Protein AF-A0A7C5I1N9-F1 (afdb_monomer)

Secondary structure (DSSP, 8-state):
-PPPSSTTEEEEEESS--S-S-TTT--SHHHHHHHHHH---SEEE-TT-SS-EEESSBSS---TTTT-EETTTTEEEEEBPTT-B-TTSPBP-HHHHHHHHHHHHHH--TTSSTHHHHHHHHS-S-HHHHHHHHHTS-HHHHB-TTS-BSSTHHHHHHHHHIIIIIGGGEEEETTEEEEE-SS--TTHHHHTBTT-GGGPPP-HHHHHHTTS--SSSTTGGGGTT--GGGSTTSS----SSSEEEEEEETTTTEEEEEE-TT-SSPPPS-SEEEEEE---HHHHHHHHHTTS-SEE---GGGHHHHTT-TT---------EEEEEEE-S---TT-TTTTT-S-SSSS--TTGGGSHHHHHHHHHT--HHHIIIIISTT-----SSSSPTTSTT--TTS--PPP-HHHHHHHHHHGGGGHHHHH-EEEEEEEETT-HHHHHHHHHHHHHHHHH-TTEEEEEEEE-HHHHHHHHHTT--SEEEEEEE-SSSSHHHHHHHHHSTTSHHHHTT-HHHHHHHHHHTHHHHHH-

Sequence (528 aa):
MAEVKNPDTYIYLSIGEPDTLDPHYAYDTASGEVINFVYENLIAYKGESITEFVPRLATEVPSVENGLIKDDGKTYVFPIRKGVTFHNGNDLTPEDVEYSFERGILFDPYAGPMWMLIEALFNYQTLEDFVADKLGVAWSDMFNEDGTLKDPAHEQKLIDFYNQYIDPAIEVEEDNVVFHLVRPFAPFLSILAQNSSWSAILDKETCIELGLWNGKPEGWWKYHNLKKEESPLYEKAIGTGPFMLTEWDRTQQKVTLVRNENYWGEKPKIAKAIIWGIDEWSTRRAMLEAGDADQIYTPLQYLEQVKGMENVVIREGARLTITTMHFNWSVVPESKYLGSGKLDGEVIPPDFFIDIHVRRAFFYAFDYETFINEVLNGYGYRIPSVLPRGLLGYNEDLPMYQFDLEKAKEELQKAWNGEVWEKGFKLTLLYNTGNEARQTACEMLKENIESLNPKFKIEVQGVQWPTYLDAYRSGQLPAFVIGWLADYPDPHNFIFTYYHSNGVYGTTQGKNFIEFAKQNLNQLIEEA

Radius of gyration: 24.31 Å; Cα contacts (8 Å, |Δi|>4): 1047; chains: 1; bounding box: 58×50×66 Å

Structure (mmCIF, N/CA/C/O backbone):
data_AF-A0A7C5I1N9-F1
#
_entry.id   AF-A0A7C5I1N9-F1
#
loop_
_atom_site.group_PDB
_atom_site.id
_atom_site.type_symbol
_atom_site.label_atom_id
_atom_site.label_alt_id
_atom_site.label_comp_id
_atom_site.label_asym_id
_atom_site.label_entity_id
_atom_site.label_seq_id
_atom_site.pdbx_PDB_ins_code
_atom_site.Cartn_x
_atom_site.Cartn_y
_atom_site.Cartn_z
_atom_site.occupancy
_atom_site.B_iso_or_equiv
_atom_site.auth_seq_id
_atom_site.auth_comp_id
_atom_site.auth_asym_id
_atom_site.auth_atom_id
_atom_site.pdbx_PDB_model_num
ATOM 1 N N . MET A 1 1 ? -29.109 -24.897 -17.318 1.00 56.06 1 MET A N 1
ATOM 2 C CA . MET A 1 1 ? -28.148 -23.865 -16.887 1.00 56.06 1 MET A CA 1
ATOM 3 C C . MET A 1 1 ? -28.883 -22.546 -16.984 1.00 56.06 1 MET A C 1
ATOM 5 O O . MET A 1 1 ? -29.578 -22.372 -17.982 1.00 56.06 1 MET A O 1
ATOM 9 N N . ALA A 1 2 ? -28.833 -21.708 -15.951 1.00 61.72 2 ALA A N 1
ATOM 10 C CA . ALA A 1 2 ? -29.403 -20.365 -16.020 1.00 61.72 2 ALA A CA 1
ATOM 11 C C . ALA A 1 2 ? -28.724 -19.567 -17.151 1.00 61.72 2 ALA A C 1
ATOM 13 O O . ALA A 1 2 ? -27.554 -19.805 -17.457 1.00 61.72 2 ALA A O 1
ATOM 14 N N . GLU A 1 3 ? -29.470 -18.685 -17.813 1.00 76.44 3 GLU A N 1
ATOM 15 C CA . GLU A 1 3 ? -28.931 -17.792 -18.842 1.00 76.44 3 GLU A CA 1
ATOM 16 C C . GLU A 1 3 ? -28.020 -16.754 -18.173 1.00 76.44 3 GLU A C 1
ATOM 18 O O . GLU A 1 3 ? -28.440 -16.072 -17.240 1.00 76.44 3 GLU A O 1
ATOM 23 N N . VAL A 1 4 ? -26.760 -16.662 -18.611 1.00 82.81 4 VAL A N 1
ATOM 24 C CA . VAL A 1 4 ? -25.810 -15.669 -18.086 1.00 82.81 4 VAL A CA 1
ATOM 25 C C . VAL A 1 4 ? -26.211 -14.299 -18.625 1.00 82.81 4 VAL A C 1
ATOM 27 O O . VAL A 1 4 ? -26.243 -14.109 -19.839 1.00 82.81 4 VAL A O 1
ATOM 30 N N . LYS A 1 5 ? -26.513 -13.348 -17.734 1.00 87.12 5 LYS A N 1
ATOM 31 C CA . LYS A 1 5 ? -27.059 -12.028 -18.095 1.00 87.12 5 LYS A CA 1
ATOM 32 C C . LYS A 1 5 ? -26.101 -11.199 -18.954 1.00 87.12 5 LYS A C 1
ATOM 34 O O . LYS A 1 5 ? -26.538 -10.538 -19.891 1.00 87.12 5 LYS A O 1
ATOM 39 N N . ASN A 1 6 ? -24.803 -11.264 -18.651 1.00 89.50 6 ASN A N 1
ATOM 40 C CA . ASN A 1 6 ? -23.747 -10.527 -19.346 1.00 89.50 6 ASN A CA 1
ATOM 41 C C . ASN A 1 6 ? -22.605 -11.481 -19.758 1.00 89.50 6 ASN A C 1
ATOM 43 O O . ASN A 1 6 ? -21.528 -11.426 -19.175 1.00 89.50 6 ASN A O 1
ATOM 47 N N . PRO A 1 7 ? -22.803 -12.371 -20.749 1.00 90.75 7 PRO A N 1
ATOM 48 C CA . PRO A 1 7 ? -21.897 -13.501 -20.999 1.00 90.75 7 PRO A CA 1
ATOM 49 C C . PRO A 1 7 ? -20.452 -13.109 -21.361 1.00 90.75 7 PRO A C 1
ATOM 51 O O . PRO A 1 7 ? -19.544 -13.913 -21.167 1.00 90.75 7 PRO A O 1
ATOM 54 N N . ASP A 1 8 ? -20.234 -11.880 -21.839 1.00 95.31 8 ASP A N 1
ATOM 55 C CA . ASP A 1 8 ? -18.915 -11.358 -22.223 1.00 95.31 8 ASP A CA 1
ATOM 56 C C . ASP A 1 8 ? -18.341 -10.327 -21.231 1.00 95.31 8 ASP A C 1
ATOM 58 O O . ASP A 1 8 ? -17.293 -9.733 -21.501 1.00 95.31 8 ASP A O 1
ATOM 62 N N . THR A 1 9 ? -19.016 -10.065 -20.106 1.00 97.19 9 THR A N 1
ATOM 63 C CA . THR A 1 9 ? -18.587 -9.075 -19.106 1.00 97.19 9 THR A CA 1
ATOM 64 C C . THR A 1 9 ? -18.486 -9.711 -17.732 1.00 97.19 9 THR A C 1
ATOM 66 O O . THR A 1 9 ? -19.464 -10.259 -17.250 1.00 97.19 9 THR A O 1
ATOM 69 N N . TYR A 1 10 ? -17.327 -9.566 -17.096 1.00 97.62 10 TYR A N 1
ATOM 70 C CA . TYR A 1 10 ? -17.152 -9.864 -15.679 1.00 97.62 10 TYR A CA 1
ATOM 71 C C . TYR A 1 10 ? -17.434 -8.620 -14.833 1.00 97.62 10 TYR A C 1
ATOM 73 O O . TYR A 1 10 ? -16.909 -7.544 -15.131 1.00 97.62 10 TYR A O 1
ATOM 81 N N . ILE A 1 11 ? -18.243 -8.753 -13.786 1.00 97.94 11 ILE A N 1
ATOM 82 C CA . ILE A 1 11 ? -18.617 -7.666 -12.879 1.00 97.94 11 ILE A CA 1
ATOM 83 C C . ILE A 1 11 ? -18.282 -8.063 -11.440 1.00 97.94 11 ILE A C 1
ATOM 85 O O . ILE A 1 11 ? -18.888 -8.978 -10.877 1.00 97.94 11 ILE A O 1
ATOM 89 N N . TYR A 1 12 ? -17.357 -7.324 -10.830 1.00 98.00 12 TYR A N 1
ATOM 90 C CA . TYR A 1 12 ? -17.028 -7.413 -9.412 1.00 98.00 12 TYR A CA 1
ATOM 91 C C . TYR A 1 12 ? -17.568 -6.202 -8.645 1.00 98.00 12 TYR A C 1
ATOM 93 O O . TYR A 1 12 ? -17.293 -5.058 -9.010 1.00 98.00 12 TYR A O 1
ATOM 101 N N . LEU A 1 13 ? -18.315 -6.454 -7.565 1.00 97.88 13 LEU A N 1
ATOM 102 C CA . LEU A 1 13 ? -18.765 -5.417 -6.634 1.00 97.88 13 LEU A CA 1
ATOM 103 C C . LEU A 1 13 ? -17.870 -5.384 -5.390 1.00 97.88 13 LEU A C 1
ATOM 105 O O . LEU A 1 13 ? -17.905 -6.306 -4.568 1.00 97.88 13 LEU A O 1
ATOM 109 N N . SER A 1 14 ? -17.098 -4.313 -5.238 1.00 95.94 14 SER A N 1
ATOM 110 C CA . SER A 1 14 ? -16.198 -4.061 -4.109 1.00 95.94 14 SER A CA 1
ATOM 111 C C . SER A 1 14 ? -16.849 -3.114 -3.083 1.00 95.94 14 SER A C 1
ATOM 113 O O . SER A 1 14 ? -18.040 -2.813 -3.163 1.00 95.94 14 SER A O 1
ATOM 115 N N . ILE A 1 15 ? -16.066 -2.651 -2.104 1.00 94.94 15 ILE A N 1
ATOM 116 C CA . ILE A 1 15 ? -16.464 -1.663 -1.080 1.00 94.94 15 ILE A CA 1
ATOM 117 C C . ILE A 1 15 ? -15.678 -0.347 -1.192 1.00 94.94 15 ILE A C 1
ATOM 119 O O . ILE A 1 15 ? -15.469 0.344 -0.201 1.00 94.94 15 ILE A O 1
ATOM 123 N N . GLY A 1 16 ? -15.141 -0.048 -2.373 1.00 90.19 16 GLY A N 1
ATOM 124 C CA . GLY A 1 16 ? -14.400 1.188 -2.594 1.00 90.19 16 GLY A CA 1
ATOM 125 C C . GLY A 1 16 ? -13.771 1.265 -3.977 1.00 90.19 16 GLY A C 1
ATOM 126 O O . GLY A 1 16 ? -13.581 0.248 -4.648 1.00 90.19 16 GLY A O 1
ATOM 127 N N . GLU A 1 17 ? -13.446 2.488 -4.383 1.00 94.31 17 GLU A N 1
ATOM 128 C CA . GLU A 1 17 ? -12.665 2.775 -5.585 1.00 94.31 17 GLU A CA 1
ATOM 129 C C . GLU A 1 17 ? -11.145 2.749 -5.327 1.00 94.31 17 GLU A C 1
ATOM 131 O O . GLU A 1 17 ? -10.718 2.839 -4.168 1.00 94.31 17 GLU A O 1
ATOM 136 N N . PRO A 1 18 ? -10.324 2.635 -6.392 1.00 96.69 18 PRO A N 1
ATOM 137 C CA . PRO A 1 18 ? -8.885 2.878 -6.321 1.00 96.69 18 PRO A CA 1
ATOM 138 C C . PRO A 1 18 ? -8.530 4.213 -5.661 1.00 96.69 18 PRO A C 1
ATOM 140 O O . PRO A 1 18 ? -9.267 5.192 -5.754 1.00 96.69 18 PRO A O 1
ATOM 143 N N . ASP A 1 19 ? -7.359 4.269 -5.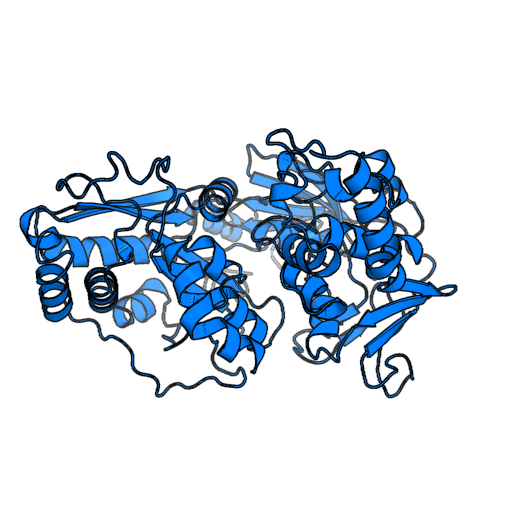035 1.00 96.62 19 ASP A N 1
ATOM 144 C CA . ASP A 1 19 ? -6.751 5.521 -4.579 1.00 96.62 19 ASP A CA 1
ATOM 145 C C . ASP A 1 19 ? -6.007 6.228 -5.721 1.00 96.62 19 ASP A C 1
ATOM 147 O O . ASP A 1 19 ? -6.029 7.453 -5.817 1.00 96.62 19 ASP A O 1
ATOM 151 N N . THR A 1 20 ? -5.361 5.449 -6.594 1.00 97.56 20 THR A N 1
ATOM 152 C CA . THR A 1 20 ? -4.574 5.893 -7.754 1.00 97.56 20 THR A CA 1
ATOM 153 C C . THR A 1 20 ? -4.400 4.733 -8.739 1.00 97.56 20 THR A C 1
ATOM 155 O O . THR A 1 20 ? -4.539 3.571 -8.360 1.00 97.56 20 THR A O 1
ATOM 158 N N . LEU A 1 21 ? -4.053 5.020 -9.992 1.00 98.06 21 LEU A N 1
ATOM 159 C CA . LEU A 1 21 ? -3.659 4.017 -10.989 1.00 98.06 21 LEU A CA 1
ATOM 160 C C . LEU A 1 21 ? -2.155 4.027 -11.310 1.00 98.06 21 LEU A C 1
ATOM 162 O O . LEU A 1 21 ? -1.711 3.270 -12.176 1.00 98.06 21 LEU A O 1
ATOM 166 N N . ASP A 1 22 ? -1.368 4.834 -10.590 1.00 98.31 22 ASP A N 1
ATOM 167 C CA . ASP A 1 22 ? 0.092 4.822 -10.685 1.00 98.31 22 ASP A CA 1
ATOM 168 C C . ASP A 1 22 ? 0.674 3.636 -9.896 1.00 98.31 22 ASP A C 1
ATOM 170 O O . ASP A 1 22 ? 0.599 3.638 -8.660 1.00 98.31 22 ASP A O 1
ATOM 174 N N . PRO A 1 23 ? 1.290 2.644 -10.562 1.00 97.81 23 PRO A N 1
ATOM 175 C CA . PRO A 1 23 ? 1.814 1.456 -9.894 1.00 97.81 23 PRO A CA 1
ATOM 176 C C . PRO A 1 23 ? 2.889 1.740 -8.841 1.00 97.81 23 PRO A C 1
ATOM 178 O O . PRO A 1 23 ? 2.985 0.998 -7.865 1.00 97.81 23 PRO A O 1
ATOM 181 N N . HIS A 1 24 ? 3.667 2.815 -8.993 1.00 97.94 24 HIS A N 1
ATOM 182 C CA . HIS A 1 24 ? 4.732 3.152 -8.042 1.00 97.94 24 HIS A CA 1
ATOM 183 C C . HIS A 1 24 ? 4.241 4.007 -6.862 1.00 97.94 24 HIS A C 1
ATOM 185 O O . HIS A 1 24 ? 4.982 4.199 -5.901 1.00 97.94 24 HIS A O 1
ATOM 191 N N . TYR A 1 25 ? 2.988 4.479 -6.897 1.00 97.44 25 TYR A N 1
ATOM 192 C CA . TYR A 1 25 ? 2.329 5.118 -5.751 1.00 97.44 25 TYR A CA 1
ATOM 193 C C . TYR A 1 25 ? 1.371 4.168 -5.028 1.00 97.44 25 TYR A C 1
ATOM 195 O O . TYR A 1 25 ? 1.272 4.192 -3.801 1.00 97.44 25 TYR A O 1
ATOM 203 N N . ALA A 1 26 ? 0.641 3.345 -5.785 1.00 96.69 26 ALA A N 1
ATOM 204 C CA . ALA A 1 26 ? -0.400 2.471 -5.268 1.00 96.69 26 ALA A CA 1
ATOM 205 C C . ALA A 1 26 ? 0.136 1.514 -4.198 1.00 96.69 26 ALA A C 1
ATOM 207 O O . ALA A 1 26 ? 0.966 0.650 -4.484 1.00 96.69 26 ALA A O 1
ATOM 208 N N . TYR A 1 27 ? -0.409 1.633 -2.985 1.00 95.19 27 TYR A N 1
ATOM 209 C CA . TYR A 1 27 ? -0.104 0.742 -1.865 1.00 95.19 27 TYR A CA 1
ATOM 210 C C . TYR A 1 27 ? -1.367 0.331 -1.111 1.00 95.19 27 TYR A C 1
ATOM 212 O O . TYR A 1 27 ? -1.473 0.401 0.113 1.00 95.19 27 TYR A O 1
ATOM 220 N N . ASP A 1 28 ? -2.383 -0.025 -1.886 1.00 95.19 28 ASP A N 1
ATOM 221 C CA . ASP A 1 28 ? -3.663 -0.490 -1.394 1.00 95.19 28 ASP A CA 1
ATOM 222 C C . ASP A 1 28 ? -4.274 -1.498 -2.373 1.00 95.19 28 ASP A C 1
ATOM 224 O O . ASP A 1 28 ? -3.991 -1.504 -3.574 1.00 95.19 28 ASP A O 1
ATOM 228 N N . THR A 1 29 ? -5.144 -2.357 -1.853 1.00 93.06 29 THR A N 1
ATOM 229 C CA . THR A 1 29 ? -5.738 -3.451 -2.625 1.00 93.06 29 THR A CA 1
ATOM 230 C C . THR A 1 29 ? -6.727 -2.992 -3.696 1.00 93.06 29 THR A C 1
ATOM 232 O O . THR A 1 29 ? -6.878 -3.701 -4.684 1.00 93.06 29 THR A O 1
ATOM 235 N N . ALA A 1 30 ? -7.412 -1.852 -3.523 1.00 95.69 30 ALA A N 1
ATOM 236 C CA . ALA A 1 30 ? -8.408 -1.391 -4.496 1.00 95.69 30 ALA A CA 1
ATOM 237 C C . ALA A 1 30 ? -7.719 -0.876 -5.767 1.00 95.69 30 ALA A C 1
ATOM 239 O O . ALA A 1 30 ? -8.121 -1.223 -6.876 1.00 95.69 30 ALA A O 1
ATOM 240 N N . SER A 1 31 ? -6.622 -0.131 -5.603 1.00 97.56 31 SER A N 1
ATOM 241 C CA . SER A 1 31 ? -5.741 0.251 -6.712 1.00 97.56 31 SER A CA 1
ATOM 242 C C . SER A 1 31 ? -5.062 -0.966 -7.340 1.00 97.56 31 SER A C 1
ATOM 244 O O . SER A 1 31 ? -5.112 -1.147 -8.558 1.00 97.56 31 SER A O 1
ATOM 246 N N . GLY A 1 32 ? -4.474 -1.837 -6.509 1.00 95.88 32 GLY A N 1
ATOM 247 C CA . GLY A 1 32 ? -3.773 -3.041 -6.960 1.00 95.88 32 GLY A CA 1
ATOM 248 C C . GLY A 1 32 ? -4.652 -3.968 -7.803 1.00 95.88 32 GLY A C 1
ATOM 249 O O . GLY A 1 32 ? -4.192 -4.504 -8.806 1.00 95.88 32 GLY A O 1
ATOM 250 N N . GLU A 1 33 ? -5.933 -4.111 -7.456 1.00 93.69 33 GLU A N 1
ATOM 251 C CA . GLU A 1 33 ? -6.879 -4.921 -8.225 1.00 93.69 33 GLU A CA 1
ATOM 252 C C . GLU A 1 33 ? -7.005 -4.442 -9.675 1.00 93.69 33 GLU A C 1
ATOM 254 O O . GLU A 1 33 ? -6.920 -5.258 -10.589 1.00 93.69 33 GLU A O 1
ATOM 259 N N . VAL A 1 34 ? -7.131 -3.131 -9.900 1.00 97.19 34 VAL A N 1
ATOM 260 C CA . VAL A 1 34 ? -7.188 -2.555 -11.252 1.00 97.19 34 VAL A CA 1
ATOM 261 C C . VAL A 1 34 ? -5.833 -2.652 -11.949 1.00 97.19 34 VAL A C 1
ATOM 263 O O . VAL A 1 34 ? -5.762 -3.070 -13.104 1.00 97.19 34 VAL A O 1
ATOM 266 N N . ILE A 1 35 ? -4.753 -2.304 -11.247 1.00 98.06 35 ILE A N 1
ATOM 267 C CA . ILE A 1 35 ? -3.384 -2.328 -11.777 1.00 98.06 35 ILE A CA 1
ATOM 268 C C . ILE A 1 35 ? -3.024 -3.729 -12.284 1.00 98.06 35 ILE A C 1
ATOM 270 O O . ILE A 1 35 ? -2.471 -3.853 -13.373 1.00 98.06 35 ILE A O 1
ATOM 274 N N . ASN A 1 36 ? -3.432 -4.788 -11.583 1.00 95.12 36 ASN A N 1
ATOM 275 C CA . ASN A 1 36 ? -3.154 -6.175 -11.968 1.00 95.12 36 ASN A CA 1
ATOM 276 C C . ASN A 1 36 ? -3.858 -6.630 -13.258 1.00 95.12 36 ASN A C 1
ATOM 278 O O . ASN A 1 36 ? -3.436 -7.614 -13.869 1.00 95.12 36 ASN A O 1
ATOM 282 N N . PHE A 1 37 ? -4.917 -5.939 -13.690 1.00 96.88 37 PHE A N 1
ATOM 283 C CA . PHE A 1 37 ? -5.535 -6.173 -14.998 1.00 96.88 37 PHE A CA 1
ATOM 284 C C . PHE A 1 37 ? -4.759 -5.509 -16.144 1.00 96.88 37 PHE A C 1
ATOM 286 O O . PHE A 1 37 ? -4.785 -6.017 -17.270 1.00 96.88 37 PHE A O 1
ATOM 293 N N . VAL A 1 38 ? -4.104 -4.379 -15.859 1.00 98.44 38 VAL A N 1
ATOM 294 C CA . VAL A 1 38 ? -3.503 -3.482 -16.855 1.00 98.44 38 VAL A CA 1
ATOM 295 C C . VAL A 1 38 ? -2.006 -3.727 -17.027 1.00 98.44 38 VAL A C 1
ATOM 297 O O . VAL A 1 38 ? -1.514 -3.741 -18.155 1.00 98.44 38 VAL A O 1
ATOM 300 N N . TYR A 1 39 ? -1.284 -3.942 -15.933 1.00 98.62 39 TYR A N 1
ATOM 301 C CA . TYR A 1 39 ? 0.168 -4.052 -15.910 1.00 98.62 39 TYR A CA 1
ATOM 302 C C . TYR A 1 39 ? 0.636 -5.479 -15.619 1.00 98.62 39 TYR A C 1
ATOM 304 O O . TYR A 1 39 ? -0.080 -6.298 -15.035 1.00 98.62 39 TYR A O 1
ATOM 312 N N . GLU A 1 40 ? 1.872 -5.771 -16.016 1.00 98.25 40 GLU A N 1
ATOM 313 C CA . GLU A 1 40 ? 2.522 -7.050 -15.752 1.00 98.25 40 GLU A CA 1
ATOM 314 C C . GLU A 1 40 ? 3.936 -6.856 -15.215 1.00 98.25 40 GLU A C 1
ATOM 316 O O . GLU A 1 40 ? 4.574 -5.829 -15.447 1.00 98.25 40 GLU A O 1
ATOM 321 N N . ASN A 1 41 ? 4.412 -7.878 -14.510 1.00 98.56 41 ASN A N 1
ATOM 322 C CA . ASN A 1 41 ? 5.738 -7.930 -13.906 1.00 98.56 41 ASN A CA 1
ATOM 323 C C . ASN A 1 41 ? 6.648 -8.919 -14.662 1.00 98.56 41 ASN A C 1
ATOM 325 O O . ASN A 1 41 ? 6.212 -9.653 -15.559 1.00 98.56 41 ASN A O 1
ATOM 329 N N . LEU A 1 42 ? 7.928 -8.979 -14.285 1.00 98.75 42 LEU A N 1
ATOM 330 C CA . LEU A 1 42 ? 8.914 -9.855 -14.932 1.00 98.75 42 LEU A CA 1
ATOM 331 C C . LEU A 1 42 ? 8.596 -11.345 -14.749 1.00 98.75 42 LEU A C 1
ATOM 333 O O . LEU A 1 42 ? 8.710 -12.132 -15.693 1.00 98.75 42 LEU A O 1
ATOM 337 N N . ILE A 1 43 ? 8.151 -11.730 -13.555 1.00 98.62 43 ILE A N 1
ATOM 338 C CA . ILE A 1 43 ? 7.806 -13.110 -13.187 1.00 98.62 43 ILE A CA 1
ATOM 339 C C . ILE A 1 43 ? 6.464 -13.141 -12.452 1.00 98.62 43 ILE A C 1
ATOM 341 O O . ILE A 1 43 ? 5.861 -12.106 -12.190 1.00 98.62 43 ILE A O 1
ATOM 345 N N . ALA A 1 44 ? 5.953 -14.325 -12.132 1.00 97.19 44 ALA A N 1
ATOM 346 C CA . ALA A 1 44 ? 4.729 -14.499 -11.352 1.00 97.19 44 ALA A CA 1
ATOM 347 C C . ALA A 1 44 ? 4.846 -15.698 -10.415 1.00 97.19 44 ALA A C 1
ATOM 349 O O . ALA A 1 44 ? 5.594 -16.628 -10.702 1.00 97.19 44 ALA A O 1
ATOM 350 N N . TYR A 1 45 ? 4.069 -15.726 -9.333 1.00 95.81 45 TYR A N 1
ATOM 351 C CA . TYR A 1 45 ? 3.899 -16.953 -8.557 1.00 95.81 45 TYR A CA 1
ATOM 352 C C . TYR A 1 45 ? 3.232 -18.046 -9.395 1.00 95.81 45 TYR A C 1
ATOM 354 O O . TYR A 1 45 ? 2.347 -17.798 -10.221 1.00 95.81 45 TYR A O 1
ATOM 362 N N . LYS A 1 46 ? 3.640 -19.292 -9.166 1.00 95.88 46 LYS A N 1
ATOM 363 C CA . LYS A 1 46 ? 3.039 -20.458 -9.805 1.00 95.88 46 LYS A CA 1
ATOM 364 C C . LYS A 1 46 ? 1.755 -20.861 -9.080 1.00 95.88 46 LYS A C 1
ATOM 366 O O . LYS A 1 46 ? 1.780 -21.644 -8.129 1.00 95.88 46 LYS A O 1
ATOM 371 N N . GLY A 1 47 ? 0.620 -20.364 -9.564 1.00 90.44 47 GLY A N 1
ATOM 372 C CA . GLY A 1 47 ? -0.684 -20.651 -8.963 1.00 90.44 47 GLY A CA 1
ATOM 373 C C . GLY A 1 47 ? -0.759 -20.113 -7.534 1.00 90.44 47 GLY A C 1
ATOM 374 O O . GLY A 1 47 ? -0.517 -18.934 -7.314 1.00 90.44 47 GLY A O 1
ATOM 375 N N . GLU A 1 48 ? -1.075 -20.980 -6.573 1.00 87.69 48 GLU A N 1
ATOM 376 C CA . GLU A 1 48 ? -1.159 -20.634 -5.142 1.00 87.69 48 GLU A CA 1
ATOM 377 C C . GLU A 1 48 ? 0.177 -20.826 -4.396 1.00 87.69 48 GLU A C 1
ATOM 379 O O . GLU A 1 48 ? 0.221 -20.732 -3.169 1.00 87.69 48 GLU A O 1
ATOM 384 N N . SER A 1 49 ? 1.268 -21.142 -5.108 1.00 90.56 49 SER A N 1
ATOM 385 C CA . SER A 1 49 ? 2.581 -21.301 -4.480 1.00 90.56 49 SER A CA 1
ATOM 386 C C . SER A 1 49 ? 3.092 -19.978 -3.916 1.00 90.56 49 SER A C 1
ATOM 388 O O . SER A 1 49 ? 2.960 -18.938 -4.550 1.00 90.56 49 SER A O 1
ATOM 390 N N . ILE A 1 50 ? 3.738 -20.053 -2.753 1.00 86.19 50 ILE A N 1
ATOM 391 C CA . ILE A 1 50 ? 4.398 -18.927 -2.077 1.00 86.19 50 ILE A CA 1
ATOM 392 C C . ILE A 1 50 ? 5.926 -18.932 -2.261 1.00 86.19 50 ILE A C 1
ATOM 394 O O . ILE A 1 50 ? 6.613 -18.075 -1.717 1.00 86.19 50 ILE A O 1
ATOM 398 N N . THR A 1 51 ? 6.470 -19.905 -2.997 1.00 89.25 51 THR A N 1
ATOM 399 C CA . THR A 1 51 ? 7.923 -20.078 -3.195 1.00 89.25 51 THR A CA 1
ATOM 400 C C . THR A 1 51 ? 8.323 -20.441 -4.623 1.00 89.25 51 THR A C 1
ATOM 402 O O . THR A 1 51 ? 9.498 -20.342 -4.968 1.00 89.25 51 THR A O 1
ATOM 405 N N . GLU A 1 52 ? 7.383 -20.886 -5.461 1.00 95.38 52 GLU A N 1
ATOM 406 C CA . GLU A 1 52 ? 7.654 -21.223 -6.860 1.00 95.38 52 GLU A CA 1
ATOM 407 C C . GLU A 1 52 ? 7.197 -20.091 -7.776 1.00 95.38 52 GLU A C 1
ATOM 409 O O . GLU A 1 52 ? 6.044 -19.658 -7.712 1.00 95.38 52 GLU A O 1
ATOM 414 N N . PHE A 1 53 ? 8.079 -19.688 -8.689 1.00 97.94 53 PHE A N 1
ATOM 415 C CA . PHE A 1 53 ? 7.807 -18.665 -9.691 1.00 97.94 53 PHE A CA 1
ATOM 416 C C . PHE A 1 53 ? 7.752 -19.261 -11.100 1.00 97.94 53 PHE A C 1
ATOM 418 O O . PHE A 1 53 ? 8.344 -20.303 -11.388 1.00 97.94 53 PHE A O 1
ATOM 425 N N . VAL A 1 54 ? 7.050 -18.574 -11.995 1.00 98.12 54 VAL A N 1
ATOM 426 C CA . VAL A 1 54 ? 7.007 -18.832 -13.435 1.00 98.12 54 VAL A CA 1
ATOM 427 C C . VAL A 1 54 ? 7.355 -17.561 -14.214 1.00 98.12 54 VAL A C 1
ATOM 429 O O . VAL A 1 54 ? 7.117 -16.457 -13.716 1.00 98.12 54 VAL A O 1
ATOM 432 N N . PRO A 1 55 ? 7.904 -17.688 -15.436 1.00 98.31 55 PRO A N 1
ATOM 433 C CA . PRO A 1 55 ? 8.216 -16.530 -16.266 1.00 98.31 55 PRO A CA 1
ATOM 434 C C . PRO A 1 55 ? 6.958 -15.751 -16.670 1.00 98.31 55 PRO A C 1
ATOM 436 O O . PRO A 1 55 ? 5.902 -16.351 -16.893 1.00 98.31 55 PRO A O 1
ATOM 439 N N . ARG A 1 56 ? 7.089 -14.429 -16.831 1.00 97.88 56 ARG A N 1
ATOM 440 C CA . ARG A 1 56 ? 6.040 -13.558 -17.374 1.00 97.88 56 ARG A CA 1
ATOM 441 C C . ARG A 1 56 ? 6.595 -12.636 -18.458 1.00 97.88 56 ARG A C 1
ATOM 443 O O . ARG A 1 56 ? 6.770 -13.121 -19.577 1.00 97.88 56 ARG A O 1
ATOM 450 N N . LEU A 1 57 ? 6.890 -11.365 -18.170 1.00 98.69 57 LEU A N 1
ATOM 451 C CA . LEU A 1 57 ? 7.571 -10.493 -19.137 1.00 98.69 57 LEU A CA 1
ATOM 452 C C . LEU A 1 57 ? 9.042 -10.881 -19.333 1.00 98.69 57 LEU A C 1
ATOM 454 O O . LEU A 1 57 ? 9.595 -10.625 -20.397 1.00 98.69 57 LEU A O 1
ATOM 458 N N . ALA A 1 58 ? 9.644 -11.590 -18.378 1.00 98.75 58 ALA A N 1
ATOM 459 C CA . ALA A 1 58 ? 10.870 -12.342 -18.605 1.00 98.75 58 ALA A CA 1
ATOM 460 C C . ALA A 1 58 ? 10.568 -13.720 -19.229 1.00 98.75 58 ALA A C 1
ATOM 462 O O . ALA A 1 58 ? 9.501 -14.307 -19.006 1.00 98.75 58 ALA A O 1
ATOM 463 N N . THR A 1 59 ? 11.505 -14.272 -20.003 1.00 98.50 59 THR A N 1
ATOM 464 C CA . THR A 1 59 ? 11.369 -15.621 -20.587 1.00 98.50 59 THR A CA 1
ATOM 465 C C . THR A 1 59 ? 11.788 -16.733 -19.632 1.00 98.50 59 THR A C 1
ATOM 467 O O . THR A 1 59 ? 11.345 -17.868 -19.800 1.00 98.50 59 THR A O 1
ATOM 470 N N . GLU A 1 60 ? 12.588 -16.413 -18.615 1.00 98.50 60 GLU A N 1
ATOM 471 C CA . GLU A 1 60 ? 13.061 -17.337 -17.585 1.00 98.50 60 GLU A CA 1
ATOM 472 C C . GLU A 1 60 ? 12.955 -16.702 -16.197 1.00 98.50 60 GLU A C 1
ATOM 474 O O . GLU A 1 60 ? 13.059 -15.486 -16.049 1.00 98.50 60 GLU A O 1
ATOM 479 N N . VAL A 1 61 ? 12.761 -17.534 -15.171 1.00 98.56 61 VAL A N 1
ATOM 480 C CA . VAL A 1 61 ? 12.932 -17.105 -13.778 1.00 98.56 61 VAL A CA 1
ATOM 481 C C . VAL A 1 61 ? 14.419 -17.234 -13.443 1.00 98.56 61 VAL A C 1
ATOM 483 O O . VAL A 1 61 ? 14.982 -18.314 -13.666 1.00 98.56 61 VAL A O 1
ATOM 486 N N . PRO A 1 62 ? 15.073 -16.193 -12.904 1.00 98.38 62 PRO A N 1
ATOM 487 C CA . PRO A 1 62 ? 16.462 -16.313 -12.499 1.00 98.38 62 PRO A CA 1
ATOM 488 C C . PRO A 1 62 ? 16.650 -17.376 -11.417 1.00 98.38 62 PRO A C 1
ATOM 490 O O . PRO A 1 62 ? 15.911 -17.428 -10.435 1.00 98.38 62 PRO A O 1
ATOM 493 N N . SER A 1 63 ? 17.666 -18.216 -11.582 1.00 97.94 63 SER A N 1
ATOM 494 C CA . SER A 1 63 ? 18.100 -19.184 -10.577 1.00 97.94 63 SER A CA 1
ATOM 495 C C . SER A 1 63 ? 19.622 -19.333 -10.604 1.00 97.94 63 SER A C 1
ATOM 497 O O . SER A 1 63 ? 20.291 -18.957 -11.569 1.00 97.94 63 SER A O 1
ATOM 499 N N . VAL A 1 64 ? 20.186 -19.923 -9.551 1.00 97.00 64 VAL A N 1
ATOM 500 C CA . VAL A 1 64 ? 21.601 -20.328 -9.561 1.00 97.00 64 VAL A CA 1
ATOM 501 C C . VAL A 1 64 ? 21.831 -21.436 -10.600 1.00 97.00 64 VAL A C 1
ATOM 503 O O . VAL A 1 64 ? 22.866 -21.463 -11.258 1.00 97.00 64 VAL A O 1
ATOM 506 N N . GLU A 1 65 ? 20.852 -22.329 -10.793 1.00 97.31 65 GLU A N 1
ATOM 507 C CA . GLU A 1 65 ? 20.964 -23.492 -11.685 1.00 97.31 65 GLU A CA 1
ATOM 508 C C . GLU A 1 65 ? 21.063 -23.112 -13.169 1.00 97.31 65 GLU A C 1
ATOM 510 O O . GLU A 1 65 ? 21.863 -23.705 -13.893 1.00 97.31 65 GLU A O 1
ATOM 515 N N . ASN A 1 66 ? 20.299 -22.112 -13.623 1.00 97.94 66 ASN A N 1
ATOM 516 C CA . ASN A 1 66 ? 20.397 -21.581 -14.991 1.00 97.94 66 ASN A CA 1
ATOM 517 C C . ASN A 1 66 ? 21.436 -20.454 -15.140 1.00 97.94 66 ASN A C 1
ATOM 519 O O . ASN A 1 66 ? 21.575 -19.892 -16.223 1.00 97.94 66 ASN A O 1
ATOM 523 N N . GLY A 1 67 ? 22.197 -20.139 -14.084 1.00 97.94 67 GLY A N 1
ATOM 524 C CA . GLY A 1 67 ? 23.281 -19.151 -14.120 1.00 97.94 67 GLY A CA 1
ATOM 525 C C . GLY A 1 67 ? 22.819 -17.696 -14.247 1.00 97.94 67 GLY A C 1
ATOM 526 O O . GLY A 1 67 ? 23.638 -16.822 -14.535 1.00 97.94 67 GLY A O 1
ATOM 527 N N . LEU A 1 68 ? 21.526 -17.433 -14.041 1.00 98.50 68 LEU A N 1
ATOM 528 C CA . LEU A 1 68 ? 20.941 -16.091 -14.075 1.00 98.50 68 LEU A CA 1
ATOM 529 C C . LEU A 1 68 ? 20.965 -15.401 -12.705 1.00 98.50 68 LEU A C 1
ATOM 531 O O . LEU A 1 68 ? 20.788 -14.191 -12.642 1.00 98.50 68 LEU A O 1
ATOM 535 N N . ILE A 1 69 ? 21.231 -16.143 -11.625 1.00 98.44 69 ILE A N 1
ATOM 536 C CA . ILE A 1 69 ? 21.655 -15.583 -10.337 1.00 98.44 69 ILE A CA 1
ATOM 537 C C . ILE A 1 69 ? 23.160 -15.809 -10.186 1.00 98.44 69 ILE A C 1
ATOM 539 O O . ILE A 1 69 ? 23.624 -16.952 -10.193 1.00 98.44 69 ILE A O 1
ATOM 543 N N . LYS A 1 70 ? 23.919 -14.721 -10.048 1.00 96.94 70 LYS A N 1
ATOM 544 C CA . LYS A 1 70 ? 25.389 -14.706 -9.982 1.00 96.94 70 LYS A CA 1
ATOM 545 C C . LYS A 1 70 ? 25.870 -13.964 -8.728 1.00 96.94 70 LYS A C 1
ATOM 547 O O . LYS A 1 70 ? 25.068 -13.452 -7.943 1.00 96.94 70 LYS A O 1
ATOM 552 N N . ASP A 1 71 ? 27.188 -13.940 -8.535 1.00 96.81 71 ASP A N 1
ATOM 553 C CA . ASP A 1 71 ? 27.875 -13.148 -7.502 1.00 96.81 71 ASP A CA 1
ATOM 554 C C . ASP A 1 71 ? 27.324 -13.366 -6.086 1.00 96.81 71 ASP A C 1
ATOM 556 O O . ASP A 1 71 ? 27.043 -12.422 -5.349 1.00 96.81 71 ASP A O 1
ATOM 560 N N . ASP A 1 72 ? 27.142 -14.639 -5.727 1.00 95.38 72 ASP A N 1
ATOM 561 C CA . ASP A 1 72 ? 26.594 -15.085 -4.441 1.00 95.38 72 ASP A CA 1
ATOM 562 C C . ASP A 1 72 ? 25.184 -14.543 -4.140 1.00 95.38 72 ASP A C 1
ATOM 564 O O . ASP A 1 72 ? 24.835 -14.296 -2.988 1.00 95.38 72 ASP A O 1
ATOM 568 N N . GLY A 1 73 ? 24.350 -14.371 -5.172 1.00 96.44 73 GLY A N 1
ATOM 569 C CA . GLY A 1 73 ? 22.966 -13.912 -5.017 1.00 96.44 73 GLY A CA 1
ATOM 570 C C . GLY A 1 73 ? 22.803 -12.396 -5.046 1.00 96.44 73 GLY A C 1
ATOM 571 O O . GLY A 1 73 ? 21.789 -11.893 -4.565 1.00 96.44 73 GLY A O 1
ATOM 572 N N . LYS A 1 74 ? 23.796 -11.678 -5.580 1.00 98.12 74 LYS A N 1
ATOM 573 C CA . LYS A 1 74 ? 23.781 -10.216 -5.725 1.00 98.12 74 LYS A CA 1
ATOM 574 C C . LYS A 1 74 ? 23.483 -9.737 -7.141 1.00 98.12 74 LYS A C 1
ATOM 576 O O . LYS A 1 74 ? 23.138 -8.578 -7.304 1.00 98.12 74 LYS A O 1
ATOM 581 N N . THR A 1 75 ? 23.586 -10.605 -8.140 1.00 98.56 75 THR A N 1
ATOM 582 C CA . THR A 1 75 ? 23.335 -10.235 -9.537 1.00 98.56 75 THR A CA 1
ATOM 583 C C . THR A 1 75 ? 22.223 -11.109 -10.099 1.00 98.56 75 THR A C 1
ATOM 585 O O . THR A 1 75 ? 22.355 -12.334 -10.084 1.00 98.56 75 THR A O 1
ATOM 588 N N . TYR A 1 76 ? 21.147 -10.497 -10.598 1.00 98.81 76 TYR A N 1
ATOM 589 C CA . TYR A 1 76 ? 19.997 -11.187 -11.194 1.00 98.81 76 TYR A CA 1
ATOM 590 C C . TYR A 1 76 ? 19.816 -10.738 -12.638 1.00 98.81 76 TYR A C 1
ATOM 592 O O . TYR A 1 76 ? 19.617 -9.557 -12.893 1.00 98.81 76 TYR A O 1
ATOM 600 N N . VAL A 1 77 ? 19.851 -11.680 -13.576 1.00 98.81 77 VAL A N 1
ATOM 601 C CA . VAL A 1 77 ? 19.710 -11.416 -15.013 1.00 98.81 77 VAL A CA 1
ATOM 602 C C . VAL A 1 77 ? 18.339 -11.889 -15.482 1.00 98.81 77 VAL A C 1
ATOM 604 O O . VAL A 1 77 ? 18.034 -13.077 -15.390 1.00 98.81 77 VAL A O 1
ATOM 607 N N . PHE A 1 78 ? 17.529 -10.982 -16.020 1.00 98.88 78 PHE A N 1
ATOM 608 C CA . PHE A 1 78 ? 16.215 -11.279 -16.587 1.00 98.88 78 PHE A CA 1
ATOM 609 C C . PHE A 1 78 ? 16.244 -11.124 -18.111 1.00 98.88 78 PHE A C 1
ATOM 611 O O . PHE A 1 78 ? 16.304 -9.996 -18.599 1.00 98.88 78 PHE A O 1
ATOM 618 N N . PRO A 1 79 ? 16.154 -12.223 -18.880 1.00 98.81 79 PRO A N 1
ATOM 619 C CA . PRO A 1 79 ? 15.989 -12.142 -20.327 1.00 98.81 79 PRO A CA 1
ATOM 620 C C . PRO A 1 79 ? 14.566 -11.689 -20.669 1.00 98.81 79 PRO A C 1
ATOM 622 O O . PRO A 1 79 ? 13.595 -12.333 -20.256 1.00 98.81 79 PRO A O 1
ATOM 625 N N . ILE A 1 80 ? 14.429 -10.589 -21.409 1.00 98.75 80 ILE A N 1
ATOM 626 C CA . ILE A 1 80 ? 13.138 -9.940 -21.669 1.00 98.75 80 ILE A CA 1
ATOM 627 C C . ILE A 1 80 ? 12.446 -10.556 -22.890 1.00 98.75 80 ILE A C 1
ATOM 629 O O . ILE A 1 80 ? 13.051 -10.870 -23.919 1.00 98.75 80 ILE A O 1
ATOM 633 N N . ARG A 1 81 ? 11.133 -10.775 -22.773 1.00 98.19 81 ARG A N 1
ATOM 634 C CA . ARG A 1 81 ? 10.307 -11.380 -23.819 1.00 98.19 81 ARG A CA 1
ATOM 635 C C . ARG A 1 81 ? 10.154 -10.438 -25.010 1.00 98.19 81 ARG A C 1
ATOM 637 O O . ARG A 1 81 ? 9.693 -9.313 -24.874 1.00 98.19 81 ARG A O 1
ATOM 644 N N . LYS A 1 82 ? 10.427 -10.961 -26.205 1.00 97.62 82 LYS A N 1
ATOM 645 C CA . LYS A 1 82 ? 10.220 -10.253 -27.477 1.00 97.62 82 LYS A CA 1
ATOM 646 C C . LYS A 1 82 ? 8.781 -10.364 -27.977 1.00 97.62 82 LYS A C 1
ATOM 648 O O . LYS A 1 82 ? 8.114 -11.372 -27.739 1.00 97.62 82 LYS A O 1
ATOM 653 N N . GLY A 1 83 ? 8.350 -9.370 -28.755 1.00 96.94 83 GLY A N 1
ATOM 654 C CA . GLY A 1 83 ? 7.038 -9.353 -29.414 1.00 96.94 83 GLY A CA 1
ATOM 655 C C . GLY A 1 83 ? 5.868 -9.081 -28.467 1.00 96.94 83 GLY A C 1
ATOM 656 O O . GLY A 1 83 ? 4.731 -9.420 -28.792 1.00 96.94 83 GLY A O 1
ATOM 657 N N . VAL A 1 84 ? 6.150 -8.519 -27.291 1.00 98.62 84 VAL A N 1
ATOM 658 C CA . VAL A 1 84 ? 5.142 -7.967 -26.386 1.00 98.62 84 VAL A CA 1
ATOM 659 C C . VAL A 1 84 ? 4.947 -6.502 -26.746 1.00 98.62 84 VAL A C 1
ATOM 661 O O . VAL A 1 84 ? 5.929 -5.794 -26.942 1.00 98.62 84 VAL A O 1
ATOM 664 N N . THR A 1 85 ? 3.697 -6.052 -26.800 1.00 98.62 85 THR A N 1
ATOM 665 C CA . THR A 1 85 ? 3.361 -4.642 -27.006 1.00 98.62 85 THR A CA 1
ATOM 666 C C . THR A 1 85 ? 2.584 -4.095 -25.818 1.00 98.62 85 THR A C 1
ATOM 668 O O . THR A 1 85 ? 1.728 -4.790 -25.258 1.00 98.62 85 THR A O 1
ATOM 671 N N . PHE A 1 86 ? 2.809 -2.829 -25.493 1.00 98.81 86 PHE A N 1
ATOM 672 C CA . PHE A 1 86 ? 1.935 -2.054 -24.624 1.00 98.81 86 PHE A CA 1
ATOM 673 C C . PHE A 1 86 ? 0.568 -1.809 -25.281 1.00 98.81 86 PHE A C 1
ATOM 675 O O . PHE A 1 86 ? 0.361 -2.033 -26.477 1.00 98.81 86 PHE A O 1
ATOM 682 N N . HIS A 1 87 ? -0.401 -1.339 -24.495 1.00 98.44 87 HIS A N 1
ATOM 683 C CA . HIS A 1 87 ? -1.781 -1.091 -24.940 1.00 98.44 87 HIS A CA 1
ATOM 684 C C . HIS A 1 87 ? -1.901 -0.065 -26.073 1.00 98.44 87 HIS A C 1
ATOM 686 O O . HIS A 1 87 ? -2.852 -0.118 -26.850 1.00 98.44 87 HIS A O 1
ATOM 692 N N . ASN A 1 88 ? -0.940 0.849 -26.189 1.00 97.44 88 ASN A N 1
ATOM 693 C CA . ASN A 1 88 ? -0.842 1.833 -27.270 1.00 97.44 88 ASN A CA 1
ATOM 694 C C . ASN A 1 88 ? -0.157 1.289 -28.543 1.00 97.44 88 ASN A C 1
ATOM 696 O O . ASN A 1 88 ? -0.171 1.969 -29.568 1.00 97.44 88 ASN A O 1
ATOM 700 N N . GLY A 1 89 ? 0.397 0.073 -28.499 1.00 97.94 89 GLY A N 1
ATOM 701 C CA . GLY A 1 89 ? 1.101 -0.568 -29.607 1.00 97.94 89 GLY A CA 1
ATOM 702 C C . GLY A 1 89 ? 2.621 -0.390 -29.612 1.00 97.94 89 GLY A C 1
ATOM 703 O O . GLY A 1 89 ? 3.250 -0.940 -30.513 1.00 97.94 89 GLY A O 1
ATOM 704 N N . ASN A 1 90 ? 3.204 0.321 -28.642 1.00 98.44 90 ASN A N 1
ATOM 705 C CA . ASN A 1 90 ? 4.657 0.383 -28.477 1.00 98.44 90 ASN A CA 1
ATOM 706 C C . ASN A 1 90 ? 5.208 -1.002 -28.120 1.00 98.44 90 ASN A C 1
ATOM 708 O O . ASN A 1 90 ? 4.568 -1.752 -27.381 1.00 98.44 90 ASN A O 1
ATOM 712 N N . ASP A 1 91 ? 6.377 -1.350 -28.650 1.00 98.38 91 ASP A N 1
ATOM 713 C CA . ASP A 1 91 ? 7.054 -2.603 -28.311 1.00 98.38 91 ASP A CA 1
ATOM 714 C C . ASP A 1 91 ? 7.665 -2.503 -26.906 1.00 98.38 91 ASP A C 1
ATOM 716 O O . ASP A 1 91 ? 8.252 -1.483 -26.564 1.00 98.38 91 ASP A O 1
ATOM 720 N N . LEU A 1 92 ? 7.560 -3.574 -26.117 1.00 98.75 92 LEU A N 1
ATOM 721 C CA . LEU A 1 92 ? 8.300 -3.715 -24.863 1.00 98.75 92 LEU A CA 1
ATOM 722 C C . LEU A 1 92 ? 9.786 -3.955 -25.152 1.00 98.75 92 LEU A C 1
ATOM 724 O O . LEU A 1 92 ? 10.131 -4.912 -25.857 1.00 98.75 92 LEU A O 1
ATOM 728 N N . THR A 1 93 ? 10.656 -3.162 -24.530 1.00 98.69 93 THR A N 1
ATOM 729 C CA . THR A 1 93 ? 12.114 -3.316 -24.588 1.00 98.69 93 THR A CA 1
ATOM 730 C C . THR A 1 93 ? 12.738 -3.454 -23.188 1.00 98.69 93 THR A C 1
ATOM 732 O O . THR A 1 93 ? 12.083 -3.191 -22.176 1.00 98.69 93 THR A O 1
ATOM 735 N N . PRO A 1 94 ? 14.004 -3.899 -23.076 1.00 98.81 94 PRO A N 1
ATOM 736 C CA . PRO A 1 94 ? 14.733 -3.879 -21.804 1.00 98.81 94 PRO A CA 1
ATOM 737 C C . PRO A 1 94 ? 14.815 -2.489 -21.152 1.00 98.81 94 PRO A C 1
ATOM 739 O O . PRO A 1 94 ? 14.748 -2.381 -19.930 1.00 98.81 94 PRO A O 1
ATOM 742 N N . GLU A 1 95 ? 14.889 -1.421 -21.946 1.00 98.75 95 GLU A N 1
ATOM 743 C CA . GLU A 1 95 ? 14.955 -0.039 -21.460 1.00 98.75 95 GLU A CA 1
ATOM 744 C C . GLU A 1 95 ? 13.662 0.417 -20.765 1.00 98.75 95 GLU A C 1
ATOM 746 O O . GLU A 1 95 ? 13.715 1.303 -19.911 1.00 98.75 95 GLU A O 1
ATOM 751 N N . ASP A 1 96 ? 12.505 -0.166 -21.102 1.00 98.94 96 ASP A N 1
ATOM 752 C CA . ASP A 1 96 ? 11.246 0.063 -20.379 1.00 98.94 96 ASP A CA 1
ATOM 753 C C . ASP A 1 96 ? 11.305 -0.506 -18.962 1.00 98.94 96 ASP A C 1
ATOM 755 O O . ASP A 1 96 ? 10.813 0.094 -18.004 1.00 98.94 96 ASP A O 1
ATOM 759 N N . VAL A 1 97 ? 11.931 -1.674 -18.820 1.00 98.88 97 VAL A N 1
ATOM 760 C CA . VAL A 1 97 ? 12.099 -2.346 -17.533 1.00 98.88 97 VAL A CA 1
ATOM 761 C C . VAL A 1 97 ? 13.043 -1.538 -16.652 1.00 98.88 97 VAL A C 1
ATOM 763 O O . VAL A 1 97 ? 12.650 -1.174 -15.547 1.00 98.88 97 VAL A O 1
ATOM 766 N N . GLU A 1 98 ? 14.235 -1.206 -17.152 1.00 98.88 98 GLU A N 1
ATOM 767 C CA . GLU A 1 98 ? 15.201 -0.328 -16.474 1.00 98.88 98 GLU A CA 1
ATOM 768 C C . GLU A 1 98 ? 14.528 0.972 -16.013 1.00 98.88 98 GLU A C 1
ATOM 770 O O . GLU A 1 98 ? 14.463 1.249 -14.813 1.00 98.88 98 GLU A O 1
ATOM 775 N N . TYR A 1 99 ? 13.879 1.682 -16.944 1.00 98.88 99 TYR A N 1
ATOM 776 C CA . TYR A 1 99 ? 13.155 2.916 -16.648 1.00 98.88 99 TYR A CA 1
ATOM 777 C C . TYR A 1 99 ? 12.101 2.746 -15.552 1.00 98.88 99 TYR A C 1
ATOM 779 O O . TYR A 1 99 ? 11.960 3.618 -14.695 1.00 98.88 99 TYR A O 1
ATOM 787 N N . SER A 1 100 ? 11.339 1.650 -15.571 1.00 98.88 100 SER A N 1
ATOM 788 C CA . SER A 1 100 ? 10.284 1.403 -14.585 1.00 98.88 100 SER A CA 1
ATOM 789 C C . SER A 1 100 ? 10.862 1.332 -13.175 1.00 98.88 100 SER A C 1
ATOM 791 O O . SER A 1 100 ? 10.413 2.052 -12.281 1.00 98.88 100 SER A O 1
ATOM 793 N N . PHE A 1 101 ? 11.900 0.522 -12.978 1.00 98.88 101 PHE A N 1
ATOM 794 C CA . PHE A 1 101 ? 12.498 0.347 -11.658 1.00 98.88 101 PHE A CA 1
ATOM 795 C C . PHE A 1 101 ? 13.222 1.608 -11.180 1.00 98.88 101 PHE A C 1
ATOM 797 O O . PHE A 1 101 ? 13.007 2.027 -10.041 1.00 98.88 101 PHE A O 1
ATOM 804 N N . GLU A 1 102 ? 13.990 2.271 -12.046 1.00 98.81 102 GLU A N 1
ATOM 805 C CA . GLU A 1 102 ? 14.636 3.542 -11.711 1.00 98.81 102 GLU A CA 1
ATOM 806 C C . GLU A 1 102 ? 13.615 4.626 -11.366 1.00 98.81 102 GLU A C 1
ATOM 808 O O . GLU A 1 102 ? 13.726 5.282 -10.330 1.00 98.81 102 GLU A O 1
ATOM 813 N N . ARG A 1 103 ? 12.562 4.782 -12.179 1.00 98.50 103 ARG A N 1
ATOM 814 C CA . ARG A 1 103 ? 11.474 5.723 -11.899 1.00 98.50 103 ARG A CA 1
ATOM 815 C C . ARG A 1 103 ? 10.870 5.446 -10.527 1.00 98.50 103 ARG A C 1
ATOM 817 O O . ARG A 1 103 ? 10.626 6.393 -9.788 1.00 98.50 103 ARG A O 1
ATOM 824 N N . GLY A 1 104 ? 10.584 4.184 -10.205 1.00 98.31 104 GLY A N 1
ATOM 825 C CA . GLY A 1 104 ? 10.044 3.798 -8.903 1.00 98.31 104 GLY A CA 1
ATOM 826 C C . GLY A 1 104 ? 10.943 4.260 -7.757 1.00 98.31 104 GLY A C 1
ATOM 827 O O . GLY A 1 104 ? 10.494 4.996 -6.879 1.00 98.31 104 GLY A O 1
ATOM 828 N N . ILE A 1 105 ? 12.230 3.912 -7.824 1.00 98.56 105 ILE A N 1
ATOM 829 C CA . ILE A 1 105 ? 13.243 4.290 -6.828 1.00 98.56 105 ILE A CA 1
ATOM 830 C C . ILE A 1 105 ? 13.333 5.810 -6.664 1.00 98.56 105 ILE A C 1
ATOM 832 O O . ILE A 1 105 ? 13.378 6.295 -5.540 1.00 98.56 105 ILE A O 1
ATOM 836 N N . LEU A 1 106 ? 13.344 6.564 -7.765 1.00 98.50 106 LEU A N 1
ATOM 837 C CA . LEU A 1 106 ? 13.441 8.026 -7.740 1.00 98.50 106 LEU A CA 1
ATOM 838 C C . LEU A 1 106 ? 12.148 8.696 -7.259 1.00 98.50 106 LEU A C 1
ATOM 840 O O . LEU A 1 106 ? 12.192 9.782 -6.678 1.00 98.50 106 LEU A O 1
ATOM 844 N N . PHE A 1 107 ? 10.999 8.064 -7.506 1.00 98.06 107 PHE A N 1
ATOM 845 C CA . PHE A 1 107 ? 9.702 8.574 -7.090 1.00 98.06 107 PHE A CA 1
ATOM 846 C C . PHE A 1 107 ? 9.509 8.434 -5.579 1.00 98.06 107 PHE A C 1
ATOM 848 O O . PHE A 1 107 ? 9.171 9.427 -4.951 1.00 98.06 107 PHE A O 1
ATOM 855 N N . ASP A 1 108 ? 9.743 7.251 -5.001 1.00 97.19 108 ASP A N 1
ATOM 856 C CA . ASP A 1 108 ? 9.690 6.965 -3.551 1.00 97.19 108 ASP A CA 1
ATOM 857 C C . ASP A 1 108 ? 8.653 7.791 -2.751 1.00 97.19 108 ASP A C 1
ATOM 859 O O . ASP A 1 108 ? 9.015 8.651 -1.942 1.00 97.19 108 ASP A O 1
ATOM 863 N N . PRO A 1 109 ? 7.341 7.604 -3.006 1.00 94.75 109 PRO A N 1
ATOM 864 C CA . PRO A 1 109 ? 6.315 8.365 -2.310 1.00 94.75 109 PRO A CA 1
ATOM 865 C C . PRO A 1 109 ? 6.266 8.002 -0.824 1.00 94.75 109 PRO A C 1
ATOM 867 O O . PRO A 1 109 ? 6.381 6.836 -0.440 1.00 94.75 109 PRO A O 1
ATOM 870 N N . TYR A 1 110 ? 6.028 9.003 0.024 1.00 90.62 110 TYR A N 1
ATOM 871 C CA . TYR A 1 110 ? 5.981 8.835 1.474 1.00 90.62 110 TYR A CA 1
ATOM 872 C C . TYR A 1 110 ? 4.954 7.779 1.905 1.00 90.62 110 TYR A C 1
ATOM 874 O O . TYR A 1 110 ? 3.783 7.830 1.517 1.00 90.62 110 TYR A O 1
ATOM 882 N N . ALA A 1 111 ? 5.391 6.844 2.757 1.00 87.94 111 ALA A N 1
ATOM 883 C CA . ALA A 1 111 ? 4.606 5.676 3.170 1.00 87.94 111 ALA A CA 1
ATOM 884 C C . ALA A 1 111 ? 4.067 4.854 1.974 1.00 87.94 111 ALA A C 1
ATOM 886 O O . ALA A 1 111 ? 2.998 4.244 2.059 1.00 87.94 111 ALA A O 1
ATOM 887 N N . GLY A 1 112 ? 4.801 4.872 0.858 1.00 92.50 112 GLY A N 1
ATOM 888 C CA . GLY A 1 112 ? 4.572 4.084 -0.345 1.00 92.50 112 GLY A CA 1
ATOM 889 C C . GLY A 1 112 ? 5.370 2.775 -0.361 1.00 92.50 112 GLY A C 1
ATOM 890 O O . GLY A 1 112 ? 6.011 2.425 0.631 1.00 92.50 112 GLY A O 1
ATOM 891 N N . PRO A 1 113 ? 5.330 2.026 -1.475 1.00 94.44 113 PRO A N 1
ATOM 892 C CA . PRO A 1 113 ? 5.884 0.673 -1.543 1.00 94.44 113 PRO A CA 1
ATOM 893 C C . PRO A 1 113 ? 7.363 0.607 -1.966 1.00 94.44 113 PRO A C 1
ATOM 895 O O . PRO A 1 113 ? 7.960 -0.467 -1.923 1.00 94.44 113 PRO A O 1
ATOM 898 N N . MET A 1 114 ? 7.975 1.726 -2.370 1.00 96.31 114 MET A N 1
ATOM 899 C CA . MET A 1 114 ? 9.315 1.740 -2.983 1.00 96.31 114 MET A CA 1
ATOM 900 C C . MET A 1 114 ? 10.448 1.337 -2.038 1.00 96.31 114 MET A C 1
ATOM 902 O O . MET A 1 114 ? 11.474 0.847 -2.511 1.00 96.31 114 MET A O 1
ATOM 906 N N . TRP A 1 115 ? 10.240 1.438 -0.721 1.00 93.88 115 TRP A N 1
ATOM 907 C CA . TRP A 1 115 ? 11.183 0.962 0.296 1.00 93.88 115 TRP A CA 1
ATOM 908 C C . TRP A 1 115 ? 11.665 -0.475 0.026 1.00 93.88 115 TRP A C 1
ATOM 910 O O . TRP A 1 115 ? 12.836 -0.768 0.226 1.00 93.88 115 TRP A O 1
ATOM 920 N N . MET A 1 116 ? 10.810 -1.353 -0.518 1.00 94.38 116 MET A N 1
ATOM 921 C CA . MET A 1 116 ? 11.166 -2.745 -0.830 1.00 94.38 116 MET A CA 1
ATOM 922 C C . MET A 1 116 ? 12.270 -2.856 -1.888 1.00 94.38 116 MET A C 1
ATOM 924 O O . MET A 1 116 ? 13.167 -3.690 -1.767 1.00 94.38 116 MET A O 1
ATOM 928 N N . LEU A 1 117 ? 12.201 -2.028 -2.936 1.00 96.81 117 LEU A N 1
ATOM 929 C CA . LEU A 1 117 ? 13.207 -1.995 -4.001 1.00 96.81 117 LEU A CA 1
ATOM 930 C C . LEU A 1 117 ? 14.470 -1.274 -3.530 1.00 96.81 117 LEU A C 1
ATOM 932 O O . LEU A 1 117 ? 15.577 -1.745 -3.790 1.00 96.81 117 LEU A O 1
ATOM 936 N N . ILE A 1 118 ? 14.304 -0.167 -2.802 1.00 97.44 118 ILE A N 1
ATOM 937 C CA . ILE A 1 118 ? 15.417 0.621 -2.263 1.00 97.44 118 ILE A CA 1
ATOM 938 C C . ILE A 1 118 ? 16.231 -0.218 -1.270 1.00 97.44 118 ILE A C 1
ATOM 940 O O . ILE A 1 118 ? 17.462 -0.228 -1.332 1.00 97.44 118 ILE A O 1
ATOM 944 N N . GLU A 1 119 ? 15.571 -0.989 -0.405 1.00 95.12 119 GLU A N 1
ATOM 945 C CA . GLU A 1 119 ? 16.256 -1.867 0.538 1.00 95.12 119 GLU A CA 1
ATOM 946 C C . GLU A 1 119 ? 16.979 -2.996 -0.186 1.00 95.12 119 GLU A C 1
ATOM 948 O O . GLU A 1 119 ? 18.160 -3.234 0.078 1.00 95.12 119 GLU A O 1
ATOM 953 N N . ALA A 1 120 ? 16.295 -3.672 -1.112 1.00 95.31 120 ALA A N 1
ATOM 954 C CA . ALA A 1 120 ? 16.875 -4.793 -1.835 1.00 95.31 120 ALA A CA 1
ATOM 955 C C . ALA A 1 120 ? 18.142 -4.381 -2.601 1.00 95.31 120 ALA A C 1
ATOM 957 O O . ALA A 1 120 ? 19.158 -5.076 -2.531 1.00 95.31 120 ALA A O 1
ATOM 958 N N . LEU A 1 121 ? 18.093 -3.248 -3.308 1.00 98.12 121 LEU A N 1
ATOM 959 C CA . LEU A 1 121 ? 19.183 -2.795 -4.169 1.00 98.12 121 LEU A CA 1
ATOM 960 C C . LEU A 1 121 ? 20.289 -2.084 -3.387 1.00 98.12 121 LEU A C 1
ATOM 962 O O . LEU A 1 121 ? 21.463 -2.333 -3.652 1.00 98.12 121 LEU A O 1
ATOM 966 N N . PHE A 1 122 ? 19.941 -1.257 -2.396 1.00 97.88 122 PHE A N 1
ATOM 967 C CA . PHE A 1 122 ? 20.883 -0.315 -1.777 1.00 97.88 122 PHE A CA 1
ATOM 968 C C . PHE A 1 122 ? 21.079 -0.499 -0.275 1.00 97.88 122 PHE A C 1
ATOM 970 O O . PHE A 1 122 ? 22.014 0.079 0.281 1.00 97.88 122 PHE A O 1
ATOM 977 N N . ASN A 1 123 ? 20.250 -1.312 0.385 1.00 95.00 123 ASN A N 1
ATOM 978 C CA . ASN A 1 123 ? 20.208 -1.450 1.841 1.00 95.00 123 ASN A CA 1
ATOM 979 C C . ASN A 1 123 ? 19.907 -0.126 2.574 1.00 95.00 123 ASN A C 1
ATOM 981 O O . ASN A 1 123 ? 20.463 0.145 3.639 1.00 95.00 123 ASN A O 1
ATOM 985 N N . TYR A 1 124 ? 19.025 0.688 1.990 1.00 94.62 124 TYR A N 1
ATOM 986 C CA . TYR A 1 124 ? 18.408 1.861 2.617 1.00 94.62 124 TYR A CA 1
ATOM 987 C C . TYR A 1 124 ? 16.893 1.709 2.602 1.00 94.62 124 TYR A C 1
ATOM 989 O O . TYR A 1 124 ? 16.359 0.934 1.821 1.00 94.62 124 TYR A O 1
ATOM 997 N N . GLN A 1 125 ? 16.203 2.468 3.448 1.00 91.38 125 GLN A N 1
ATOM 998 C CA . GLN A 1 125 ? 14.748 2.359 3.575 1.00 91.38 125 GLN A CA 1
ATOM 999 C C . GLN A 1 125 ? 13.975 3.482 2.889 1.00 91.38 125 GLN A C 1
ATOM 1001 O O . GLN A 1 125 ? 12.786 3.337 2.630 1.00 91.38 125 GLN A O 1
ATOM 1006 N N . THR A 1 126 ? 14.647 4.591 2.592 1.00 95.00 126 THR A N 1
ATOM 1007 C CA . THR A 1 126 ? 14.103 5.704 1.813 1.00 95.00 126 THR A CA 1
ATOM 1008 C C . THR A 1 126 ? 15.191 6.242 0.893 1.00 95.00 126 THR A C 1
ATOM 1010 O O . THR A 1 126 ? 16.388 6.126 1.193 1.00 95.00 126 THR A O 1
ATOM 1013 N N . LEU A 1 127 ? 14.789 6.852 -0.219 1.00 97.38 127 LEU A N 1
ATOM 1014 C CA . LEU A 1 127 ? 15.702 7.553 -1.113 1.00 97.38 127 LEU A CA 1
ATOM 1015 C C . LEU A 1 127 ? 16.338 8.751 -0.403 1.00 97.38 127 LEU A C 1
ATOM 1017 O O . LEU A 1 127 ? 17.526 9.011 -0.579 1.00 97.38 127 LEU A O 1
ATOM 1021 N N . GLU A 1 128 ? 15.570 9.449 0.438 1.00 96.25 128 GLU A N 1
ATOM 1022 C CA . GLU A 1 128 ? 16.057 10.594 1.210 1.00 96.25 128 GLU A CA 1
ATOM 1023 C C . GLU A 1 128 ? 17.218 10.203 2.141 1.00 96.25 128 GLU A C 1
ATOM 1025 O O . GLU A 1 128 ? 18.255 10.874 2.136 1.00 96.25 128 GLU A O 1
ATOM 1030 N N . ASP A 1 129 ? 17.089 9.101 2.893 1.00 95.19 129 ASP A N 1
ATOM 1031 C CA . ASP A 1 129 ? 18.150 8.594 3.776 1.00 95.19 129 ASP A CA 1
ATOM 1032 C C . ASP A 1 129 ? 19.381 8.153 2.970 1.00 95.19 129 ASP A C 1
ATOM 1034 O O . ASP A 1 129 ? 20.520 8.415 3.368 1.00 95.19 129 ASP A O 1
ATOM 1038 N N . PHE A 1 130 ? 19.165 7.520 1.812 1.00 97.94 130 PHE A N 1
ATOM 1039 C CA . PHE A 1 130 ? 20.244 7.081 0.930 1.00 97.94 130 PHE A CA 1
ATOM 1040 C C . PHE A 1 130 ? 21.052 8.264 0.383 1.00 97.94 130 PHE A C 1
ATOM 1042 O O . PHE A 1 130 ? 22.282 8.299 0.489 1.00 97.94 130 PHE A O 1
ATOM 1049 N N . VAL A 1 131 ? 20.361 9.272 -0.153 1.00 98.25 131 VAL A N 1
ATOM 1050 C CA . VAL A 1 131 ? 20.971 10.506 -0.658 1.00 98.25 131 VAL A CA 1
ATOM 1051 C C . VAL A 1 131 ? 21.709 11.232 0.464 1.00 98.25 131 VAL A C 1
ATOM 1053 O O . VAL A 1 131 ? 22.851 11.663 0.272 1.00 98.25 131 VAL A O 1
ATOM 1056 N N . ALA A 1 132 ? 21.092 11.340 1.644 1.00 97.56 132 ALA A N 1
ATOM 1057 C CA . ALA A 1 132 ? 21.681 12.035 2.779 1.00 97.56 132 ALA A CA 1
ATOM 1058 C C . ALA A 1 132 ? 22.986 11.386 3.257 1.00 97.56 132 ALA A C 1
ATOM 1060 O O . ALA A 1 132 ? 23.968 12.099 3.483 1.00 97.56 132 ALA A O 1
ATOM 1061 N N . ASP A 1 133 ? 23.026 10.052 3.351 1.00 97.69 133 ASP A N 1
ATOM 1062 C CA . ASP A 1 133 ? 24.239 9.310 3.706 1.00 97.69 133 ASP A CA 1
ATOM 1063 C C . ASP A 1 133 ? 25.350 9.504 2.664 1.00 97.69 133 ASP A C 1
ATOM 1065 O O . ASP A 1 133 ? 26.479 9.858 3.012 1.00 97.69 133 ASP A O 1
ATOM 1069 N N . LYS A 1 134 ? 25.042 9.338 1.369 1.00 97.88 134 LYS A N 1
ATOM 1070 C CA . LYS A 1 134 ? 26.065 9.411 0.310 1.00 97.88 134 LYS A CA 1
ATOM 1071 C C . LYS A 1 134 ? 26.598 10.809 0.058 1.00 97.88 134 LYS A C 1
ATOM 1073 O O . LYS A 1 134 ? 27.767 10.950 -0.304 1.00 97.88 134 LYS A O 1
ATOM 1078 N N . LEU A 1 135 ? 25.777 11.838 0.249 1.00 97.06 135 LEU A N 1
ATOM 1079 C CA . LEU A 1 135 ? 26.163 13.223 -0.024 1.00 97.06 135 LEU A CA 1
ATOM 1080 C C . LEU A 1 135 ? 26.569 14.003 1.235 1.00 97.06 135 LEU A C 1
ATOM 1082 O O . LEU A 1 135 ? 27.098 15.112 1.111 1.00 97.06 135 LEU A O 1
ATOM 1086 N N . GLY A 1 136 ? 26.359 13.437 2.429 1.00 96.50 136 GLY A N 1
ATOM 1087 C CA . GLY A 1 136 ? 26.710 14.052 3.712 1.00 96.50 136 GLY A CA 1
ATOM 1088 C C . GLY A 1 136 ? 25.899 15.311 4.037 1.00 96.50 136 GLY A C 1
ATOM 1089 O O . GLY A 1 136 ? 26.379 16.179 4.768 1.00 96.50 136 GLY A O 1
ATOM 1090 N N . VAL A 1 137 ? 24.705 15.446 3.456 1.00 95.06 137 VAL A N 1
ATOM 1091 C CA . VAL A 1 137 ? 23.798 16.592 3.616 1.00 95.06 137 VAL A CA 1
ATOM 1092 C C . VAL A 1 137 ? 22.378 16.052 3.713 1.00 95.06 137 VAL A C 1
ATOM 1094 O O . VAL A 1 137 ? 21.960 15.307 2.834 1.00 95.06 137 VAL A O 1
ATOM 1097 N N . ALA A 1 138 ? 21.631 16.428 4.751 1.00 95.31 138 ALA A N 1
ATOM 1098 C CA . ALA A 1 138 ? 20.248 15.983 4.906 1.00 95.31 138 ALA A CA 1
ATOM 1099 C C . ALA A 1 138 ? 19.383 16.426 3.715 1.00 95.31 138 ALA A C 1
ATOM 1101 O O . ALA A 1 138 ? 19.534 17.548 3.226 1.00 95.31 138 ALA A O 1
ATOM 1102 N N . TRP A 1 139 ? 18.438 15.582 3.292 1.00 94.50 139 TRP A N 1
ATOM 1103 C CA . TRP A 1 139 ? 17.532 15.883 2.177 1.00 94.50 139 TRP A CA 1
ATOM 1104 C C . TRP A 1 139 ? 16.818 17.234 2.357 1.00 94.50 139 TRP A C 1
ATOM 1106 O O . TRP A 1 139 ? 16.885 18.104 1.491 1.00 94.50 139 TRP A O 1
ATOM 1116 N N . SER A 1 140 ? 16.258 17.488 3.544 1.00 93.81 140 SER A N 1
ATOM 1117 C CA . SER A 1 140 ? 15.603 18.761 3.891 1.00 93.81 140 SER A CA 1
ATOM 1118 C C . SER A 1 140 ? 16.519 19.991 3.799 1.00 93.81 140 SER A C 1
ATOM 1120 O O . SER A 1 140 ? 16.051 21.118 3.607 1.00 93.81 140 SER A O 1
ATOM 1122 N N . ASP A 1 141 ? 17.832 19.805 3.936 1.00 95.38 141 ASP A N 1
ATOM 1123 C CA . ASP A 1 141 ? 18.820 20.881 3.838 1.00 95.38 141 ASP A CA 1
ATOM 1124 C C . ASP A 1 141 ? 19.220 21.173 2.387 1.00 95.38 141 ASP A C 1
ATOM 1126 O O . ASP A 1 141 ? 19.810 22.222 2.116 1.00 95.38 141 ASP A O 1
ATOM 1130 N N . MET A 1 142 ? 18.851 20.306 1.438 1.00 95.62 142 MET A N 1
ATOM 1131 C CA . MET A 1 142 ? 19.107 20.517 0.014 1.00 95.62 142 MET A CA 1
ATOM 1132 C C . MET A 1 142 ? 18.089 21.439 -0.659 1.00 95.62 142 MET A C 1
ATOM 1134 O O . MET A 1 142 ? 18.458 22.141 -1.605 1.00 95.62 142 MET A O 1
ATOM 1138 N N . PHE A 1 143 ? 16.852 21.478 -0.155 1.00 95.69 143 PHE A N 1
ATOM 1139 C CA . PHE A 1 143 ? 15.715 22.133 -0.809 1.00 95.69 143 PHE A CA 1
ATOM 1140 C C . PHE A 1 143 ? 15.088 23.249 0.034 1.00 95.69 143 PHE A C 1
ATOM 1142 O O . PHE A 1 143 ? 15.061 23.195 1.266 1.00 95.69 143 PHE A O 1
ATOM 1149 N N . ASN A 1 144 ? 14.591 24.283 -0.640 1.00 92.88 144 ASN A N 1
ATOM 1150 C CA . ASN A 1 144 ? 13.699 25.300 -0.089 1.00 92.88 144 ASN A CA 1
ATOM 1151 C C . ASN A 1 144 ? 12.287 24.718 0.101 1.00 92.88 144 ASN A C 1
ATOM 1153 O O . ASN A 1 144 ? 11.968 23.657 -0.430 1.00 92.88 144 ASN A O 1
ATOM 1157 N N . GLU A 1 145 ? 11.414 25.436 0.813 1.00 87.44 145 GLU A N 1
ATOM 1158 C CA . GLU A 1 145 ? 10.015 25.015 1.018 1.00 87.44 145 GLU A CA 1
ATOM 1159 C C . GLU A 1 145 ? 9.223 24.866 -0.295 1.00 87.44 145 GLU A C 1
ATOM 1161 O O . GLU A 1 145 ? 8.261 24.107 -0.346 1.00 87.44 145 GLU A O 1
ATOM 1166 N N . ASP A 1 146 ? 9.630 25.562 -1.361 1.00 86.56 146 ASP A N 1
ATOM 1167 C CA . ASP A 1 146 ? 9.033 25.459 -2.698 1.00 86.56 146 ASP A CA 1
ATOM 1168 C C . ASP A 1 146 ? 9.621 24.317 -3.556 1.00 86.56 146 ASP A C 1
ATOM 1170 O O . ASP A 1 146 ? 9.304 24.213 -4.741 1.00 86.56 146 ASP A O 1
ATOM 1174 N N . GLY A 1 147 ? 10.493 23.480 -2.980 1.00 85.94 147 GLY A N 1
ATOM 1175 C CA . GLY A 1 147 ? 11.149 22.355 -3.654 1.00 85.94 147 GLY A CA 1
ATOM 1176 C C . GLY A 1 147 ? 12.341 22.743 -4.537 1.00 85.94 147 GLY A C 1
ATOM 1177 O O . GLY A 1 147 ? 12.971 21.875 -5.142 1.00 85.94 147 GLY A O 1
ATOM 1178 N N . THR A 1 148 ? 12.693 24.030 -4.631 1.00 92.06 148 THR A N 1
ATOM 1179 C CA . THR A 1 148 ? 13.888 24.460 -5.374 1.00 92.06 148 THR A CA 1
ATOM 1180 C C . THR A 1 148 ? 15.168 24.187 -4.587 1.00 92.06 148 THR A C 1
ATOM 1182 O O . THR A 1 148 ? 15.165 24.173 -3.358 1.00 92.06 148 THR A O 1
ATOM 1185 N N . LEU A 1 149 ? 16.295 23.984 -5.275 1.00 95.81 149 LEU A N 1
ATOM 1186 C CA . LEU A 1 149 ? 17.583 23.768 -4.609 1.00 95.81 149 LEU A CA 1
ATOM 1187 C C . LEU A 1 149 ? 18.033 25.027 -3.852 1.00 95.81 149 LEU A C 1
ATOM 1189 O O . LEU A 1 149 ? 18.059 26.125 -4.409 1.00 95.81 149 LEU A O 1
ATOM 1193 N N . LYS A 1 150 ? 18.448 24.850 -2.592 1.00 95.75 150 LYS A N 1
ATOM 1194 C CA . LYS A 1 150 ? 19.043 25.908 -1.754 1.00 95.75 150 LYS A CA 1
ATOM 1195 C C . LYS A 1 150 ? 20.398 26.377 -2.282 1.00 95.75 150 LYS A C 1
ATOM 1197 O O . LYS A 1 150 ? 20.704 27.566 -2.224 1.00 95.75 150 LYS A O 1
ATOM 1202 N N . ASP A 1 151 ? 21.198 25.443 -2.790 1.00 94.38 151 ASP A N 1
ATOM 1203 C CA . ASP A 1 151 ? 22.511 25.692 -3.382 1.00 94.38 151 ASP A CA 1
ATOM 1204 C C . ASP A 1 151 ? 22.554 25.075 -4.791 1.00 94.38 151 ASP A C 1
ATOM 1206 O O . ASP A 1 151 ? 22.367 23.861 -4.918 1.00 94.38 151 ASP A O 1
ATOM 1210 N N . PRO A 1 152 ? 22.825 25.857 -5.854 1.00 92.50 152 PRO A N 1
ATOM 1211 C CA . PRO A 1 152 ? 23.025 25.324 -7.200 1.00 92.50 152 PRO A CA 1
ATOM 1212 C C . PRO A 1 152 ? 24.101 24.230 -7.286 1.00 92.50 152 PRO A C 1
ATOM 1214 O O . PRO A 1 152 ? 24.041 23.388 -8.173 1.00 92.50 152 PRO A O 1
ATOM 1217 N N . ALA A 1 153 ? 25.072 24.183 -6.368 1.00 92.56 153 ALA A N 1
ATOM 1218 C CA . ALA A 1 153 ? 26.064 23.110 -6.327 1.00 92.56 153 ALA A CA 1
ATOM 1219 C C . ALA A 1 153 ? 25.463 21.731 -5.986 1.00 92.56 153 ALA A C 1
ATOM 1221 O O . ALA A 1 153 ? 26.087 20.708 -6.270 1.00 92.56 153 ALA A O 1
ATOM 1222 N N . HIS A 1 154 ? 24.268 21.675 -5.386 1.00 95.69 154 HIS A N 1
ATOM 1223 C CA . HIS A 1 154 ? 23.574 20.415 -5.109 1.00 95.69 154 HIS A CA 1
ATOM 1224 C C . HIS A 1 154 ? 23.073 19.721 -6.380 1.00 95.69 154 HIS A C 1
ATOM 1226 O O . HIS A 1 154 ? 22.984 18.499 -6.385 1.00 95.69 154 HIS A O 1
ATOM 1232 N N . GLU A 1 155 ? 22.824 20.461 -7.464 1.00 96.88 155 GLU A N 1
ATOM 1233 C CA . GLU A 1 155 ? 22.408 19.887 -8.750 1.00 96.88 155 GLU A CA 1
ATOM 1234 C C . GLU A 1 155 ? 23.432 18.869 -9.257 1.00 96.88 155 GLU A C 1
ATOM 1236 O O . GLU A 1 155 ? 23.081 17.717 -9.508 1.00 96.88 155 GLU A O 1
ATOM 1241 N N . GLN A 1 156 ? 24.713 19.250 -9.310 1.00 97.62 156 GLN A N 1
ATOM 1242 C CA . GLN A 1 156 ? 25.759 18.330 -9.755 1.00 97.62 156 GLN A CA 1
ATOM 1243 C C . GLN A 1 156 ? 25.902 17.134 -8.808 1.00 97.62 156 GLN A C 1
ATOM 1245 O O . GLN A 1 156 ? 26.075 16.016 -9.273 1.00 97.62 156 GLN A O 1
ATOM 1250 N N . LYS A 1 157 ? 25.768 17.334 -7.489 1.00 97.50 157 LYS A N 1
ATOM 1251 C CA . LYS A 1 157 ? 25.833 16.225 -6.523 1.00 97.50 157 LYS A CA 1
ATOM 1252 C C . LYS A 1 157 ? 24.711 15.204 -6.725 1.00 97.50 157 LYS A C 1
ATOM 1254 O O . LYS A 1 157 ? 24.957 14.013 -6.589 1.00 97.50 157 LYS A O 1
ATOM 1259 N N . LEU A 1 158 ? 23.493 15.658 -7.026 1.00 98.38 158 LEU A N 1
ATOM 1260 C CA . LEU A 1 158 ? 22.342 14.782 -7.266 1.00 98.38 158 LEU A CA 1
ATOM 1261 C C . LEU A 1 158 ? 22.453 14.050 -8.611 1.00 98.38 158 LEU A C 1
ATOM 1263 O O . LEU A 1 158 ? 22.062 12.887 -8.700 1.00 98.38 158 LEU A O 1
ATOM 1267 N N . ILE A 1 159 ? 23.017 14.702 -9.633 1.00 98.62 159 ILE A N 1
ATOM 1268 C CA . ILE A 1 159 ? 23.368 14.071 -10.916 1.00 98.62 159 ILE A CA 1
ATOM 1269 C C . ILE A 1 159 ? 24.437 12.991 -10.704 1.00 98.62 159 ILE A C 1
ATOM 1271 O O . ILE A 1 159 ? 24.270 11.860 -11.152 1.00 98.62 159 ILE A O 1
ATOM 1275 N N . ASP A 1 160 ? 25.514 13.320 -9.987 1.00 98.44 160 ASP A N 1
ATOM 1276 C CA . ASP A 1 160 ? 26.596 12.380 -9.683 1.00 98.44 160 ASP A CA 1
ATOM 1277 C C . ASP A 1 160 ? 26.084 11.205 -8.841 1.00 98.44 160 ASP A C 1
ATOM 1279 O O . ASP A 1 160 ? 26.459 10.065 -9.096 1.00 98.44 160 ASP A O 1
ATOM 1283 N N . PHE A 1 161 ? 25.182 11.460 -7.885 1.00 98.62 161 PHE A N 1
ATOM 1284 C CA . PHE A 1 161 ? 24.518 10.418 -7.103 1.00 98.62 161 PHE A CA 1
ATOM 1285 C C . PHE A 1 161 ? 23.752 9.436 -7.996 1.00 98.62 161 PHE A C 1
ATOM 1287 O O . PHE A 1 161 ? 23.941 8.230 -7.863 1.00 98.62 161 PHE A O 1
ATOM 1294 N N . TYR A 1 162 ? 22.932 9.936 -8.927 1.00 98.75 162 TYR A N 1
ATOM 1295 C CA . TYR A 1 162 ? 22.206 9.076 -9.862 1.00 98.75 162 TYR A CA 1
ATOM 1296 C C . TYR A 1 162 ? 23.173 8.203 -10.673 1.00 98.75 162 TYR A C 1
ATOM 1298 O O . TYR A 1 162 ? 23.069 6.980 -10.630 1.00 98.75 162 TYR A O 1
ATOM 1306 N N . ASN A 1 163 ? 24.168 8.820 -11.319 1.00 98.62 163 ASN A N 1
ATOM 1307 C CA . ASN A 1 163 ? 25.118 8.112 -12.185 1.00 98.62 163 ASN A CA 1
ATOM 1308 C C . ASN A 1 163 ? 26.001 7.113 -11.420 1.00 98.62 163 ASN A C 1
ATOM 1310 O O . ASN A 1 163 ? 26.508 6.157 -11.996 1.00 98.62 163 ASN A O 1
ATOM 1314 N N . GLN A 1 164 ? 26.267 7.366 -10.137 1.00 98.50 164 GLN A N 1
ATOM 1315 C CA . GLN A 1 164 ? 27.132 6.512 -9.330 1.00 98.50 164 GLN A CA 1
ATOM 1316 C C . GLN A 1 164 ? 26.375 5.349 -8.681 1.00 98.50 164 GLN A C 1
ATOM 1318 O O . GLN A 1 164 ? 26.987 4.311 -8.423 1.00 98.50 164 GLN A O 1
ATOM 1323 N N . TYR A 1 165 ? 25.094 5.535 -8.360 1.00 98.50 165 TYR A N 1
ATOM 1324 C CA . TYR A 1 165 ? 24.367 4.608 -7.497 1.00 98.50 165 TYR A CA 1
ATOM 1325 C C . TYR A 1 165 ? 23.063 4.077 -8.084 1.00 98.50 165 TYR A C 1
ATOM 1327 O O . TYR A 1 165 ? 22.760 2.922 -7.824 1.00 98.50 165 TYR A O 1
ATOM 1335 N N . ILE A 1 166 ? 22.292 4.879 -8.820 1.00 98.44 166 ILE A N 1
ATOM 1336 C CA . ILE A 1 166 ? 20.974 4.468 -9.325 1.00 98.44 166 ILE A CA 1
ATOM 1337 C C . ILE A 1 166 ? 21.124 3.722 -10.650 1.00 98.44 166 ILE A C 1
ATOM 1339 O O . ILE A 1 166 ? 20.765 2.551 -10.715 1.00 98.44 166 ILE A O 1
ATOM 1343 N N . ASP A 1 167 ? 21.731 4.374 -11.642 1.00 98.19 167 ASP A N 1
ATOM 1344 C CA . ASP A 1 167 ? 21.916 3.845 -13.002 1.00 98.19 167 ASP A CA 1
ATOM 1345 C C . ASP A 1 167 ? 22.677 2.499 -13.007 1.00 98.19 167 ASP A C 1
ATOM 1347 O O . ASP A 1 167 ? 22.164 1.523 -13.544 1.00 98.19 167 ASP A O 1
ATOM 1351 N N . PRO A 1 168 ? 23.802 2.323 -12.275 1.00 98.38 168 PRO A N 1
ATOM 1352 C CA . PRO A 1 168 ? 24.523 1.042 -12.281 1.00 98.38 168 PRO A CA 1
ATOM 1353 C C . PRO A 1 168 ? 23.827 -0.092 -11.509 1.00 98.38 168 PRO A C 1
ATOM 1355 O O . PRO A 1 168 ? 24.354 -1.201 -11.425 1.00 98.38 168 PRO A O 1
ATOM 1358 N N . ALA A 1 169 ? 22.701 0.174 -10.839 1.00 98.50 169 ALA A N 1
ATOM 1359 C CA . ALA A 1 169 ? 21.985 -0.849 -10.080 1.00 98.50 169 ALA A CA 1
ATOM 1360 C C . ALA A 1 169 ? 21.098 -1.720 -10.972 1.00 98.50 169 ALA A C 1
ATOM 1362 O O . ALA A 1 169 ? 20.751 -2.840 -10.581 1.00 98.50 169 ALA A O 1
ATOM 1363 N N . ILE A 1 170 ? 20.691 -1.192 -12.129 1.00 98.50 170 ILE A N 1
ATOM 1364 C CA . ILE A 1 170 ? 19.780 -1.829 -13.073 1.00 98.50 170 ILE A CA 1
ATOM 1365 C C . ILE A 1 170 ? 20.293 -1.503 -14.474 1.00 98.50 170 ILE A C 1
ATOM 1367 O O . ILE A 1 170 ? 20.129 -0.383 -14.925 1.00 98.50 170 ILE A O 1
ATOM 1371 N N . GLU A 1 171 ? 20.903 -2.468 -15.155 1.00 97.44 171 GLU A N 1
ATOM 1372 C CA . GLU A 1 171 ? 21.545 -2.231 -16.454 1.00 97.44 171 GLU A CA 1
ATOM 1373 C C . GLU A 1 171 ? 20.891 -3.056 -17.567 1.00 97.44 171 GLU A C 1
ATOM 1375 O O . GLU A 1 171 ? 20.505 -4.216 -17.373 1.00 97.44 171 GLU A O 1
ATOM 1380 N N . VAL A 1 172 ? 20.814 -2.483 -18.768 1.00 98.62 172 VAL A N 1
ATOM 1381 C CA . VAL A 1 172 ? 20.444 -3.215 -19.986 1.00 98.62 172 VAL A CA 1
ATOM 1382 C C . VAL A 1 172 ? 21.673 -3.864 -20.634 1.00 98.62 172 VAL A C 1
ATOM 1384 O O . VAL A 1 172 ? 22.587 -3.191 -21.110 1.00 98.62 172 VAL A O 1
ATOM 1387 N N . GLU A 1 173 ? 21.651 -5.195 -20.744 1.00 97.56 173 GLU A N 1
ATOM 1388 C CA . GLU A 1 173 ? 22.652 -5.997 -21.456 1.00 97.56 173 GLU A CA 1
ATOM 1389 C C . GLU A 1 173 ? 22.004 -6.759 -22.626 1.00 97.56 173 GLU A C 1
ATOM 1391 O O . GLU A 1 173 ? 21.478 -7.866 -22.465 1.00 97.56 173 GLU A O 1
ATOM 1396 N N . GLU A 1 174 ? 22.079 -6.186 -23.830 1.00 96.12 174 GLU A N 1
ATOM 1397 C CA . GLU A 1 174 ? 21.418 -6.704 -25.040 1.00 96.12 174 GLU A CA 1
ATOM 1398 C C . GLU A 1 174 ? 19.893 -6.834 -24.854 1.00 96.12 174 GLU A C 1
ATOM 1400 O O . GLU A 1 174 ? 19.199 -5.829 -24.791 1.00 96.12 174 GLU A O 1
ATOM 1405 N N . ASP A 1 175 ? 19.366 -8.061 -24.781 1.00 97.25 175 ASP A N 1
ATOM 1406 C CA . ASP A 1 175 ? 17.947 -8.351 -24.540 1.00 97.25 175 ASP A CA 1
ATOM 1407 C C . ASP A 1 175 ? 17.649 -8.636 -23.050 1.00 97.25 175 ASP A C 1
ATOM 1409 O O . ASP A 1 175 ? 16.574 -9.142 -22.714 1.00 97.25 175 ASP A O 1
ATOM 1413 N N . ASN A 1 176 ? 18.608 -8.390 -22.153 1.00 98.62 176 ASN A N 1
ATOM 1414 C CA . ASN A 1 176 ? 18.492 -8.675 -20.726 1.00 98.62 176 ASN A CA 1
ATOM 1415 C C . ASN A 1 176 ? 18.475 -7.397 -19.896 1.00 98.62 176 ASN A C 1
ATOM 1417 O O . ASN A 1 176 ? 19.046 -6.381 -20.281 1.00 98.62 176 ASN A O 1
ATOM 1421 N N . VAL A 1 177 ? 17.891 -7.509 -18.708 1.00 98.88 177 VAL A N 1
ATOM 1422 C CA . VAL A 1 177 ? 18.002 -6.512 -17.643 1.00 98.88 177 VAL A CA 1
ATOM 1423 C C . VAL A 1 177 ? 18.703 -7.160 -16.462 1.00 98.88 177 VAL A C 1
ATOM 1425 O O . VAL A 1 177 ? 18.333 -8.265 -16.047 1.00 98.88 177 VAL A O 1
ATOM 1428 N N . VAL A 1 178 ? 19.726 -6.497 -15.941 1.00 98.88 178 VAL A N 1
ATOM 1429 C CA . VAL A 1 178 ? 20.578 -6.997 -14.866 1.00 98.88 178 VAL A CA 1
ATOM 1430 C C . VAL A 1 178 ? 20.383 -6.140 -13.627 1.00 98.88 178 VAL A C 1
ATOM 1432 O O . VAL A 1 178 ? 20.607 -4.941 -13.665 1.00 98.88 178 VAL A O 1
ATOM 1435 N N . PHE A 1 179 ? 19.978 -6.759 -12.519 1.00 98.88 179 PHE A N 1
ATOM 1436 C CA . PHE A 1 179 ? 19.875 -6.100 -11.218 1.00 98.88 179 PHE A CA 1
ATOM 1437 C C . PHE A 1 179 ? 21.101 -6.414 -10.368 1.00 98.88 179 PHE A C 1
ATOM 1439 O O . PHE A 1 179 ? 21.449 -7.589 -10.201 1.00 98.88 179 PHE A O 1
ATOM 1446 N N . HIS A 1 180 ? 21.687 -5.379 -9.771 1.00 98.62 180 HIS A N 1
ATOM 1447 C CA . HIS A 1 180 ? 22.843 -5.451 -8.886 1.00 98.62 180 HIS A CA 1
ATOM 1448 C C . HIS A 1 180 ? 22.465 -5.023 -7.467 1.00 98.62 180 HIS A C 1
ATOM 1450 O O . HIS A 1 180 ? 22.268 -3.849 -7.170 1.00 98.62 180 HIS A O 1
ATOM 1456 N N . LEU A 1 181 ? 22.392 -5.995 -6.565 1.00 98.44 181 LEU A N 1
ATOM 1457 C CA . LEU A 1 181 ? 22.119 -5.775 -5.152 1.00 98.44 181 LEU A CA 1
ATOM 1458 C C . LEU A 1 181 ? 23.434 -5.615 -4.383 1.00 98.44 181 LEU A C 1
ATOM 1460 O O . LEU A 1 181 ? 24.402 -6.353 -4.592 1.00 98.44 181 LEU A O 1
ATOM 1464 N N . VAL A 1 182 ? 23.453 -4.720 -3.394 1.00 97.31 182 VAL A N 1
ATOM 1465 C CA . VAL A 1 182 ? 24.616 -4.562 -2.500 1.00 97.31 182 VAL A CA 1
ATOM 1466 C C . VAL A 1 182 ? 24.839 -5.766 -1.575 1.00 97.31 182 VAL A C 1
ATOM 1468 O O . VAL A 1 182 ? 25.957 -5.991 -1.101 1.00 97.31 182 VAL A O 1
ATOM 1471 N N . ARG A 1 183 ? 23.793 -6.566 -1.329 1.00 95.75 183 ARG A N 1
ATOM 1472 C CA . ARG A 1 183 ? 23.817 -7.793 -0.519 1.00 95.75 183 ARG A CA 1
ATOM 1473 C C . ARG A 1 183 ? 22.813 -8.822 -1.050 1.00 95.75 183 ARG A C 1
ATOM 1475 O O . ARG A 1 183 ? 21.843 -8.432 -1.691 1.00 95.75 183 ARG A O 1
ATOM 1482 N N . PRO A 1 184 ? 22.981 -10.120 -0.751 1.00 94.88 184 PRO A N 1
ATOM 1483 C CA . PRO A 1 184 ? 21.925 -11.091 -1.005 1.00 94.88 184 PRO A CA 1
ATOM 1484 C C . PRO A 1 184 ? 20.649 -10.700 -0.248 1.00 94.88 184 PRO A C 1
ATOM 1486 O O . PRO A 1 184 ? 20.701 -10.408 0.950 1.00 94.88 184 PRO A O 1
ATOM 1489 N N . PHE A 1 185 ? 19.512 -10.715 -0.941 1.00 93.12 185 PHE A N 1
ATOM 1490 C CA . PHE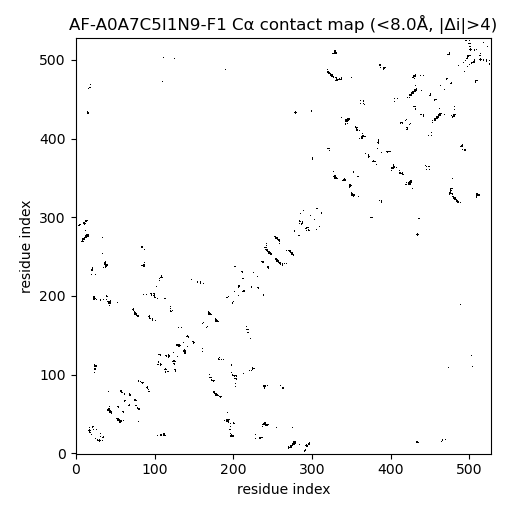 A 1 185 ? 18.212 -10.370 -0.372 1.00 93.12 185 PHE A CA 1
ATOM 1491 C C . PHE A 1 185 ? 17.178 -11.428 -0.756 1.00 93.12 185 PHE A C 1
ATOM 1493 O O . PHE A 1 185 ? 16.714 -11.480 -1.894 1.00 93.12 185 PHE A O 1
ATOM 1500 N N . ALA A 1 186 ? 16.844 -12.312 0.188 1.00 88.00 186 ALA A N 1
ATOM 1501 C CA . ALA A 1 186 ? 15.997 -13.476 -0.083 1.00 88.00 186 ALA A CA 1
ATOM 1502 C C . ALA A 1 186 ? 14.614 -13.124 -0.679 1.00 88.00 186 ALA A C 1
ATOM 1504 O O . ALA A 1 186 ? 14.188 -13.825 -1.599 1.00 88.00 186 ALA A O 1
ATOM 1505 N N . PRO A 1 187 ? 13.933 -12.037 -0.257 1.00 92.31 187 PRO A N 1
ATOM 1506 C CA . PRO A 1 187 ? 12.631 -11.675 -0.818 1.00 92.31 187 PRO A CA 1
ATOM 1507 C C . PRO A 1 187 ? 12.656 -11.073 -2.230 1.00 92.31 187 PRO A C 1
ATOM 1509 O O . PRO A 1 187 ? 11.590 -10.772 -2.762 1.00 92.31 187 PRO A O 1
ATOM 1512 N N . PHE A 1 188 ? 13.826 -10.872 -2.851 1.00 96.31 188 PHE A N 1
ATOM 1513 C CA . PHE A 1 188 ? 13.936 -10.076 -4.079 1.00 96.31 188 PHE A CA 1
ATOM 1514 C C . PHE A 1 188 ? 13.034 -10.575 -5.218 1.00 96.31 188 PHE A C 1
ATOM 1516 O O . PHE A 1 188 ? 12.261 -9.798 -5.767 1.00 96.31 188 PHE A O 1
ATOM 1523 N N . LEU A 1 189 ? 13.037 -11.878 -5.526 1.00 97.19 189 LEU A N 1
ATOM 1524 C CA . LEU A 1 189 ? 12.155 -12.423 -6.571 1.00 97.19 189 LEU A CA 1
ATOM 1525 C C . LEU A 1 189 ? 10.665 -12.262 -6.230 1.00 97.19 189 LEU A C 1
ATOM 1527 O O . LEU A 1 189 ? 9.856 -12.020 -7.123 1.00 97.19 189 LEU A O 1
ATOM 1531 N N . SER A 1 190 ? 10.299 -12.341 -4.950 1.00 95.75 190 SER A N 1
ATOM 1532 C CA . SER A 1 190 ? 8.921 -12.138 -4.498 1.00 95.75 190 SER A CA 1
ATOM 1533 C C . SER A 1 190 ? 8.435 -10.707 -4.735 1.00 95.75 190 SER A C 1
ATOM 1535 O O . SER A 1 190 ? 7.281 -10.520 -5.102 1.00 95.75 190 SER A O 1
ATOM 1537 N N . ILE A 1 191 ? 9.315 -9.712 -4.574 1.00 96.38 191 ILE A N 1
ATOM 1538 C CA . ILE A 1 191 ? 9.029 -8.282 -4.807 1.00 96.38 191 ILE A CA 1
ATOM 1539 C C . ILE A 1 191 ? 8.815 -7.981 -6.299 1.00 96.38 191 ILE A C 1
ATOM 1541 O O . ILE A 1 191 ? 8.124 -7.022 -6.648 1.00 96.38 191 ILE A O 1
ATOM 1545 N N . LEU A 1 192 ? 9.395 -8.800 -7.182 1.00 97.62 192 LEU A N 1
ATOM 1546 C CA . LEU A 1 192 ? 9.308 -8.670 -8.640 1.00 97.62 192 LEU A CA 1
ATOM 1547 C C . LEU A 1 192 ? 8.198 -9.523 -9.272 1.00 97.62 192 LEU A C 1
ATOM 1549 O O . LEU A 1 192 ? 8.053 -9.544 -10.498 1.00 97.62 192 LEU A O 1
ATOM 1553 N N . ALA A 1 193 ? 7.450 -10.275 -8.467 1.00 97.00 193 ALA A N 1
ATOM 1554 C CA . ALA A 1 193 ? 6.428 -11.183 -8.956 1.00 97.00 193 ALA A CA 1
ATOM 1555 C C . ALA A 1 193 ? 5.104 -10.464 -9.244 1.00 97.00 193 ALA A C 1
ATOM 1557 O O . ALA A 1 193 ? 4.763 -9.456 -8.633 1.00 97.00 193 ALA A O 1
ATOM 1558 N N . GLN A 1 194 ? 4.315 -11.015 -10.170 1.00 95.81 194 GLN A N 1
ATOM 1559 C CA . GLN A 1 194 ? 2.978 -10.512 -10.462 1.00 95.81 194 GLN A CA 1
ATOM 1560 C C . GLN A 1 194 ? 2.153 -10.340 -9.184 1.00 95.81 194 GLN A C 1
ATOM 1562 O O . GLN A 1 194 ? 2.126 -11.239 -8.341 1.00 95.81 194 GLN A O 1
ATOM 1567 N N . ASN A 1 195 ? 1.393 -9.242 -9.159 1.00 86.94 195 ASN A N 1
ATOM 1568 C CA . ASN A 1 195 ? 0.559 -8.713 -8.076 1.00 86.94 195 ASN A CA 1
ATOM 1569 C C . ASN A 1 195 ? 1.273 -7.679 -7.202 1.00 86.94 195 ASN A C 1
ATOM 1571 O O . ASN A 1 195 ? 0.624 -7.022 -6.392 1.00 86.94 195 ASN A O 1
ATOM 1575 N N . SER A 1 196 ? 2.569 -7.479 -7.429 1.00 93.44 196 SER A N 1
ATOM 1576 C CA . SER A 1 196 ? 3.338 -6.354 -6.918 1.00 93.44 196 SER A CA 1
ATOM 1577 C C . SER A 1 196 ? 3.167 -5.134 -7.825 1.00 93.44 196 SER A C 1
ATOM 1579 O O . SER A 1 196 ? 3.830 -5.030 -8.855 1.00 93.44 196 SER A O 1
ATOM 1581 N N . SER A 1 197 ? 2.287 -4.194 -7.462 1.00 94.00 197 SER A N 1
ATOM 1582 C CA . SER A 1 197 ? 2.096 -2.956 -8.241 1.00 94.00 197 SER A CA 1
ATOM 1583 C C . SER A 1 197 ? 3.418 -2.213 -8.446 1.00 94.00 197 SER A C 1
ATOM 1585 O O . SER A 1 197 ? 3.725 -1.799 -9.554 1.00 94.00 197 SER A O 1
ATOM 1587 N N . TRP A 1 198 ? 4.249 -2.143 -7.409 1.00 95.12 198 TRP A N 1
ATOM 1588 C CA . TRP A 1 198 ? 5.534 -1.441 -7.399 1.00 95.12 198 TRP A CA 1
ATOM 1589 C C . TRP A 1 198 ? 6.598 -1.961 -8.371 1.00 95.12 198 TRP A C 1
ATOM 1591 O O . TRP A 1 198 ? 7.596 -1.278 -8.567 1.00 95.12 198 TRP A O 1
ATOM 1601 N N . SER A 1 199 ? 6.430 -3.153 -8.945 1.00 97.44 199 SER A N 1
ATOM 1602 C CA . SER A 1 199 ? 7.358 -3.723 -9.934 1.00 97.44 199 SER A CA 1
ATOM 1603 C C . SER A 1 199 ? 6.713 -3.918 -11.310 1.00 97.44 199 SER A C 1
ATOM 1605 O O . SER A 1 199 ? 7.194 -4.711 -12.125 1.00 97.44 199 SER A O 1
ATOM 1607 N N . ALA A 1 200 ? 5.600 -3.220 -11.556 1.00 98.19 200 ALA A N 1
ATOM 1608 C CA . ALA A 1 200 ? 4.938 -3.169 -12.850 1.00 98.19 200 ALA A CA 1
ATOM 1609 C C . ALA A 1 200 ? 5.839 -2.529 -13.912 1.00 98.19 200 ALA A C 1
ATOM 1611 O O . ALA A 1 200 ? 6.482 -1.511 -13.663 1.00 98.19 200 ALA A O 1
ATOM 1612 N N . ILE A 1 201 ? 5.831 -3.095 -15.120 1.00 98.81 201 ILE A N 1
ATOM 1613 C CA . ILE A 1 201 ? 6.583 -2.536 -16.245 1.00 98.81 201 ILE A CA 1
ATOM 1614 C C . ILE A 1 201 ? 5.745 -1.476 -16.969 1.00 98.81 201 ILE A C 1
ATOM 1616 O O . ILE A 1 201 ? 4.608 -1.728 -17.381 1.00 98.81 201 ILE A O 1
ATOM 1620 N N . LEU A 1 202 ? 6.327 -0.289 -17.098 1.00 98.75 202 LEU A N 1
ATOM 1621 C CA . LEU A 1 202 ? 5.781 0.916 -17.709 1.00 98.75 202 LEU A CA 1
ATOM 1622 C C . LEU A 1 202 ? 6.359 1.126 -19.110 1.00 98.75 202 LEU A C 1
ATOM 1624 O O . LEU A 1 202 ? 7.505 0.781 -19.363 1.00 98.75 202 LEU A O 1
ATOM 1628 N N . ASP A 1 203 ? 5.582 1.758 -19.987 1.00 98.69 203 ASP A N 1
ATOM 1629 C CA . ASP A 1 203 ? 6.064 2.243 -21.285 1.00 98.69 203 ASP A CA 1
ATOM 1630 C C . ASP A 1 203 ? 6.878 3.525 -21.077 1.00 98.69 203 ASP A C 1
ATOM 1632 O O . ASP A 1 203 ? 6.315 4.579 -20.755 1.00 98.69 203 ASP A O 1
ATOM 1636 N N . LYS A 1 204 ? 8.199 3.441 -21.256 1.00 98.62 204 LYS A N 1
ATOM 1637 C CA . LYS A 1 204 ? 9.132 4.555 -21.059 1.00 98.62 204 LYS A CA 1
ATOM 1638 C C . LYS A 1 204 ? 8.777 5.749 -21.932 1.00 98.62 204 LYS A C 1
ATOM 1640 O O . LYS A 1 204 ? 8.729 6.872 -21.431 1.00 98.62 204 LYS A O 1
ATOM 1645 N N . GLU A 1 205 ? 8.532 5.527 -23.221 1.00 98.44 205 GLU A N 1
ATOM 1646 C CA . GLU A 1 205 ? 8.240 6.603 -24.170 1.00 98.44 205 GLU A CA 1
ATOM 1647 C C . GLU A 1 205 ? 6.962 7.336 -23.761 1.00 98.44 205 GLU A C 1
ATOM 1649 O O . GLU A 1 205 ? 6.975 8.556 -23.575 1.00 98.44 205 GLU A O 1
ATOM 1654 N N . THR A 1 206 ? 5.890 6.589 -23.497 1.00 98.19 206 THR A N 1
ATOM 1655 C CA . THR A 1 206 ? 4.615 7.167 -23.059 1.00 98.19 206 THR A CA 1
ATOM 1656 C C . THR A 1 206 ? 4.745 7.886 -21.722 1.00 98.19 206 THR A C 1
ATOM 1658 O O . THR A 1 206 ? 4.180 8.967 -21.541 1.00 98.19 206 THR A O 1
ATOM 1661 N N . CYS A 1 207 ? 5.487 7.325 -20.765 1.00 98.44 207 CYS A N 1
ATOM 1662 C CA . CYS A 1 207 ? 5.703 7.985 -19.484 1.00 98.44 207 CYS A CA 1
ATOM 1663 C C . CYS A 1 207 ? 6.405 9.340 -19.662 1.00 98.44 207 CYS A C 1
ATOM 1665 O O . CYS A 1 207 ? 5.968 10.344 -19.091 1.00 98.44 207 CYS A O 1
ATOM 1667 N N . ILE A 1 208 ? 7.441 9.399 -20.500 1.00 98.50 208 ILE A N 1
ATOM 1668 C CA . ILE A 1 208 ? 8.153 10.644 -20.809 1.00 98.50 208 ILE A CA 1
ATOM 1669 C C . ILE A 1 208 ? 7.218 11.652 -21.496 1.00 98.50 208 ILE A C 1
ATOM 1671 O O . ILE A 1 208 ? 7.188 12.821 -21.106 1.00 98.50 208 ILE A O 1
ATOM 1675 N N . GLU A 1 209 ? 6.416 11.220 -22.473 1.00 98.06 209 GLU A N 1
ATOM 1676 C CA . GLU A 1 209 ? 5.446 12.084 -23.163 1.00 98.06 209 GLU A CA 1
ATOM 1677 C C . GLU A 1 209 ? 4.380 12.661 -22.223 1.00 98.06 209 GLU A C 1
ATOM 1679 O O . GLU A 1 209 ? 3.963 13.813 -22.372 1.00 98.06 209 GLU A O 1
ATOM 1684 N N . LEU A 1 210 ? 3.955 11.878 -21.230 1.00 96.88 210 LEU A N 1
ATOM 1685 C CA . LEU A 1 210 ? 2.997 12.298 -20.210 1.00 96.88 210 LEU A CA 1
ATOM 1686 C C . LEU A 1 210 ? 3.591 13.268 -19.175 1.00 96.88 210 LEU A C 1
ATOM 1688 O O . LEU A 1 210 ? 2.833 13.843 -18.393 1.00 96.88 210 LEU A O 1
ATOM 1692 N N . GLY A 1 211 ? 4.910 13.478 -19.179 1.00 97.00 211 GLY A N 1
ATOM 1693 C CA . GLY A 1 211 ? 5.602 14.377 -18.256 1.00 97.00 211 GLY A CA 1
ATOM 1694 C C . GLY A 1 211 ? 6.041 13.720 -16.949 1.00 97.00 211 GLY A C 1
ATOM 1695 O O . GLY A 1 211 ? 6.273 14.425 -15.968 1.00 97.00 211 GLY A O 1
ATOM 1696 N N . LEU A 1 212 ? 6.152 12.388 -16.916 1.00 97.62 212 LEU A N 1
ATOM 1697 C CA . LEU A 1 212 ? 6.865 11.693 -15.841 1.00 97.62 212 LEU A CA 1
ATOM 1698 C C . LEU A 1 212 ? 8.378 11.900 -16.010 1.00 97.62 212 LEU A C 1
ATOM 1700 O O . LEU A 1 212 ? 8.830 12.641 -16.888 1.00 97.62 212 LEU A O 1
ATOM 1704 N N . TRP A 1 213 ? 9.173 11.262 -15.149 1.00 98.25 213 TRP A N 1
ATOM 1705 C CA . TRP A 1 213 ? 10.627 11.353 -15.218 1.00 98.25 213 TRP A CA 1
ATOM 1706 C C . TRP A 1 213 ? 11.133 11.097 -16.643 1.00 98.25 213 TRP A C 1
ATOM 1708 O O . TRP A 1 213 ? 10.692 10.170 -17.319 1.00 98.25 213 TRP A O 1
ATOM 1718 N N . ASN A 1 214 ? 12.044 11.944 -17.112 1.00 97.50 214 ASN A N 1
ATOM 1719 C CA . ASN A 1 214 ? 12.472 11.993 -18.510 1.00 97.50 214 ASN A CA 1
ATOM 1720 C C . ASN A 1 214 ? 13.541 10.940 -18.874 1.00 97.50 214 ASN A C 1
ATOM 1722 O O . ASN A 1 214 ? 14.095 11.008 -19.973 1.00 97.50 214 ASN A O 1
ATOM 1726 N N . GLY A 1 215 ? 13.861 10.024 -17.954 1.00 97.44 215 GLY A N 1
ATOM 1727 C CA . GLY A 1 215 ? 14.899 9.007 -18.127 1.00 97.44 215 GLY A CA 1
ATOM 1728 C C . GLY A 1 215 ? 16.321 9.568 -18.091 1.00 97.44 215 GLY A C 1
ATOM 1729 O O . GLY A 1 215 ? 17.192 9.043 -18.777 1.00 97.44 215 GLY A O 1
ATOM 1730 N N . LYS A 1 216 ? 16.541 10.700 -17.407 1.00 98.12 216 LYS A N 1
ATOM 1731 C CA . LYS A 1 216 ? 17.851 11.359 -17.330 1.00 98.12 216 LYS A CA 1
ATOM 1732 C C . LYS A 1 216 ? 18.220 11.763 -15.902 1.00 98.12 216 LYS A C 1
ATOM 1734 O O . LYS A 1 216 ? 17.326 12.114 -15.125 1.00 98.12 216 LYS A O 1
ATOM 1739 N N . PRO A 1 217 ? 19.524 11.826 -15.573 1.00 98.06 217 PRO A N 1
ATOM 1740 C CA . PRO A 1 217 ? 19.984 12.305 -14.273 1.00 98.06 217 PRO A CA 1
ATOM 1741 C C . PRO A 1 217 ? 19.574 13.752 -13.977 1.00 98.06 217 PRO A C 1
ATOM 1743 O O . PRO A 1 217 ? 19.360 14.120 -12.822 1.00 98.06 217 PRO A O 1
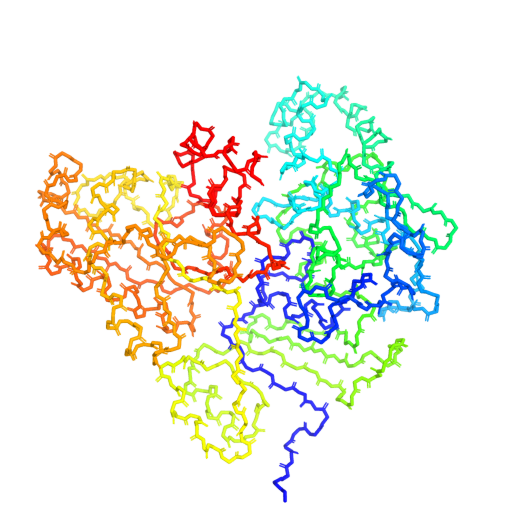ATOM 1746 N N . GLU A 1 218 ? 19.489 14.623 -14.985 1.00 97.75 218 GLU A N 1
ATOM 1747 C CA . GLU A 1 218 ? 19.254 16.040 -14.725 1.00 97.75 218 GLU A CA 1
ATOM 1748 C C . GLU A 1 218 ? 17.835 16.299 -14.202 1.00 97.75 218 GLU A C 1
ATOM 1750 O O . GLU A 1 218 ? 16.836 16.154 -14.910 1.00 97.75 218 GLU A O 1
ATOM 1755 N N . GLY A 1 219 ? 17.749 16.780 -12.960 1.00 96.12 219 GLY A N 1
ATOM 1756 C CA . GLY A 1 219 ? 16.492 17.211 -12.358 1.00 96.12 219 GLY A CA 1
ATOM 1757 C C . GLY A 1 219 ? 15.596 16.081 -11.859 1.00 96.12 219 GLY A C 1
ATOM 1758 O O . GLY A 1 219 ? 14.421 16.353 -11.610 1.00 96.12 219 GLY A O 1
ATOM 1759 N N . TRP A 1 220 ? 16.115 14.857 -11.697 1.00 97.44 220 TRP A N 1
ATOM 1760 C CA . TRP A 1 220 ? 15.331 13.702 -11.243 1.00 97.44 220 TRP A CA 1
ATOM 1761 C C . TRP A 1 220 ? 14.588 13.963 -9.920 1.00 97.44 220 TRP A C 1
ATOM 1763 O O . TRP A 1 220 ? 13.454 13.527 -9.746 1.00 97.44 220 TRP A O 1
ATOM 1773 N N . TRP A 1 221 ? 15.172 14.755 -9.015 1.00 96.31 221 TRP A N 1
ATOM 1774 C CA . TRP A 1 221 ? 14.607 15.068 -7.693 1.00 96.31 221 TRP A CA 1
ATOM 1775 C C . TRP A 1 221 ? 13.268 15.809 -7.755 1.00 96.31 221 TRP A C 1
ATOM 1777 O O . TRP A 1 221 ? 12.537 15.840 -6.774 1.00 96.31 221 TRP A O 1
ATOM 1787 N N . LYS A 1 222 ? 12.913 16.392 -8.906 1.00 95.19 222 LYS A N 1
ATOM 1788 C CA . LYS A 1 222 ? 11.605 17.030 -9.119 1.00 95.19 222 LYS A CA 1
ATOM 1789 C C . LYS A 1 222 ? 10.459 16.024 -9.184 1.00 95.19 222 LYS A C 1
ATOM 1791 O O . LYS A 1 222 ? 9.312 16.431 -9.061 1.00 95.19 222 LYS A O 1
ATOM 1796 N N . TYR A 1 223 ? 10.765 14.753 -9.430 1.00 96.12 223 TYR A N 1
ATOM 1797 C CA . TYR A 1 223 ? 9.784 13.674 -9.509 1.00 96.12 223 TYR A CA 1
ATOM 1798 C C . TYR A 1 223 ? 9.681 12.889 -8.200 1.00 96.12 223 TYR A C 1
ATOM 1800 O O . TYR A 1 223 ? 8.835 12.006 -8.101 1.00 96.12 223 TYR A O 1
ATOM 1808 N N . HIS A 1 224 ? 10.516 13.207 -7.207 1.00 96.62 224 HIS A N 1
ATOM 1809 C CA . HIS A 1 224 ? 10.485 12.565 -5.903 1.00 96.62 224 HIS A CA 1
ATOM 1810 C C . HIS A 1 224 ? 9.272 13.028 -5.091 1.00 96.62 224 HIS A C 1
ATOM 1812 O O . HIS A 1 224 ? 8.988 14.223 -5.007 1.00 96.62 224 HIS A O 1
ATOM 1818 N N . ASN A 1 225 ? 8.584 12.067 -4.478 1.00 94.19 225 ASN A N 1
ATOM 1819 C CA . ASN A 1 225 ? 7.513 12.241 -3.506 1.00 94.19 225 ASN A CA 1
ATOM 1820 C C . ASN A 1 225 ? 6.406 13.219 -3.950 1.00 94.19 225 ASN A C 1
ATOM 1822 O O . ASN A 1 225 ? 5.859 13.979 -3.148 1.00 94.19 225 ASN A O 1
ATOM 1826 N N . LEU A 1 226 ? 6.075 13.203 -5.247 1.00 94.00 226 LEU A N 1
ATOM 1827 C CA . LEU A 1 226 ? 4.926 13.932 -5.786 1.00 94.00 226 LEU A CA 1
ATOM 1828 C C . LEU A 1 226 ? 3.628 13.450 -5.134 1.00 94.00 226 LEU A C 1
ATOM 1830 O O . LEU A 1 226 ? 3.465 12.268 -4.806 1.00 94.00 226 LEU A O 1
ATOM 1834 N N . LYS A 1 227 ? 2.660 14.357 -5.003 1.00 94.25 227 LYS A N 1
ATOM 1835 C CA . LYS A 1 227 ? 1.306 13.973 -4.594 1.00 94.25 227 LYS A CA 1
ATOM 1836 C C . LYS A 1 227 ? 0.697 13.069 -5.656 1.00 94.25 227 LYS A C 1
ATOM 1838 O O . LYS A 1 227 ? 0.981 13.218 -6.844 1.00 94.25 227 LYS A O 1
ATOM 1843 N N . LYS A 1 228 ? -0.192 12.163 -5.246 1.00 94.06 228 LYS A N 1
ATOM 1844 C CA . LYS A 1 228 ? -0.817 11.219 -6.181 1.00 94.06 228 LYS A CA 1
ATOM 1845 C C . LYS A 1 228 ? -1.489 11.926 -7.357 1.00 94.06 228 LYS A C 1
ATOM 1847 O O . LYS A 1 228 ? -1.304 11.478 -8.478 1.00 94.06 228 LYS A O 1
ATOM 1852 N N . GLU A 1 229 ? -2.172 13.053 -7.132 1.00 95.75 229 GLU A N 1
ATOM 1853 C CA . GLU A 1 229 ? -2.867 13.817 -8.180 1.00 95.75 229 GLU A CA 1
ATOM 1854 C C . GLU A 1 229 ? -1.917 14.534 -9.150 1.00 95.75 229 GLU A C 1
ATOM 1856 O O . GLU A 1 229 ? -2.331 14.942 -10.234 1.00 95.75 229 GLU A O 1
ATOM 1861 N N . GLU A 1 230 ? -0.654 14.719 -8.762 1.00 95.88 230 GLU A N 1
ATOM 1862 C CA . GLU A 1 230 ? 0.380 15.317 -9.609 1.00 95.88 230 GLU A CA 1
ATOM 1863 C C . GLU A 1 230 ? 0.991 14.280 -10.560 1.00 95.88 230 GLU A C 1
ATOM 1865 O O . GLU A 1 230 ? 1.573 14.661 -11.575 1.00 95.88 230 GLU A O 1
ATOM 1870 N N . SER A 1 231 ? 0.830 12.979 -10.278 1.00 96.31 231 SER A N 1
ATOM 1871 C CA . SER A 1 231 ? 1.259 11.928 -11.198 1.00 96.31 231 SER A CA 1
ATOM 1872 C C . SER A 1 231 ? 0.360 11.894 -12.439 1.00 96.31 231 SER A C 1
ATOM 1874 O O . SER A 1 231 ? -0.856 11.718 -12.325 1.00 96.31 231 SER A O 1
ATOM 1876 N N . PRO A 1 232 ? 0.926 11.940 -13.658 1.00 95.56 232 PRO A N 1
ATOM 1877 C CA . PRO A 1 232 ? 0.157 11.722 -14.881 1.00 95.56 232 PRO A CA 1
ATOM 1878 C C . PRO A 1 232 ? -0.537 10.352 -14.966 1.00 95.56 232 PRO A C 1
ATOM 1880 O O . PRO A 1 232 ? -1.468 10.202 -15.761 1.00 95.56 232 PRO A O 1
ATOM 1883 N N . LEU A 1 233 ? -0.106 9.371 -14.163 1.00 97.44 233 LEU A N 1
ATOM 1884 C CA . LEU A 1 233 ? -0.723 8.044 -14.052 1.00 97.44 233 LEU A CA 1
ATOM 1885 C C . LEU A 1 233 ? -1.805 7.970 -12.962 1.00 97.44 233 LEU A C 1
ATOM 1887 O O . LEU A 1 233 ? -2.367 6.903 -12.750 1.00 97.44 233 LEU A O 1
ATOM 1891 N N . TYR A 1 234 ? -2.146 9.081 -12.296 1.00 97.38 234 TYR A N 1
ATOM 1892 C CA . TYR A 1 234 ? -3.161 9.108 -11.236 1.00 97.38 234 TYR A CA 1
ATOM 1893 C C . TYR A 1 234 ? -4.480 8.440 -11.656 1.00 97.38 234 TYR A C 1
ATOM 1895 O O . TYR A 1 234 ? -4.990 7.569 -10.959 1.00 97.38 234 TYR A O 1
ATOM 1903 N N . GLU A 1 235 ? -4.988 8.804 -12.836 1.00 96.00 235 GLU A N 1
ATOM 1904 C CA . GLU A 1 235 ? -6.240 8.291 -13.418 1.00 96.00 235 GLU A CA 1
ATOM 1905 C C . GLU A 1 235 ? -6.018 7.613 -14.782 1.00 96.00 235 GLU A C 1
ATOM 1907 O O . GLU A 1 235 ? -6.968 7.337 -15.517 1.00 96.00 235 GLU A O 1
ATOM 1912 N N . LYS A 1 236 ? -4.760 7.351 -15.152 1.00 95.69 236 LYS A N 1
ATOM 1913 C CA . LYS A 1 236 ? -4.392 6.741 -16.435 1.00 95.69 236 LYS A CA 1
ATOM 1914 C C . LYS A 1 236 ? -3.589 5.481 -16.199 1.00 95.69 236 LYS A C 1
ATOM 1916 O O . LYS A 1 236 ? -2.710 5.452 -15.348 1.00 95.69 236 LYS A O 1
ATOM 1921 N N . ALA A 1 237 ? -3.852 4.466 -17.009 1.00 96.75 237 ALA A N 1
ATOM 1922 C CA . ALA A 1 237 ? -3.123 3.218 -16.928 1.00 96.75 237 ALA A CA 1
ATOM 1923 C C . ALA A 1 237 ? -2.879 2.648 -18.327 1.00 96.75 237 ALA A C 1
ATOM 1925 O O . ALA A 1 237 ? -3.822 2.508 -19.108 1.00 96.75 237 ALA A O 1
ATOM 1926 N N . ILE A 1 238 ? -1.614 2.368 -18.641 1.00 97.19 238 ILE A N 1
ATOM 1927 C CA . ILE A 1 238 ? -1.157 1.854 -19.938 1.00 97.19 238 ILE A CA 1
ATOM 1928 C C . ILE A 1 238 ? -0.068 0.831 -19.639 1.00 97.19 238 ILE A C 1
ATOM 1930 O O . ILE A 1 238 ? 1.002 1.194 -19.163 1.00 97.19 238 ILE A O 1
ATOM 1934 N N . GLY A 1 239 ? -0.352 -0.442 -19.894 1.00 98.12 239 GLY A N 1
ATOM 1935 C CA . GLY A 1 239 ? 0.571 -1.538 -19.614 1.00 98.12 239 GLY A CA 1
ATOM 1936 C C . GLY A 1 239 ? 0.597 -2.554 -20.747 1.00 98.12 239 GLY A C 1
ATOM 1937 O O . GLY A 1 239 ? 0.212 -2.259 -21.876 1.00 98.12 239 GLY A O 1
ATOM 1938 N N . THR A 1 240 ? 1.056 -3.762 -20.447 1.00 98.62 240 THR A N 1
ATOM 1939 C CA . THR A 1 240 ? 1.120 -4.905 -21.377 1.00 98.62 240 THR A CA 1
ATOM 1940 C C . THR A 1 240 ? 0.036 -5.950 -21.100 1.00 98.62 240 THR A C 1
ATOM 1942 O O . THR A 1 240 ? -0.124 -6.911 -21.855 1.00 98.62 240 THR A O 1
ATOM 1945 N N . GLY A 1 241 ? -0.745 -5.744 -20.036 1.00 98.19 241 GLY A N 1
ATOM 1946 C CA . GLY A 1 241 ? -1.656 -6.722 -19.468 1.00 98.19 241 GLY A CA 1
ATOM 1947 C C . GLY A 1 241 ? -2.865 -7.080 -20.336 1.00 98.19 241 GLY A C 1
ATOM 1948 O O . GLY A 1 241 ? -3.116 -6.480 -21.391 1.00 98.19 241 GLY A O 1
ATOM 1949 N N . PRO A 1 242 ? -3.640 -8.081 -19.884 1.00 98.19 242 PRO A N 1
ATOM 1950 C CA . PRO A 1 242 ? -4.750 -8.656 -20.637 1.00 98.19 242 PRO A CA 1
ATOM 1951 C C . PRO A 1 242 ? -5.962 -7.731 -20.792 1.00 98.19 242 PRO A C 1
ATOM 1953 O O . PRO A 1 242 ? -6.831 -8.019 -21.620 1.00 98.19 242 PRO A O 1
ATOM 1956 N N . PHE A 1 243 ? -6.046 -6.642 -20.026 1.00 98.69 243 PHE A N 1
ATOM 1957 C CA . PHE A 1 243 ? -7.100 -5.642 -20.149 1.00 98.69 243 PHE A CA 1
ATOM 1958 C C . PHE A 1 243 ? -6.531 -4.226 -20.162 1.00 98.69 243 PHE A C 1
ATOM 1960 O O . PHE A 1 243 ? -5.476 -3.957 -19.605 1.00 98.69 243 PHE A O 1
ATOM 1967 N N . MET A 1 244 ? -7.270 -3.316 -20.785 1.00 98.62 244 MET A N 1
ATOM 1968 C CA . MET A 1 244 ? -6.941 -1.904 -20.929 1.00 98.62 244 MET A CA 1
ATOM 1969 C C . MET A 1 244 ? -7.982 -1.075 -20.188 1.00 98.62 244 MET A C 1
ATOM 1971 O O . MET A 1 244 ? -9.183 -1.354 -20.294 1.00 98.62 244 MET A O 1
ATOM 1975 N N . LEU A 1 245 ? -7.535 -0.050 -19.464 1.00 98.44 245 LEU A N 1
ATOM 1976 C CA . LEU A 1 245 ? -8.425 0.916 -18.826 1.00 98.44 245 LEU A CA 1
ATOM 1977 C C . LEU A 1 245 ? -9.200 1.689 -19.896 1.00 98.44 245 LEU A C 1
ATOM 1979 O O . LEU A 1 245 ? -8.601 2.272 -20.796 1.00 98.44 245 LEU A O 1
ATOM 1983 N N . THR A 1 246 ? -10.528 1.722 -19.785 1.00 97.69 246 THR A N 1
ATOM 1984 C CA . THR A 1 246 ? -11.350 2.614 -20.616 1.00 97.69 246 THR A CA 1
ATOM 1985 C C . THR A 1 246 ? -11.804 3.844 -19.857 1.00 97.69 246 THR A C 1
ATOM 1987 O O . THR A 1 246 ? -11.837 4.931 -20.420 1.00 97.69 246 THR A O 1
ATOM 1990 N N . GLU A 1 247 ? -12.214 3.661 -18.603 1.00 97.50 247 GLU A N 1
ATOM 1991 C CA . GLU A 1 247 ? -12.808 4.723 -17.798 1.00 97.50 247 GLU A CA 1
ATOM 1992 C C . GLU A 1 247 ? -12.720 4.378 -16.312 1.00 97.50 247 GLU A C 1
ATOM 1994 O O . GLU A 1 247 ? -12.924 3.225 -15.923 1.00 97.50 247 GLU A O 1
ATOM 1999 N N . TRP A 1 248 ? -12.488 5.403 -15.497 1.00 97.62 248 TRP A N 1
ATOM 2000 C CA . TRP A 1 248 ? -12.746 5.391 -14.064 1.00 97.62 248 TRP A CA 1
ATOM 2001 C C . TRP A 1 248 ? -13.753 6.506 -13.748 1.00 97.62 248 TRP A C 1
ATOM 2003 O O . TRP A 1 248 ? -13.404 7.680 -13.655 1.00 97.62 248 TRP A O 1
ATOM 2013 N N . ASP A 1 249 ? -15.030 6.138 -13.615 1.00 97.19 249 ASP A N 1
ATOM 2014 C CA . ASP A 1 249 ? -16.088 7.050 -13.177 1.00 97.19 249 ASP A CA 1
ATOM 2015 C C . ASP A 1 249 ? -16.044 7.150 -11.652 1.00 97.19 249 ASP A C 1
ATOM 2017 O O . ASP A 1 249 ? -16.591 6.315 -10.927 1.00 97.19 249 ASP A O 1
ATOM 2021 N N . ARG A 1 250 ? -15.392 8.206 -11.175 1.00 93.12 250 ARG A N 1
ATOM 2022 C CA . ARG A 1 250 ? -15.246 8.513 -9.751 1.00 93.12 250 ARG A CA 1
ATOM 2023 C C . ARG A 1 250 ? -16.551 8.865 -9.045 1.00 93.12 250 ARG A C 1
ATOM 2025 O O . ARG A 1 250 ? -16.676 8.678 -7.841 1.00 93.12 250 ARG A O 1
ATOM 2032 N N . THR A 1 251 ? -17.550 9.355 -9.779 1.00 93.94 251 THR A N 1
ATOM 2033 C CA . THR A 1 251 ? -18.864 9.653 -9.188 1.00 93.94 251 THR A CA 1
ATOM 2034 C C . THR A 1 251 ? -19.607 8.359 -8.866 1.00 93.94 251 THR A C 1
ATOM 2036 O O . THR A 1 251 ? -20.309 8.284 -7.860 1.00 93.94 251 THR A O 1
ATOM 2039 N N . GLN A 1 252 ? -19.440 7.335 -9.706 1.00 94.75 252 GLN A N 1
ATOM 2040 C CA . GLN A 1 252 ? -20.037 6.013 -9.509 1.00 94.75 252 GLN A CA 1
ATOM 2041 C C . GLN A 1 252 ? -19.115 5.011 -8.806 1.00 94.75 252 GLN A C 1
ATOM 2043 O O . GLN A 1 252 ? -19.557 3.888 -8.571 1.00 94.75 252 GLN A O 1
ATOM 2048 N N . GLN A 1 253 ? -17.865 5.382 -8.502 1.00 95.88 253 GLN A N 1
ATOM 2049 C CA . GLN A 1 253 ? -16.818 4.471 -8.022 1.00 95.88 253 GLN A CA 1
ATOM 2050 C C . GLN A 1 253 ? -16.637 3.251 -8.939 1.00 95.88 253 GLN A C 1
ATOM 2052 O O . GLN A 1 253 ? -16.559 2.106 -8.490 1.00 95.88 253 GLN A O 1
ATOM 2057 N N . LYS A 1 254 ? -16.649 3.477 -10.255 1.00 97.88 254 LYS A N 1
ATOM 2058 C CA . LYS A 1 254 ? -16.740 2.408 -11.249 1.00 97.88 254 LYS A CA 1
ATOM 2059 C C . LYS A 1 254 ? -15.587 2.458 -12.235 1.00 97.88 254 LYS A C 1
ATOM 2061 O O . LYS A 1 254 ? -15.453 3.403 -13.007 1.00 97.88 254 LYS A O 1
ATOM 2066 N N . VAL A 1 255 ? -14.812 1.383 -12.267 1.00 98.56 255 VAL A N 1
ATOM 2067 C CA . VAL A 1 255 ? -13.732 1.172 -13.228 1.00 98.56 255 VAL A CA 1
ATOM 2068 C C . VAL A 1 255 ? -14.211 0.228 -14.318 1.00 98.56 255 VAL A C 1
ATOM 2070 O O . VAL A 1 255 ? -14.742 -0.851 -14.046 1.00 98.56 255 VAL A O 1
ATOM 2073 N N . THR A 1 256 ? -14.020 0.641 -15.567 1.00 98.56 256 THR A N 1
ATOM 2074 C CA . THR A 1 256 ? -14.318 -0.166 -16.745 1.00 98.56 256 THR A CA 1
ATOM 2075 C C . THR A 1 256 ? -13.033 -0.485 -17.499 1.00 98.56 256 THR A C 1
ATOM 2077 O O . THR A 1 256 ? -12.224 0.395 -17.797 1.00 98.56 256 THR A O 1
ATOM 2080 N N . LEU A 1 257 ? -12.877 -1.767 -17.818 1.00 98.69 257 LEU A N 1
ATOM 2081 C CA . LEU A 1 257 ? -11.735 -2.345 -18.507 1.00 98.69 257 LEU A CA 1
ATOM 2082 C C . LEU A 1 257 ? -12.226 -3.147 -19.718 1.00 98.69 257 LEU A C 1
ATOM 2084 O O . LEU A 1 257 ? -13.259 -3.821 -19.650 1.00 98.69 257 LEU A O 1
ATOM 2088 N N . VAL A 1 258 ? -11.476 -3.124 -20.816 1.00 98.56 258 VAL A N 1
ATOM 2089 C CA . VAL A 1 258 ? -11.750 -3.940 -22.014 1.00 98.56 258 VAL A CA 1
ATOM 2090 C C . VAL A 1 258 ? -10.580 -4.852 -22.318 1.00 98.56 258 VAL A C 1
ATOM 2092 O O . VAL A 1 258 ? -9.436 -4.509 -22.042 1.00 98.56 258 VAL A O 1
ATOM 2095 N N . ARG A 1 259 ? -10.856 -6.026 -22.881 1.00 98.62 259 ARG A N 1
ATOM 2096 C CA . ARG A 1 259 ? -9.813 -6.984 -23.245 1.00 98.62 259 ARG A CA 1
ATOM 2097 C C . ARG A 1 259 ? -8.809 -6.349 -24.211 1.00 98.62 259 ARG A C 1
ATOM 2099 O O . ARG A 1 259 ? -9.190 -5.741 -25.209 1.00 98.62 259 ARG A O 1
ATOM 2106 N N . ASN A 1 260 ? -7.526 -6.555 -23.940 1.00 98.38 260 ASN A N 1
ATOM 2107 C CA . ASN A 1 260 ? -6.449 -6.256 -24.868 1.00 98.38 260 ASN A CA 1
ATOM 2108 C C . ASN A 1 260 ? -6.453 -7.306 -25.994 1.00 98.38 260 ASN A C 1
ATOM 2110 O O . ASN A 1 260 ? -6.031 -8.450 -25.816 1.00 98.38 260 ASN A O 1
ATOM 2114 N N . GLU A 1 261 ? -6.942 -6.925 -27.175 1.00 97.44 261 GLU A N 1
ATOM 2115 C CA . GLU A 1 261 ? -6.978 -7.815 -28.343 1.00 97.44 261 GLU A CA 1
ATOM 2116 C C . GLU A 1 261 ? -5.588 -8.129 -28.915 1.00 97.44 261 GLU A C 1
ATOM 2118 O O . GLU A 1 261 ? -5.459 -9.053 -29.716 1.00 97.44 261 GLU A O 1
ATOM 2123 N N . ASN A 1 262 ? -4.543 -7.431 -28.480 1.00 96.44 262 ASN A N 1
ATOM 2124 C CA . ASN A 1 262 ? -3.155 -7.711 -28.842 1.00 96.44 262 ASN A CA 1
ATOM 2125 C C . ASN A 1 262 ? -2.376 -8.366 -27.691 1.00 96.44 262 ASN A C 1
ATOM 2127 O O . ASN A 1 262 ? -1.153 -8.431 -27.749 1.00 96.44 262 ASN A O 1
ATOM 2131 N N . TYR A 1 263 ? -3.062 -8.864 -26.651 1.00 98.31 263 TYR A N 1
ATOM 2132 C CA . TYR A 1 263 ? -2.393 -9.506 -25.523 1.00 98.31 263 TYR A CA 1
ATOM 2133 C C . TYR A 1 263 ? -1.513 -10.673 -25.988 1.00 98.31 263 TYR A C 1
ATOM 2135 O O . TYR A 1 263 ? -1.969 -11.552 -26.725 1.00 98.31 263 TYR A O 1
ATOM 2143 N N . TRP A 1 264 ? -0.256 -10.665 -25.546 1.00 97.25 264 TRP A N 1
ATOM 2144 C CA . TRP A 1 264 ? 0.773 -11.620 -25.957 1.00 97.25 264 TRP A CA 1
ATOM 2145 C C . TRP A 1 264 ? 0.570 -13.020 -25.356 1.00 97.25 264 TRP A C 1
ATOM 2147 O O . TRP A 1 264 ? 1.058 -14.007 -25.909 1.00 97.25 264 TRP A O 1
ATOM 2157 N N . GLY A 1 265 ? -0.127 -13.107 -24.218 1.00 95.88 265 GLY A N 1
ATOM 2158 C CA . GLY A 1 265 ? -0.459 -14.355 -23.535 1.00 95.88 265 GLY A CA 1
ATOM 2159 C C . GLY A 1 265 ? -1.771 -14.984 -24.016 1.00 95.88 265 GLY A C 1
ATOM 2160 O O . GLY A 1 265 ? -2.288 -14.695 -25.097 1.00 95.88 265 GLY A O 1
ATOM 2161 N N . GLU A 1 266 ? -2.351 -15.863 -23.193 1.00 95.56 266 GLU A N 1
ATOM 2162 C CA . GLU A 1 266 ? -3.693 -16.386 -23.466 1.00 95.56 266 GLU A CA 1
ATOM 2163 C C . GLU A 1 266 ? -4.728 -15.273 -23.281 1.00 95.56 266 GLU A C 1
ATOM 2165 O O . GLU A 1 266 ? -4.908 -14.735 -22.187 1.00 95.56 266 GLU A O 1
ATOM 2170 N N . LYS A 1 267 ? -5.426 -14.928 -24.365 1.00 95.44 267 LYS A N 1
ATOM 2171 C CA . LYS A 1 267 ? -6.468 -13.902 -24.331 1.00 95.44 267 LYS A CA 1
ATOM 2172 C C . LYS A 1 267 ? -7.603 -14.307 -23.383 1.00 95.44 267 LYS A C 1
ATOM 2174 O O . LYS A 1 267 ? -8.153 -15.403 -23.539 1.00 95.44 267 LYS A O 1
ATOM 2179 N N . PRO A 1 268 ? -8.034 -13.415 -22.472 1.00 96.00 268 PRO A N 1
ATOM 2180 C CA . PRO A 1 268 ? -9.222 -13.647 -21.663 1.00 96.00 268 PRO A CA 1
ATOM 2181 C C . PRO A 1 268 ? -10.441 -13.959 -22.531 1.00 96.00 268 PRO A C 1
ATOM 2183 O O . PRO A 1 268 ? -10.635 -13.372 -23.595 1.00 96.00 268 PRO A O 1
ATOM 2186 N N . LYS A 1 269 ? -11.308 -14.863 -22.070 1.00 95.44 269 LYS A N 1
ATOM 2187 C CA . LYS A 1 269 ? -12.540 -15.204 -22.804 1.00 95.44 269 LYS A CA 1
ATOM 2188 C C . LYS A 1 269 ? -13.572 -14.077 -22.764 1.00 95.44 269 LYS A C 1
ATOM 2190 O O . LYS A 1 269 ? -14.273 -13.869 -23.748 1.00 95.44 269 LYS A O 1
ATOM 2195 N N . ILE A 1 270 ? -13.612 -13.336 -21.660 1.00 96.88 270 ILE A N 1
ATOM 2196 C CA . ILE A 1 270 ? -14.457 -12.152 -21.483 1.00 96.88 270 ILE A CA 1
ATOM 2197 C C . ILE A 1 270 ? -13.894 -10.962 -22.269 1.00 96.88 270 ILE A C 1
ATOM 2199 O O . ILE A 1 270 ? -12.679 -10.804 -22.382 1.00 96.88 270 ILE A O 1
ATOM 2203 N N . ALA A 1 271 ? -14.776 -10.123 -22.805 1.00 97.81 271 ALA A N 1
ATOM 2204 C CA . ALA A 1 271 ? -14.403 -8.916 -23.539 1.00 97.81 271 ALA A CA 1
ATOM 2205 C C . ALA A 1 271 ? -14.282 -7.686 -22.627 1.00 97.81 271 ALA A C 1
ATOM 2207 O O . ALA A 1 271 ? -13.643 -6.702 -22.998 1.00 97.81 271 ALA A O 1
ATOM 2208 N N . LYS A 1 272 ? -14.906 -7.728 -21.445 1.00 98.25 272 LYS A N 1
ATOM 2209 C CA . LYS A 1 272 ? -15.016 -6.589 -20.533 1.00 98.25 272 LYS A CA 1
ATOM 2210 C C . LYS A 1 272 ? -14.899 -7.029 -19.076 1.00 98.25 272 LYS A C 1
ATOM 2212 O O . LYS A 1 272 ? -15.412 -8.084 -18.709 1.00 98.25 272 LYS A O 1
ATOM 2217 N N . ALA A 1 273 ? -14.274 -6.195 -18.253 1.00 98.31 273 ALA A N 1
ATOM 2218 C CA . ALA A 1 273 ? -14.290 -6.311 -16.801 1.00 98.31 273 ALA A CA 1
ATOM 2219 C C . ALA A 1 273 ? -14.765 -4.988 -16.181 1.00 98.31 273 ALA A C 1
ATOM 2221 O O . ALA A 1 273 ? -14.439 -3.904 -16.670 1.00 98.31 273 ALA A O 1
ATOM 2222 N N . ILE A 1 274 ? -15.581 -5.078 -15.135 1.00 98.38 274 ILE A N 1
ATOM 2223 C CA . ILE A 1 274 ? -16.088 -3.941 -14.367 1.00 98.38 274 ILE A CA 1
ATOM 2224 C C . ILE A 1 274 ? -15.777 -4.197 -12.899 1.00 98.38 274 ILE A C 1
ATOM 2226 O O . ILE A 1 274 ? -16.176 -5.227 -12.359 1.00 98.38 274 ILE A O 1
ATOM 2230 N N . ILE A 1 275 ? -15.119 -3.235 -12.261 1.00 98.31 275 ILE A N 1
ATOM 2231 C CA . ILE A 1 275 ? -14.941 -3.193 -10.809 1.00 98.31 275 ILE A CA 1
ATOM 2232 C C . ILE A 1 275 ? -15.762 -2.012 -10.306 1.00 98.31 275 ILE A C 1
ATOM 2234 O O . ILE A 1 275 ? -15.597 -0.892 -10.791 1.00 98.31 275 ILE A O 1
ATOM 2238 N N . TRP A 1 276 ? -16.693 -2.265 -9.392 1.00 97.81 276 TRP A N 1
ATOM 2239 C CA . TRP A 1 276 ? -17.665 -1.267 -8.960 1.00 97.81 276 TRP A CA 1
ATOM 2240 C C . TRP A 1 276 ? -17.758 -1.203 -7.435 1.00 97.81 276 TRP A C 1
ATOM 2242 O O . TRP A 1 276 ? -18.218 -2.147 -6.794 1.00 97.81 276 TRP A O 1
ATOM 2252 N N . GLY A 1 277 ? -17.337 -0.074 -6.865 1.00 96.88 277 GLY A N 1
ATOM 2253 C CA . GLY A 1 277 ? -17.503 0.241 -5.453 1.00 96.88 277 GLY A CA 1
ATOM 2254 C C . GLY A 1 277 ? -18.971 0.484 -5.114 1.00 96.88 277 GLY A C 1
ATOM 2255 O O . GLY A 1 277 ? -19.594 1.415 -5.621 1.00 96.88 277 GLY A O 1
ATOM 2256 N N . ILE A 1 278 ? -19.528 -0.369 -4.257 1.00 96.25 278 ILE A N 1
ATOM 2257 C CA . ILE A 1 278 ? -20.877 -0.226 -3.705 1.00 96.25 278 ILE A CA 1
ATOM 2258 C C . ILE A 1 278 ? -20.759 -0.470 -2.209 1.00 96.25 278 ILE A C 1
ATOM 2260 O O . ILE A 1 278 ? -20.432 -1.584 -1.817 1.00 96.25 278 ILE A O 1
ATOM 2264 N N . ASP A 1 279 ? -21.040 0.528 -1.373 1.00 93.50 279 ASP A N 1
ATOM 2265 C CA . ASP A 1 279 ? -20.847 0.430 0.081 1.00 93.50 279 ASP A CA 1
ATOM 2266 C C . ASP A 1 279 ? -21.905 -0.454 0.761 1.00 93.50 279 ASP A C 1
ATOM 2268 O O . ASP A 1 279 ? -21.591 -1.221 1.677 1.00 93.50 279 ASP A O 1
ATOM 2272 N N . GLU A 1 280 ? -23.152 -0.428 0.290 1.00 94.25 280 GLU A N 1
ATOM 2273 C CA . GLU A 1 280 ? -24.265 -1.130 0.928 1.00 94.25 280 GLU A CA 1
ATOM 2274 C C . GLU A 1 280 ? -24.271 -2.636 0.630 1.00 94.25 280 GLU A C 1
ATOM 2276 O O . GLU A 1 280 ? -24.464 -3.079 -0.509 1.00 94.25 280 GLU A O 1
ATOM 2281 N N . TRP A 1 281 ? -24.160 -3.451 1.686 1.00 95.06 281 TRP A N 1
ATOM 2282 C CA . TRP A 1 281 ? -24.233 -4.912 1.597 1.00 95.06 281 TRP A CA 1
ATOM 2283 C C . TRP A 1 281 ? -25.492 -5.417 0.879 1.00 95.06 281 TRP A C 1
ATOM 2285 O O . TRP A 1 281 ? -25.410 -6.283 0.005 1.00 95.06 281 TRP A O 1
ATOM 2295 N N . SER A 1 282 ? -26.662 -4.878 1.233 1.00 96.00 282 SER A N 1
ATOM 2296 C CA . SER A 1 282 ? -27.946 -5.319 0.679 1.00 96.00 282 SER A CA 1
ATOM 2297 C C . SER A 1 282 ? -28.017 -5.139 -0.839 1.00 96.00 282 SER A C 1
ATOM 2299 O O . SER A 1 282 ? -28.558 -6.011 -1.521 1.00 96.00 282 SER A O 1
ATOM 2301 N N . THR A 1 283 ? -27.424 -4.063 -1.364 1.00 97.31 283 THR A N 1
ATOM 2302 C CA . THR A 1 283 ? -27.319 -3.794 -2.802 1.00 97.31 283 THR A CA 1
ATOM 2303 C C 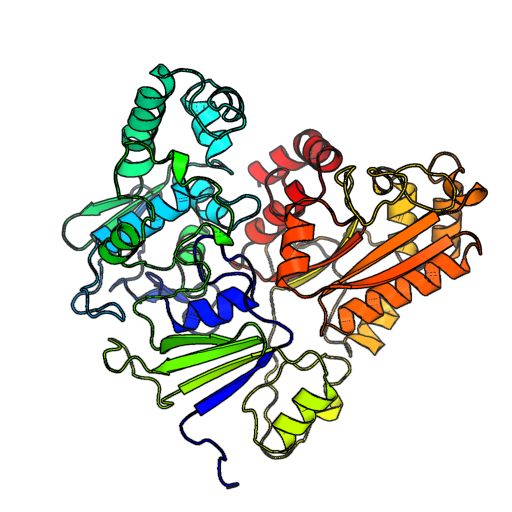. THR A 1 283 ? -26.409 -4.813 -3.480 1.00 97.31 283 THR A C 1
ATOM 2305 O O . THR A 1 283 ? -26.836 -5.449 -4.443 1.00 97.31 283 THR A O 1
ATOM 2308 N N . ARG A 1 284 ? -25.196 -5.045 -2.946 1.00 97.56 284 ARG A N 1
ATOM 2309 C CA . ARG A 1 284 ? -24.266 -6.050 -3.499 1.00 97.56 284 ARG A CA 1
ATOM 2310 C C . ARG A 1 284 ? -24.902 -7.439 -3.551 1.00 97.56 284 ARG A C 1
ATOM 2312 O O . ARG A 1 284 ? -24.864 -8.100 -4.586 1.00 97.56 284 ARG A O 1
ATOM 2319 N N . ARG A 1 285 ? -25.541 -7.860 -2.455 1.00 96.94 285 ARG A N 1
ATOM 2320 C CA . ARG A 1 285 ? -26.225 -9.156 -2.360 1.00 96.94 285 ARG A CA 1
ATOM 2321 C C . ARG A 1 285 ? -27.366 -9.279 -3.372 1.00 96.94 285 ARG A C 1
ATOM 2323 O O . ARG A 1 285 ? -27.454 -10.296 -4.050 1.00 96.94 285 ARG A O 1
ATOM 2330 N N . ALA A 1 286 ? -28.219 -8.257 -3.488 1.00 96.88 286 ALA A N 1
ATOM 2331 C CA . ALA A 1 286 ? -29.344 -8.269 -4.425 1.00 96.88 286 ALA A CA 1
ATOM 2332 C C . ALA A 1 286 ? -28.881 -8.348 -5.888 1.00 96.88 286 ALA A C 1
ATOM 2334 O O . ALA A 1 286 ? -29.493 -9.050 -6.689 1.00 96.88 286 ALA A O 1
ATOM 2335 N N . MET A 1 287 ? -27.785 -7.666 -6.234 1.00 97.06 287 MET A N 1
ATOM 2336 C CA . MET A 1 287 ? -27.201 -7.740 -7.573 1.00 97.06 287 MET A CA 1
ATOM 2337 C C . MET A 1 287 ? -26.605 -9.118 -7.873 1.00 97.06 287 MET A C 1
ATOM 2339 O O . MET A 1 287 ? -26.812 -9.631 -8.970 1.00 97.06 287 MET A O 1
ATOM 2343 N N . LEU A 1 288 ? -25.921 -9.750 -6.912 1.00 96.19 288 LEU A N 1
ATOM 2344 C CA . LEU A 1 288 ? -25.453 -11.132 -7.069 1.00 96.19 288 LEU A CA 1
ATOM 2345 C C . LEU A 1 288 ? -26.632 -12.094 -7.287 1.00 96.19 288 LEU A C 1
ATOM 2347 O O . LEU A 1 288 ? -26.620 -12.883 -8.227 1.00 96.19 288 LEU A O 1
ATOM 2351 N N . GLU A 1 289 ? -27.676 -11.992 -6.459 1.00 94.50 289 GLU A N 1
ATOM 2352 C CA . GLU A 1 289 ? -28.878 -12.835 -6.544 1.00 94.50 289 GLU A CA 1
ATOM 2353 C C . GLU A 1 289 ? -29.616 -12.671 -7.885 1.00 94.50 289 GLU A C 1
ATOM 2355 O O . GLU A 1 289 ? -30.126 -13.642 -8.444 1.00 94.50 289 GLU A O 1
ATOM 2360 N N . ALA A 1 290 ? -29.634 -11.457 -8.441 1.00 93.88 290 ALA A N 1
ATOM 2361 C CA . ALA A 1 290 ? -30.241 -11.156 -9.737 1.00 93.88 290 ALA A CA 1
ATOM 2362 C C . ALA A 1 290 ? -29.367 -11.533 -10.954 1.00 93.88 290 ALA A C 1
ATOM 2364 O O . ALA A 1 290 ? -29.819 -11.373 -12.095 1.00 93.88 290 ALA A O 1
ATOM 2365 N N . GLY A 1 291 ? -28.126 -11.988 -10.739 1.00 93.69 291 GLY A N 1
ATOM 2366 C CA . GLY A 1 291 ? -27.145 -12.227 -11.804 1.00 93.69 291 GLY A CA 1
ATOM 2367 C C . GLY A 1 291 ? -26.626 -10.945 -12.469 1.00 93.69 291 GLY A C 1
ATOM 2368 O O . GLY A 1 291 ? -26.186 -10.980 -13.617 1.00 93.69 291 GLY A O 1
ATOM 2369 N N . ASP A 1 292 ? -26.722 -9.805 -11.779 1.00 95.69 292 ASP A N 1
ATOM 2370 C CA . ASP A 1 292 ? -26.157 -8.513 -12.190 1.00 95.69 292 ASP A CA 1
ATOM 2371 C C . ASP A 1 292 ? -24.670 -8.362 -11.832 1.00 95.69 292 ASP A C 1
ATOM 2373 O O . ASP A 1 292 ? -24.012 -7.457 -12.344 1.00 95.69 292 ASP A O 1
ATOM 2377 N N . ALA A 1 293 ? -24.141 -9.236 -10.973 1.00 96.88 293 ALA A N 1
ATOM 2378 C CA . ALA A 1 293 ? -22.729 -9.313 -10.619 1.00 96.88 293 ALA A CA 1
ATOM 2379 C C . ALA A 1 293 ? -22.241 -10.766 -10.591 1.00 96.88 293 ALA A C 1
ATOM 2381 O O . ALA A 1 293 ? -22.997 -11.663 -10.223 1.00 96.88 293 ALA A O 1
ATOM 2382 N N . ASP A 1 294 ? -20.969 -10.978 -10.931 1.00 96.25 294 ASP A N 1
ATOM 2383 C CA .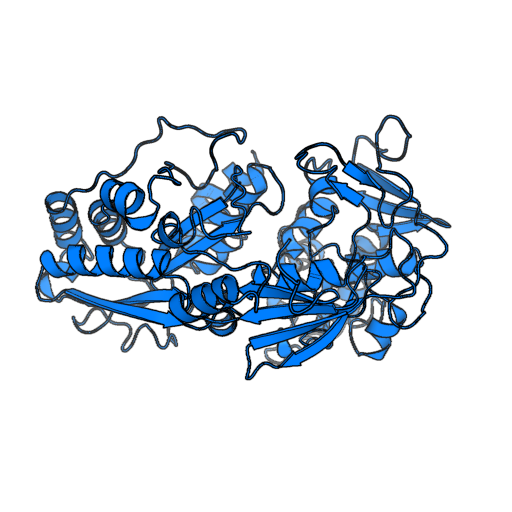 ASP A 1 294 ? -20.324 -12.298 -10.944 1.00 96.25 294 ASP A CA 1
ATOM 2384 C C . ASP A 1 294 ? -19.554 -12.576 -9.646 1.00 96.25 294 ASP A C 1
ATOM 2386 O O . ASP A 1 294 ? -19.418 -13.723 -9.221 1.00 96.25 294 ASP A O 1
ATOM 2390 N N . GLN A 1 295 ? -19.056 -11.520 -8.999 1.00 96.94 295 GLN A N 1
ATOM 2391 C CA . GLN A 1 295 ? -18.364 -11.583 -7.716 1.00 96.94 295 GLN A CA 1
ATOM 2392 C C . GLN A 1 295 ? -18.762 -10.383 -6.854 1.00 96.94 295 GLN A C 1
ATOM 2394 O O . GLN A 1 295 ? -18.943 -9.277 -7.361 1.00 96.94 295 GLN A O 1
ATOM 2399 N N . ILE A 1 296 ? -18.845 -10.574 -5.536 1.00 96.69 296 ILE A N 1
ATOM 2400 C CA . ILE A 1 296 ? -19.055 -9.478 -4.584 1.00 96.69 296 ILE A CA 1
ATOM 2401 C C . ILE A 1 296 ? -18.137 -9.614 -3.370 1.00 96.69 296 ILE A C 1
ATOM 2403 O O . ILE A 1 296 ? -17.836 -10.723 -2.922 1.00 96.69 296 ILE A O 1
ATOM 2407 N N . TYR A 1 297 ? -17.758 -8.484 -2.778 1.00 95.31 297 TYR A N 1
ATOM 2408 C CA . TYR A 1 297 ? -17.245 -8.455 -1.415 1.00 95.31 297 TYR A CA 1
ATOM 2409 C C . TYR A 1 297 ? -18.375 -8.780 -0.426 1.00 95.31 297 TYR A C 1
ATOM 2411 O O . TYR A 1 297 ? -19.391 -8.076 -0.358 1.00 95.31 297 TYR A O 1
ATOM 2419 N N . THR A 1 298 ? -18.171 -9.833 0.369 1.00 94.31 298 THR A N 1
ATOM 2420 C CA . THR A 1 298 ? -19.104 -10.283 1.411 1.00 94.31 298 THR A CA 1
ATOM 2421 C C . THR A 1 298 ? -18.466 -10.123 2.792 1.00 94.31 298 THR A C 1
ATOM 2423 O O . THR A 1 298 ? -17.479 -10.809 3.072 1.00 94.31 298 THR A O 1
ATOM 2426 N N . PRO A 1 299 ? -19.011 -9.261 3.673 1.00 92.38 299 PRO A N 1
ATOM 2427 C CA . PRO A 1 299 ? -18.647 -9.255 5.087 1.00 92.38 299 PRO A CA 1
ATOM 2428 C C . PRO A 1 299 ? -18.862 -10.641 5.706 1.00 92.38 299 PRO A C 1
ATOM 2430 O O . PRO A 1 299 ? -19.897 -11.269 5.473 1.00 92.38 299 PRO A O 1
ATOM 2433 N N . LEU A 1 300 ? -17.908 -11.117 6.513 1.00 90.75 300 LEU A N 1
ATOM 2434 C CA . LEU A 1 300 ? -17.946 -12.477 7.070 1.00 90.75 300 LEU A CA 1
ATOM 2435 C C . LEU A 1 300 ? -19.206 -12.742 7.902 1.00 90.75 300 LEU A C 1
ATOM 2437 O O . LEU A 1 300 ? -19.790 -13.815 7.762 1.00 90.75 300 LEU A O 1
ATOM 2441 N N . GLN A 1 301 ? -19.686 -11.751 8.662 1.00 90.56 301 GLN A N 1
ATOM 2442 C CA . GLN A 1 301 ? -20.952 -11.797 9.411 1.00 90.56 301 GLN A CA 1
ATOM 2443 C C . GLN A 1 301 ? -22.181 -12.152 8.553 1.00 90.56 301 GLN A C 1
ATOM 2445 O O . GLN A 1 301 ? -23.179 -12.652 9.068 1.00 90.56 301 GLN A O 1
ATOM 2450 N N . TYR A 1 302 ? -22.117 -11.942 7.235 1.00 93.12 302 TYR A N 1
ATOM 2451 C CA . TYR A 1 302 ? -23.208 -12.215 6.299 1.00 93.12 302 TYR A CA 1
ATOM 2452 C C . TYR A 1 302 ? -22.976 -13.424 5.396 1.00 93.12 302 TYR A C 1
ATOM 2454 O O . TYR A 1 302 ? -23.788 -13.675 4.504 1.00 93.12 302 TYR A O 1
ATOM 2462 N N . LEU A 1 303 ? -21.927 -14.211 5.644 1.00 91.75 303 LEU A N 1
ATOM 2463 C CA . LEU A 1 303 ? -21.599 -15.401 4.857 1.00 91.75 303 LEU A CA 1
ATOM 2464 C C . LEU A 1 303 ? -22.787 -16.369 4.720 1.00 91.75 303 LEU A C 1
ATOM 2466 O O . LEU A 1 303 ? -23.075 -16.857 3.629 1.00 91.75 303 LEU A O 1
ATOM 2470 N N . GLU A 1 304 ? -23.535 -16.598 5.800 1.00 92.06 304 GLU A N 1
ATOM 2471 C CA . GLU A 1 304 ? -24.703 -17.490 5.786 1.00 92.06 304 GLU A CA 1
ATOM 2472 C C . GLU A 1 304 ? -25.852 -16.973 4.902 1.00 92.06 304 GLU A C 1
ATOM 2474 O O . GLU A 1 304 ? -26.689 -17.759 4.472 1.00 92.06 304 GLU A O 1
ATOM 2479 N N . GLN A 1 305 ? -25.888 -15.677 4.569 1.00 93.75 305 GLN A N 1
ATOM 2480 C CA . GLN A 1 305 ? -26.902 -15.126 3.664 1.00 93.75 305 GLN A CA 1
ATOM 2481 C C . GLN A 1 305 ? -26.621 -15.451 2.194 1.00 93.75 305 GLN A C 1
ATOM 2483 O O . GLN A 1 305 ? -27.559 -15.447 1.404 1.00 93.75 305 GLN A O 1
ATOM 2488 N N . VAL A 1 306 ? -25.361 -15.706 1.821 1.00 93.81 306 VAL A N 1
ATOM 2489 C CA . VAL A 1 306 ? -24.970 -16.091 0.447 1.00 93.81 306 VAL A CA 1
ATOM 2490 C C . VAL A 1 306 ? -24.746 -17.592 0.290 1.00 93.81 306 VAL A C 1
ATOM 2492 O O . VAL A 1 306 ? -24.703 -18.119 -0.823 1.00 93.81 306 VAL A O 1
ATOM 2495 N N . LYS A 1 307 ? -24.622 -18.311 1.404 1.00 92.25 307 LYS A N 1
ATOM 2496 C CA . LYS A 1 307 ? -24.423 -19.754 1.412 1.00 92.25 307 LYS A CA 1
ATOM 2497 C C . LYS A 1 307 ? -25.653 -20.473 0.869 1.00 92.25 307 LYS A C 1
ATOM 2499 O O . LYS A 1 307 ? -26.762 -20.321 1.369 1.00 92.25 307 LYS A O 1
ATOM 2504 N N . GLY A 1 308 ? -25.438 -21.288 -0.159 1.00 90.12 308 GLY A N 1
ATOM 2505 C CA . GLY A 1 308 ? -26.514 -22.025 -0.819 1.00 90.12 308 GLY A CA 1
ATOM 2506 C C . GLY A 1 308 ? -27.359 -21.189 -1.783 1.00 90.12 308 GLY A C 1
ATOM 2507 O O . GLY A 1 308 ? -28.339 -21.721 -2.303 1.00 90.12 308 GLY A O 1
ATOM 2508 N N . MET A 1 309 ? -26.988 -19.929 -2.058 1.00 94.19 309 MET A N 1
ATOM 2509 C CA . MET A 1 309 ? -27.554 -19.193 -3.190 1.00 94.19 309 MET A CA 1
ATOM 2510 C C . MET A 1 309 ? -27.330 -19.976 -4.489 1.00 94.19 309 MET A C 1
ATOM 2512 O O . MET A 1 309 ? -26.265 -20.557 -4.717 1.00 94.19 309 MET A O 1
ATOM 2516 N N . GLU A 1 310 ? -28.353 -20.012 -5.342 1.00 90.50 310 GLU A N 1
ATOM 2517 C CA . GLU A 1 310 ? -28.286 -20.743 -6.603 1.00 90.50 310 GLU A CA 1
ATOM 2518 C C . GLU A 1 310 ? -27.176 -20.168 -7.495 1.00 90.50 310 GLU A C 1
ATOM 2520 O O . GLU A 1 310 ? -27.072 -18.958 -7.664 1.00 90.50 310 GLU A O 1
ATOM 2525 N N . ASN A 1 311 ? -26.349 -21.039 -8.081 1.00 88.81 311 ASN A N 1
ATOM 2526 C CA . ASN A 1 311 ? -25.232 -20.674 -8.965 1.00 88.81 311 ASN A CA 1
ATOM 2527 C C . ASN A 1 311 ? -24.113 -19.830 -8.317 1.00 88.81 311 ASN A C 1
ATOM 2529 O O . ASN A 1 311 ? -23.208 -19.392 -9.024 1.00 88.81 311 ASN A O 1
ATOM 2533 N N . VAL A 1 312 ? -24.110 -19.667 -6.990 1.00 93.19 312 VAL A N 1
ATOM 2534 C CA . VAL A 1 312 ? -23.030 -19.001 -6.250 1.00 93.19 312 VAL A CA 1
ATOM 2535 C C . VAL A 1 312 ? -22.077 -20.042 -5.667 1.00 93.19 312 VAL A C 1
ATOM 2537 O O . VAL A 1 312 ? -22.493 -21.013 -5.033 1.00 93.19 312 VAL A O 1
ATOM 2540 N N . VAL A 1 313 ? -20.774 -19.829 -5.860 1.00 93.69 313 VAL A N 1
ATOM 2541 C CA . VAL A 1 313 ? -19.717 -20.668 -5.282 1.00 93.69 313 VAL A CA 1
ATOM 2542 C C . VAL A 1 313 ? -18.908 -19.846 -4.290 1.00 93.69 313 VAL A C 1
ATOM 2544 O O . VAL A 1 313 ? -18.396 -18.783 -4.625 1.00 93.69 313 VAL A O 1
ATOM 2547 N N . ILE A 1 314 ? -18.747 -20.379 -3.081 1.00 92.06 314 ILE A N 1
ATOM 2548 C CA . ILE A 1 314 ? -17.857 -19.823 -2.060 1.00 92.06 314 ILE A CA 1
ATOM 2549 C C . ILE A 1 314 ? -16.528 -20.574 -2.139 1.00 92.06 314 ILE A C 1
ATOM 2551 O O . ILE A 1 314 ? -16.508 -21.806 -2.136 1.00 92.06 314 ILE A O 1
ATOM 2555 N N . ARG A 1 315 ? -15.420 -19.832 -2.218 1.00 89.25 315 ARG A N 1
ATOM 2556 C CA . ARG A 1 315 ? -14.065 -20.387 -2.139 1.00 89.25 315 ARG A CA 1
ATOM 2557 C C . ARG A 1 315 ? -13.433 -19.997 -0.814 1.00 89.25 315 ARG A C 1
ATOM 2559 O O . ARG A 1 315 ? -13.326 -18.814 -0.503 1.00 89.25 315 ARG A O 1
ATOM 2566 N N . GLU A 1 316 ? -13.008 -21.001 -0.063 1.00 85.94 316 GLU A N 1
ATOM 2567 C CA . GLU A 1 316 ? -12.280 -20.824 1.188 1.00 85.94 316 GLU A CA 1
ATOM 2568 C C . GLU A 1 316 ? -10.779 -20.991 0.939 1.00 85.94 316 GLU A C 1
ATOM 2570 O O . GLU A 1 316 ? -10.364 -21.824 0.134 1.00 85.94 316 GLU A O 1
ATOM 2575 N N . GLY A 1 317 ? -9.965 -20.194 1.627 1.00 82.88 317 GLY A N 1
ATOM 2576 C CA . GLY A 1 317 ? -8.513 -20.237 1.508 1.00 82.88 317 GLY A CA 1
ATOM 2577 C C . GLY A 1 317 ? -7.843 -19.444 2.622 1.00 82.88 317 GLY A C 1
ATOM 2578 O O . GLY A 1 317 ? -8.420 -18.495 3.159 1.00 82.88 317 GLY A O 1
ATOM 2579 N N . ALA A 1 318 ? -6.625 -19.846 2.980 1.00 81.31 318 ALA A N 1
ATOM 2580 C CA . ALA A 1 318 ? -5.816 -19.110 3.939 1.00 81.31 318 ALA A CA 1
ATOM 2581 C C . ALA A 1 318 ? -5.358 -17.774 3.336 1.00 81.31 318 ALA A C 1
ATOM 2583 O O . ALA A 1 318 ? -5.083 -17.679 2.141 1.00 81.31 318 ALA A O 1
ATOM 2584 N N . ARG A 1 319 ? -5.262 -16.740 4.174 1.00 85.88 319 ARG A N 1
ATOM 2585 C CA . ARG A 1 319 ? -4.745 -15.423 3.792 1.00 85.88 319 ARG A CA 1
ATOM 2586 C C . ARG A 1 319 ? -3.667 -15.003 4.778 1.00 85.88 319 ARG A C 1
ATOM 2588 O O . ARG A 1 319 ? -3.874 -15.103 5.986 1.00 85.88 319 ARG A O 1
ATOM 2595 N N . LEU A 1 320 ? -2.548 -14.499 4.268 1.00 90.19 320 LEU A N 1
ATOM 2596 C CA . LEU A 1 320 ? -1.531 -13.834 5.079 1.00 90.19 320 LEU A CA 1
ATOM 2597 C C . LEU A 1 320 ? -1.948 -12.380 5.279 1.00 90.19 320 LEU A C 1
ATOM 2599 O O . LEU A 1 320 ? -1.492 -11.483 4.577 1.00 90.19 320 LEU A O 1
ATOM 2603 N N . THR A 1 321 ? -2.894 -12.168 6.189 1.00 92.12 321 THR A N 1
ATOM 2604 C CA . THR A 1 321 ? -3.444 -10.844 6.469 1.00 92.12 321 THR A CA 1
ATOM 2605 C C . THR A 1 321 ? -3.633 -10.627 7.957 1.00 92.12 321 THR A C 1
ATOM 2607 O O . THR A 1 321 ? -3.923 -11.559 8.708 1.00 92.12 321 THR A O 1
ATOM 2610 N N . ILE A 1 322 ? -3.479 -9.375 8.371 1.00 93.81 322 ILE A N 1
ATOM 2611 C CA . ILE A 1 322 ? -3.699 -8.916 9.735 1.00 93.81 322 ILE A CA 1
ATOM 2612 C C . ILE A 1 322 ? -4.586 -7.687 9.673 1.00 93.81 322 ILE A C 1
ATOM 2614 O O . ILE A 1 322 ? -4.400 -6.827 8.823 1.00 93.81 322 ILE A O 1
ATOM 2618 N N . THR A 1 323 ? -5.554 -7.595 10.579 1.00 94.12 323 THR A N 1
ATOM 2619 C CA . THR A 1 323 ? -6.334 -6.374 10.799 1.00 94.12 323 THR A CA 1
ATOM 2620 C C . THR A 1 323 ? -6.062 -5.875 12.208 1.00 94.12 323 THR A C 1
ATOM 2622 O O . THR A 1 323 ? -6.161 -6.634 13.170 1.00 94.12 323 THR A O 1
ATOM 2625 N N . THR A 1 324 ? -5.704 -4.603 12.321 1.00 93.50 324 THR A N 1
ATOM 2626 C CA . THR A 1 324 ? -5.228 -3.960 13.545 1.00 93.50 324 THR A CA 1
ATOM 2627 C C . THR A 1 324 ? -5.973 -2.658 13.782 1.00 93.50 324 THR A C 1
ATOM 2629 O O . THR A 1 324 ? -6.266 -1.903 12.854 1.00 93.50 324 THR A O 1
ATOM 2632 N N . MET A 1 325 ? -6.248 -2.370 15.052 1.00 93.62 325 MET A N 1
ATOM 2633 C CA . MET A 1 325 ? -6.586 -1.020 15.485 1.00 93.62 325 MET A CA 1
ATOM 2634 C C . MET A 1 325 ? -5.297 -0.306 15.890 1.00 93.62 325 MET A C 1
ATOM 2636 O O . MET A 1 325 ? -4.546 -0.800 16.731 1.00 93.62 325 MET A O 1
ATOM 2640 N N . HIS A 1 326 ? -5.037 0.835 15.267 1.00 95.12 326 HIS A N 1
ATOM 2641 C CA . HIS A 1 326 ? -3.876 1.675 15.513 1.00 95.12 326 HIS A CA 1
ATOM 2642 C C . HIS A 1 326 ? -4.241 2.797 16.477 1.00 95.12 326 HIS A C 1
ATOM 2644 O O . HIS A 1 326 ? -5.336 3.356 16.412 1.00 95.12 326 HIS A O 1
ATOM 2650 N N . PHE A 1 327 ? -3.290 3.134 17.344 1.00 94.62 327 PHE A N 1
ATOM 2651 C CA . PHE A 1 327 ? -3.358 4.245 18.285 1.00 94.62 327 PHE A CA 1
ATOM 2652 C C . PHE A 1 327 ? -2.120 5.108 18.062 1.00 94.62 327 PHE A C 1
ATOM 2654 O O . PHE A 1 327 ? -1.034 4.753 18.523 1.00 94.62 327 PHE A O 1
ATOM 2661 N N . ASN A 1 328 ? -2.257 6.199 17.311 1.00 95.62 328 ASN A N 1
ATOM 2662 C CA . ASN A 1 328 ? -1.103 6.990 16.896 1.00 95.62 328 ASN A CA 1
ATOM 2663 C C . ASN A 1 328 ? -0.491 7.737 18.085 1.00 95.62 328 ASN A C 1
ATOM 2665 O O . ASN A 1 328 ? -1.184 8.421 18.838 1.00 95.62 328 ASN A O 1
ATOM 2669 N N . TRP A 1 329 ? 0.829 7.614 18.249 1.00 96.25 329 TRP A N 1
ATOM 2670 C CA . TRP A 1 329 ? 1.572 8.226 19.357 1.00 96.25 329 TRP A CA 1
ATOM 2671 C C . TRP A 1 329 ? 1.795 9.722 19.141 1.00 96.25 329 TRP A C 1
ATOM 2673 O O . TRP A 1 329 ? 2.099 10.460 20.084 1.00 96.25 329 TRP A O 1
ATOM 2683 N N . SER A 1 330 ? 1.710 10.175 17.893 1.00 95.50 330 SER A N 1
ATOM 2684 C CA . SER A 1 330 ? 1.651 11.586 17.542 1.00 95.50 330 SER A CA 1
ATOM 2685 C C . SER A 1 330 ? 0.736 11.787 16.350 1.00 95.50 330 SER A C 1
ATOM 2687 O O . SER A 1 330 ? 0.939 11.201 15.292 1.00 95.50 330 SER A O 1
ATOM 2689 N N . VAL A 1 331 ? -0.231 12.671 16.527 1.00 95.62 331 VAL A N 1
ATOM 2690 C CA . VAL A 1 331 ? -1.129 13.155 15.486 1.00 95.62 331 VAL A CA 1
ATOM 2691 C C . VAL A 1 331 ? -0.719 14.583 15.136 1.00 95.62 331 VAL A C 1
ATOM 2693 O O . VAL A 1 331 ? -0.260 15.330 16.005 1.00 95.62 331 VAL A O 1
ATOM 2696 N N . VAL A 1 332 ? -0.848 14.981 13.872 1.00 93.50 332 VAL A N 1
ATOM 2697 C CA . VAL A 1 332 ? -0.535 16.363 13.477 1.00 93.50 332 VAL A CA 1
ATOM 2698 C C . VAL A 1 332 ? -1.481 17.362 14.173 1.00 93.50 332 VAL A C 1
ATOM 2700 O O . VAL A 1 332 ? -2.683 17.090 14.253 1.00 93.50 332 VAL A O 1
ATOM 2703 N N . PRO A 1 333 ? -0.989 18.502 14.703 1.00 89.56 333 PRO A N 1
ATOM 2704 C CA . PRO A 1 333 ? -1.810 19.445 15.474 1.00 89.56 333 PRO A CA 1
ATOM 2705 C C . PRO A 1 333 ? -3.013 20.011 14.713 1.00 89.56 333 PRO A C 1
ATOM 2707 O O . PRO A 1 333 ? -4.038 20.315 15.317 1.00 89.56 333 PRO A O 1
ATOM 2710 N N . GLU A 1 334 ? -2.903 20.129 13.391 1.00 90.31 334 GLU A N 1
ATOM 2711 C CA . GLU A 1 334 ? -3.948 20.623 12.492 1.00 90.31 334 GLU A CA 1
ATOM 2712 C C . GLU A 1 334 ? -5.012 19.559 12.192 1.00 90.31 334 GLU A C 1
ATOM 2714 O O . GLU A 1 334 ? -5.900 19.783 11.366 1.00 90.31 334 GLU A O 1
ATOM 2719 N N . SER A 1 335 ? -4.925 18.385 12.828 1.00 93.25 335 SER A N 1
ATOM 2720 C CA . SER A 1 335 ? -5.870 17.311 12.589 1.00 93.25 335 SER A CA 1
ATOM 2721 C C . SER A 1 335 ? -7.293 17.729 12.917 1.00 93.25 335 SER A C 1
ATOM 2723 O O . SER A 1 335 ? -7.634 18.065 14.055 1.00 93.25 335 SER A O 1
ATOM 2725 N N . LYS A 1 336 ? -8.173 17.601 11.920 1.00 91.25 336 LYS A N 1
ATOM 2726 C CA . LYS A 1 336 ? -9.612 17.844 12.091 1.00 91.25 336 LYS A CA 1
ATOM 2727 C C . LYS A 1 336 ? -10.272 16.890 13.099 1.00 91.25 336 LYS A C 1
ATOM 2729 O O . LYS A 1 336 ? -11.412 17.127 13.486 1.00 91.25 336 LYS A O 1
ATOM 2734 N N . TYR A 1 337 ? -9.568 15.837 13.526 1.00 91.62 337 TYR A N 1
ATOM 2735 C CA . TYR A 1 337 ? -10.042 14.831 14.479 1.00 91.62 337 TYR A CA 1
ATOM 2736 C C . TYR A 1 337 ? -9.602 15.091 15.936 1.00 91.62 337 TYR A C 1
ATOM 2738 O O . TYR A 1 337 ? -9.991 14.325 16.816 1.00 91.62 337 TYR A O 1
ATOM 2746 N N . LEU A 1 338 ? -8.813 16.145 16.209 1.00 86.56 338 LEU A N 1
ATOM 2747 C CA . LEU A 1 338 ? -8.299 16.479 17.554 1.00 86.56 338 LEU A CA 1
ATOM 2748 C C . LEU A 1 338 ? -8.998 17.664 18.245 1.00 86.56 338 LEU A C 1
ATOM 2750 O O . LEU A 1 338 ? -8.809 17.884 19.440 1.00 86.56 338 LEU A O 1
ATOM 2754 N N . GLY A 1 339 ? -9.778 18.465 17.517 1.00 75.25 339 GLY A N 1
ATOM 2755 C CA . GLY A 1 339 ? -10.412 19.673 18.058 1.00 75.25 339 GLY A CA 1
ATOM 2756 C C . GLY A 1 339 ? -9.416 20.659 18.699 1.00 75.25 339 GLY A C 1
ATOM 2757 O O . GLY A 1 339 ? -8.535 21.158 18.009 1.00 75.25 339 GLY A O 1
ATOM 2758 N N . SER A 1 340 ? -9.566 20.996 19.992 1.00 70.75 340 SER A N 1
ATOM 2759 C CA . SER A 1 340 ? -8.720 21.994 20.691 1.00 70.75 340 SER A CA 1
ATOM 2760 C C . SER A 1 340 ? -7.283 21.518 20.984 1.00 70.75 340 SER A C 1
ATOM 2762 O O . SER A 1 340 ? -6.424 22.343 21.312 1.00 70.75 340 SER A O 1
ATOM 2764 N N . GLY A 1 341 ? -7.022 20.206 20.895 1.00 74.56 341 GLY A N 1
ATOM 2765 C CA . GLY A 1 341 ? -5.713 19.599 21.151 1.00 74.56 341 GLY A CA 1
ATOM 2766 C C . GLY A 1 341 ? -5.272 19.598 22.621 1.00 74.56 341 GLY A C 1
ATOM 2767 O O . GLY A 1 341 ? -4.083 19.433 22.897 1.00 74.56 341 GLY A O 1
ATOM 2768 N N . LYS A 1 342 ? -6.185 19.797 23.580 1.00 80.81 342 LYS A N 1
ATOM 2769 C CA . LYS A 1 342 ? -5.890 19.749 25.022 1.00 80.81 342 LYS A CA 1
ATOM 2770 C C . LYS A 1 342 ? -6.775 18.729 25.720 1.00 80.81 342 LYS A C 1
ATOM 2772 O O . LYS A 1 342 ? -7.939 18.588 25.375 1.00 80.81 342 LYS A O 1
ATOM 2777 N N . LEU A 1 343 ? -6.246 18.078 26.758 1.00 83.62 343 LEU A N 1
ATOM 2778 C CA . LEU A 1 343 ? -7.055 17.238 27.641 1.00 83.62 343 LEU A CA 1
ATOM 2779 C C . LEU A 1 343 ? -7.912 18.126 28.562 1.00 83.62 343 LEU A C 1
ATOM 2781 O O . LEU A 1 343 ? -7.541 18.436 29.700 1.00 83.62 343 LEU A O 1
ATOM 2785 N N . ASP A 1 344 ? -9.034 18.593 28.023 1.00 82.56 344 ASP A N 1
ATOM 2786 C CA . ASP A 1 344 ? -9.996 19.495 28.665 1.00 82.56 344 ASP A CA 1
ATOM 2787 C C . ASP A 1 344 ? -11.347 18.824 28.975 1.00 82.56 344 ASP A C 1
ATOM 2789 O O . ASP A 1 344 ? -12.221 19.455 29.567 1.00 82.56 344 ASP A O 1
ATOM 2793 N N . GLY A 1 345 ? -11.484 17.536 28.645 1.00 78.69 345 GLY A N 1
ATOM 2794 C CA . GLY A 1 345 ? -12.711 16.752 28.803 1.00 78.69 345 GLY A CA 1
ATOM 2795 C C . GLY A 1 345 ? -13.558 16.672 27.532 1.00 78.69 345 GLY A C 1
ATOM 2796 O O . GLY A 1 345 ? -14.350 15.743 27.397 1.00 78.69 345 GLY A O 1
ATOM 2797 N N . GLU A 1 346 ? -13.346 17.578 26.575 1.00 82.12 346 GLU A N 1
ATOM 2798 C CA . GLU A 1 346 ? -14.127 17.667 25.337 1.00 82.12 346 GLU A CA 1
ATOM 2799 C C . GLU A 1 346 ? -13.372 17.117 24.125 1.00 82.12 346 GLU A C 1
ATOM 2801 O O . GLU A 1 346 ? -14.006 16.784 23.128 1.00 82.12 346 GLU A O 1
ATOM 2806 N N . VAL A 1 347 ? -12.039 17.010 24.189 1.00 86.12 347 VAL A N 1
ATOM 2807 C CA . VAL A 1 347 ? -11.180 16.437 23.135 1.00 86.12 347 VAL A CA 1
ATOM 2808 C C . VAL A 1 347 ? -9.951 15.723 23.721 1.00 86.12 347 VAL A C 1
ATOM 2810 O O . VAL A 1 347 ? -9.747 15.710 24.938 1.00 86.12 347 VAL A O 1
ATOM 2813 N N . ILE A 1 348 ? -9.126 15.121 22.857 1.00 92.25 348 ILE A N 1
ATOM 2814 C CA . ILE A 1 348 ? -7.828 14.527 23.212 1.00 92.25 348 ILE A CA 1
ATOM 2815 C C . ILE A 1 348 ? -6.645 15.390 22.722 1.00 92.25 348 ILE A C 1
ATOM 2817 O O . ILE A 1 348 ? -6.752 16.042 21.681 1.00 92.25 348 ILE A O 1
ATOM 2821 N N . PRO A 1 349 ? -5.497 15.403 23.427 1.00 93.38 349 PRO A N 1
ATOM 2822 C CA . PRO A 1 349 ? -4.270 16.008 22.914 1.00 93.38 349 PRO A CA 1
ATOM 2823 C C . PRO A 1 349 ? -3.647 15.182 21.764 1.00 93.38 349 PRO A C 1
ATOM 2825 O O . PRO A 1 349 ? -3.911 13.981 21.664 1.00 93.38 349 PRO A O 1
ATOM 2828 N N . PRO A 1 350 ? -2.793 15.780 20.905 1.00 94.25 350 PRO A N 1
ATOM 2829 C CA . PRO A 1 350 ? -2.198 15.092 19.750 1.00 94.25 350 PRO A CA 1
ATOM 2830 C C . PRO A 1 350 ? -1.315 13.885 20.095 1.00 94.25 350 PRO A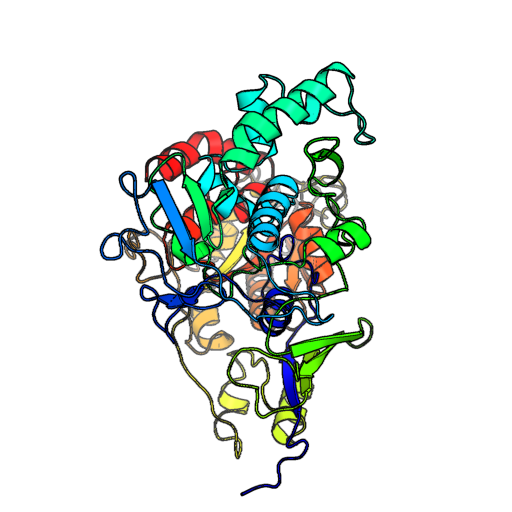 C 1
ATOM 2832 O O . PRO A 1 350 ? -1.036 13.051 19.240 1.00 94.25 350 PRO A O 1
ATOM 2835 N N . ASP A 1 351 ? -0.849 13.796 21.335 1.00 94.81 351 ASP A N 1
ATOM 2836 C CA . ASP A 1 351 ? -0.015 12.725 21.866 1.00 94.81 351 ASP A CA 1
ATOM 2837 C C . ASP A 1 351 ? -0.769 11.844 22.871 1.00 94.81 351 ASP A C 1
ATOM 2839 O O . ASP A 1 351 ? -0.139 11.100 23.606 1.00 94.81 351 ASP A O 1
ATOM 2843 N N . PHE A 1 352 ? -2.107 11.871 22.907 1.00 95.75 352 PHE A N 1
ATOM 2844 C CA . PHE A 1 352 ? -2.932 11.153 23.894 1.00 95.75 352 PHE A CA 1
ATOM 2845 C C . PHE A 1 352 ? -2.510 9.699 24.154 1.00 95.75 352 PHE A C 1
ATOM 2847 O O . PHE A 1 352 ? -2.476 9.251 25.305 1.00 95.75 352 PHE A O 1
ATOM 2854 N N . PHE A 1 353 ? -2.144 8.979 23.091 1.00 96.50 353 PHE A N 1
ATOM 2855 C CA . PHE A 1 353 ? -1.751 7.576 23.149 1.00 96.50 353 PHE A CA 1
ATOM 2856 C C . PHE A 1 353 ? -0.276 7.333 23.480 1.00 96.50 353 PHE A C 1
ATOM 2858 O O . PHE A 1 353 ? 0.112 6.170 23.508 1.00 96.50 353 PHE A O 1
ATOM 2865 N N . ILE A 1 354 ? 0.545 8.352 23.781 1.00 96.19 354 ILE A N 1
ATOM 2866 C CA . ILE A 1 354 ? 1.886 8.155 24.371 1.00 96.19 354 ILE A CA 1
ATOM 2867 C C . ILE A 1 354 ? 1.794 7.460 25.731 1.00 96.19 354 ILE A C 1
ATOM 2869 O O . ILE A 1 354 ? 2.653 6.643 26.079 1.00 96.19 354 ILE A O 1
ATOM 2873 N N . ASP A 1 355 ? 0.718 7.717 26.474 1.00 97.50 355 ASP A N 1
ATOM 2874 C CA . ASP A 1 355 ? 0.489 7.086 27.760 1.00 97.50 355 ASP A CA 1
ATOM 2875 C C . ASP A 1 355 ? 0.129 5.605 27.586 1.00 97.50 355 ASP A C 1
ATOM 2877 O O . ASP A 1 355 ? -0.902 5.227 27.018 1.00 97.50 355 ASP A O 1
ATOM 2881 N N . ILE A 1 356 ? 0.998 4.747 28.119 1.00 97.00 356 ILE A N 1
ATOM 2882 C CA . ILE A 1 356 ? 0.824 3.298 28.094 1.00 97.00 356 ILE A CA 1
ATOM 2883 C C . ILE A 1 356 ? -0.451 2.846 28.812 1.00 97.00 356 ILE A C 1
ATOM 2885 O O . ILE A 1 356 ? -1.021 1.828 28.422 1.00 97.00 356 ILE A O 1
ATOM 2889 N N . HIS A 1 357 ? -0.923 3.587 29.817 1.00 98.50 357 HIS A N 1
ATOM 2890 C CA . HIS A 1 357 ? -2.149 3.276 30.545 1.00 98.50 357 HIS A CA 1
ATOM 2891 C C . HIS A 1 357 ? -3.392 3.454 29.668 1.00 98.50 357 HIS A C 1
ATOM 2893 O O . HIS A 1 357 ? -4.290 2.615 29.712 1.00 98.50 357 HIS A O 1
ATOM 2899 N N . VAL A 1 358 ? -3.417 4.464 28.789 1.00 98.12 358 VAL A N 1
ATOM 2900 C CA . VAL A 1 358 ? -4.495 4.613 27.794 1.00 98.12 358 VAL A CA 1
ATOM 2901 C C . VAL A 1 358 ? -4.503 3.409 26.854 1.00 98.12 358 VAL A C 1
ATOM 2903 O O . VAL A 1 358 ? -5.536 2.762 26.684 1.00 98.12 358 VAL A O 1
ATOM 2906 N N . ARG A 1 359 ? -3.340 3.047 26.293 1.00 97.06 359 ARG A N 1
ATOM 2907 C CA . ARG A 1 359 ? -3.236 1.908 25.364 1.00 97.06 359 ARG A CA 1
ATOM 2908 C C . ARG A 1 359 ? -3.660 0.598 26.031 1.00 97.06 359 ARG A C 1
ATOM 2910 O O . ARG A 1 359 ? -4.470 -0.139 25.477 1.00 97.06 359 ARG A O 1
ATOM 2917 N N . ARG A 1 360 ? -3.159 0.315 27.239 1.00 97.75 360 ARG A N 1
ATOM 2918 C CA . ARG A 1 360 ? -3.522 -0.885 28.014 1.00 97.75 360 ARG A CA 1
ATOM 2919 C C . ARG A 1 360 ? -5.013 -0.953 28.298 1.00 97.75 360 ARG A C 1
ATOM 2921 O O . ARG A 1 360 ? -5.597 -2.016 28.115 1.00 97.75 360 ARG A O 1
ATOM 2928 N N . ALA A 1 361 ? -5.628 0.158 28.699 1.00 98.44 361 ALA A N 1
ATOM 2929 C CA . ALA A 1 361 ? -7.063 0.196 28.931 1.00 98.44 361 ALA A CA 1
ATOM 2930 C C . ALA A 1 361 ? -7.862 -0.202 27.688 1.00 98.44 361 ALA A C 1
ATOM 2932 O O . ALA A 1 361 ? -8.773 -1.017 27.782 1.00 98.44 361 ALA A O 1
ATOM 2933 N N . PHE A 1 362 ? -7.479 0.319 26.521 1.00 97.62 362 PHE A N 1
ATOM 2934 C CA . PHE A 1 362 ? -8.135 0.004 25.254 1.00 97.62 362 PHE A CA 1
ATOM 2935 C C . PHE A 1 362 ? -7.942 -1.470 24.863 1.00 97.62 362 PHE A C 1
ATOM 2937 O O . PHE A 1 362 ? -8.888 -2.105 24.405 1.00 97.62 362 PHE A O 1
ATOM 2944 N N . PHE A 1 363 ? -6.767 -2.056 25.127 1.00 96.00 363 PHE A N 1
ATOM 2945 C CA . PHE A 1 363 ? -6.549 -3.497 24.949 1.00 96.00 363 PHE A CA 1
ATOM 2946 C C . PHE A 1 363 ? -7.416 -4.359 25.879 1.00 96.00 363 PHE A C 1
ATOM 2948 O O . PHE A 1 363 ? -7.945 -5.373 25.431 1.00 96.00 363 PHE A O 1
ATOM 2955 N N . TYR A 1 364 ? -7.566 -3.973 27.150 1.00 98.25 364 TYR A N 1
ATOM 2956 C CA . TYR A 1 364 ? -8.430 -4.669 28.112 1.00 98.25 364 TYR A CA 1
ATOM 2957 C C . TYR A 1 364 ? -9.927 -4.479 27.817 1.00 98.25 364 TYR A C 1
ATOM 2959 O O . TYR A 1 364 ? -10.734 -5.313 28.214 1.00 98.25 364 TYR A O 1
ATOM 2967 N N . ALA A 1 365 ? -10.306 -3.404 27.122 1.00 98.25 365 ALA A N 1
ATOM 2968 C CA . ALA A 1 365 ? -11.694 -3.077 26.803 1.00 98.25 365 ALA A CA 1
ATOM 2969 C C . ALA A 1 365 ? -12.208 -3.697 25.492 1.00 98.25 365 ALA A C 1
ATOM 2971 O O . ALA A 1 365 ? -13.378 -3.509 25.162 1.00 98.25 365 ALA A O 1
ATOM 2972 N N . PHE A 1 366 ? -11.382 -4.423 24.735 1.00 97.62 366 PHE A N 1
ATOM 2973 C CA . PHE A 1 366 ? -11.820 -5.070 23.497 1.00 97.62 366 PHE A CA 1
ATOM 2974 C C . PHE A 1 366 ? -12.120 -6.559 23.709 1.00 97.62 366 PHE A C 1
ATOM 2976 O O . PHE A 1 366 ? -11.234 -7.337 24.067 1.00 97.62 366 PHE A O 1
ATOM 2983 N N . ASP A 1 367 ? -13.368 -6.958 23.462 1.00 96.44 367 ASP A N 1
ATOM 2984 C CA . ASP A 1 367 ? -13.814 -8.348 23.559 1.00 96.44 367 ASP A CA 1
ATOM 2985 C C . ASP A 1 367 ? -13.511 -9.112 22.259 1.00 96.44 367 ASP A C 1
ATOM 2987 O O . ASP A 1 367 ? -14.329 -9.209 21.341 1.00 96.44 367 ASP A O 1
ATOM 2991 N N . TYR A 1 368 ? -12.284 -9.635 22.180 1.00 94.50 368 TYR A N 1
ATOM 2992 C CA . TYR A 1 368 ? -11.808 -10.403 21.028 1.00 94.50 368 TYR A CA 1
ATOM 2993 C C . TYR A 1 368 ? -12.621 -11.679 20.784 1.00 94.50 368 TYR A C 1
ATOM 2995 O O . TYR A 1 368 ? -12.794 -12.057 19.627 1.00 94.50 368 TYR A O 1
ATOM 3003 N N . GLU A 1 369 ? -13.086 -12.360 21.836 1.00 94.94 369 GLU A N 1
ATOM 3004 C CA . GLU A 1 369 ? -13.808 -13.629 21.691 1.00 94.94 369 GLU A CA 1
ATOM 3005 C C . GLU A 1 369 ? -15.172 -13.396 21.047 1.00 94.94 369 GLU A C 1
ATOM 3007 O O . GLU A 1 369 ? -15.499 -14.049 20.054 1.00 94.94 369 GLU A O 1
ATOM 3012 N N . THR A 1 370 ? -15.929 -12.419 21.552 1.00 95.94 370 THR A N 1
ATOM 3013 C CA . THR A 1 370 ? -17.212 -12.022 20.962 1.00 95.94 370 THR A CA 1
ATOM 3014 C C . THR A 1 370 ? -17.020 -11.527 19.531 1.00 95.94 370 THR A C 1
ATOM 3016 O O . THR A 1 370 ? -17.721 -11.980 18.630 1.00 95.94 370 THR A O 1
ATOM 3019 N N . PHE A 1 371 ? -16.013 -10.682 19.274 1.00 96.25 371 PHE A N 1
ATOM 3020 C CA . PHE A 1 371 ? -15.742 -10.192 17.920 1.00 96.25 371 PHE A CA 1
ATOM 3021 C C . PHE A 1 371 ? -15.442 -11.334 16.933 1.00 96.25 371 PHE A C 1
ATOM 3023 O O . PHE A 1 371 ? -16.021 -11.400 15.849 1.00 96.25 371 PHE A O 1
ATOM 3030 N N . ILE A 1 372 ? -14.568 -12.274 17.304 1.00 95.62 372 ILE A N 1
ATOM 3031 C CA . ILE A 1 372 ? -14.214 -13.408 16.439 1.00 95.62 372 ILE A CA 1
ATOM 3032 C C . ILE A 1 372 ? -15.428 -14.310 16.185 1.00 95.62 372 ILE A C 1
ATOM 3034 O O . ILE A 1 372 ? -15.657 -14.720 15.046 1.00 95.62 372 ILE A O 1
ATOM 3038 N N . ASN A 1 373 ? -16.210 -14.616 17.218 1.00 94.81 373 ASN A N 1
ATOM 3039 C CA . ASN A 1 373 ? -17.324 -15.552 17.101 1.00 94.81 373 ASN A CA 1
ATOM 3040 C C . ASN A 1 373 ? -18.534 -14.945 16.381 1.00 94.81 373 ASN A C 1
ATOM 3042 O O . ASN A 1 373 ? -19.115 -15.608 15.527 1.00 94.81 373 ASN A O 1
ATOM 3046 N N . GLU A 1 374 ? -18.903 -13.704 16.703 1.00 93.00 374 GLU A N 1
ATOM 3047 C CA . GLU A 1 374 ? -20.148 -13.085 16.229 1.00 93.00 374 GLU A CA 1
ATOM 3048 C C . GLU A 1 374 ? -19.964 -12.231 14.969 1.00 93.00 374 GLU A C 1
ATOM 3050 O O . GLU A 1 374 ? -20.862 -12.177 14.132 1.00 93.00 374 GLU A O 1
ATOM 3055 N N . VAL A 1 375 ? -18.805 -11.582 14.798 1.00 94.75 375 VAL A N 1
ATOM 3056 C CA . VAL A 1 375 ? -18.544 -10.686 13.653 1.00 94.75 375 VAL A CA 1
ATOM 3057 C C . VAL A 1 375 ? -17.763 -11.406 12.557 1.00 94.75 375 VAL A C 1
ATOM 3059 O O . VAL A 1 375 ? -18.075 -11.292 11.371 1.00 94.75 375 VAL A O 1
ATOM 3062 N N . LEU A 1 376 ? -16.749 -12.189 12.933 1.00 94.19 376 LEU A N 1
ATOM 3063 C CA . LEU A 1 376 ? -15.938 -12.937 11.966 1.00 94.19 376 LEU A CA 1
ATOM 3064 C C . LEU A 1 376 ? -16.465 -14.353 11.698 1.00 94.19 376 LEU A C 1
ATOM 3066 O O . LEU A 1 376 ? -15.895 -15.046 10.858 1.00 94.19 376 LEU A O 1
ATOM 3070 N N . ASN A 1 377 ? -17.532 -14.798 12.374 1.00 92.19 377 ASN A N 1
ATOM 3071 C CA . ASN A 1 377 ? -18.081 -16.157 12.256 1.00 92.19 377 ASN A CA 1
ATOM 3072 C C . ASN A 1 377 ? -17.023 -17.263 12.469 1.00 92.19 377 ASN A C 1
ATOM 3074 O O . ASN A 1 377 ? -17.053 -18.307 11.819 1.00 92.19 377 ASN A O 1
ATOM 3078 N N . GLY A 1 378 ? -16.040 -17.019 13.341 1.00 92.00 378 GLY A N 1
ATOM 3079 C CA . GLY A 1 378 ? -14.919 -17.930 13.589 1.00 92.00 378 GLY A CA 1
ATOM 3080 C C . GLY A 1 378 ? -13.841 -17.954 12.494 1.00 92.00 378 GLY A C 1
ATOM 3081 O O . GLY A 1 378 ? -12.841 -18.651 12.654 1.00 92.00 378 GLY A O 1
ATOM 3082 N N . TYR A 1 379 ? -13.975 -17.175 11.411 1.00 90.38 379 TYR A N 1
ATOM 3083 C CA . TYR A 1 379 ? -12.979 -17.052 10.331 1.00 90.38 379 TYR A CA 1
ATOM 3084 C C . TYR A 1 379 ? -11.854 -16.066 10.685 1.00 90.38 379 TYR A C 1
ATOM 3086 O O . TYR A 1 379 ? -11.420 -15.241 9.880 1.00 90.38 379 TYR A O 1
ATOM 3094 N N . GLY A 1 380 ? -11.368 -16.152 11.918 1.00 90.31 380 GLY A N 1
ATOM 3095 C CA . GLY A 1 380 ? -10.289 -15.332 12.434 1.00 90.31 380 GLY A CA 1
ATOM 3096 C C . GLY A 1 380 ? -9.762 -15.907 13.735 1.00 90.31 380 GLY A C 1
ATOM 3097 O O . GLY A 1 380 ? -10.417 -16.698 14.407 1.00 90.31 380 GLY A O 1
ATOM 3098 N N . TYR A 1 381 ? -8.553 -15.511 14.092 1.00 90.50 381 TYR A N 1
ATOM 3099 C CA . TYR A 1 381 ? -7.961 -15.849 15.372 1.00 90.50 381 TYR A CA 1
ATOM 3100 C C . TYR A 1 381 ? -7.099 -14.687 15.831 1.00 90.50 381 TYR A C 1
ATOM 3102 O O . TYR A 1 381 ? -6.607 -13.885 15.036 1.00 90.50 381 TYR A O 1
ATOM 3110 N N . ARG A 1 382 ? -6.940 -14.590 17.143 1.00 91.50 382 ARG A N 1
ATOM 3111 C CA . ARG A 1 382 ? -6.088 -13.584 17.749 1.00 91.50 382 ARG A CA 1
ATOM 3112 C C . ARG A 1 382 ? -4.625 -14.007 17.650 1.00 91.50 382 ARG A C 1
ATOM 3114 O O . ARG A 1 382 ? -4.306 -15.175 17.854 1.00 91.50 382 ARG A O 1
ATOM 3121 N N . ILE A 1 383 ? -3.756 -13.038 17.392 1.00 91.44 383 ILE A N 1
ATOM 3122 C CA . ILE A 1 383 ? -2.303 -13.209 17.348 1.00 91.44 383 ILE A CA 1
ATOM 3123 C C . ILE A 1 383 ? -1.630 -12.282 18.372 1.00 91.44 383 ILE A C 1
ATOM 3125 O O . ILE A 1 383 ? -2.147 -11.190 18.631 1.00 91.44 383 ILE A O 1
ATOM 3129 N N . PRO A 1 384 ? -0.507 -12.700 18.985 1.00 91.69 384 PRO A N 1
ATOM 3130 C CA . PRO A 1 384 ? 0.163 -11.914 20.021 1.00 91.69 384 PRO A CA 1
ATOM 3131 C C . PRO A 1 384 ? 1.132 -10.858 19.468 1.00 91.69 384 PRO A C 1
ATOM 3133 O O . PRO A 1 384 ? 1.574 -9.979 20.205 1.00 91.69 384 PRO A O 1
ATOM 3136 N N . SER A 1 385 ? 1.462 -10.934 18.180 1.00 91.19 385 SER A N 1
ATOM 3137 C CA . SER A 1 385 ? 2.281 -9.968 17.449 1.00 91.19 385 SER A CA 1
ATOM 3138 C C . SER A 1 385 ? 1.670 -9.702 16.075 1.00 91.19 385 SER A C 1
ATOM 3140 O O . SER A 1 385 ? 0.725 -10.372 15.670 1.00 91.19 385 SER A O 1
ATOM 3142 N N . VAL A 1 386 ? 2.227 -8.747 15.334 1.00 91.75 386 VAL A N 1
ATOM 3143 C CA . VAL A 1 386 ? 1.852 -8.460 13.936 1.00 91.75 386 VAL A CA 1
ATOM 3144 C C . VAL A 1 386 ? 2.399 -9.487 12.938 1.00 91.75 386 VAL A C 1
ATOM 3146 O O . VAL A 1 386 ? 2.466 -9.204 11.751 1.00 91.75 386 VAL A O 1
ATOM 3149 N N . LEU A 1 387 ? 2.809 -10.672 13.393 1.00 93.56 387 LEU A N 1
ATOM 3150 C CA . LEU A 1 387 ? 3.319 -11.725 12.526 1.00 93.56 387 LEU A CA 1
ATOM 3151 C C . LEU A 1 387 ? 2.238 -12.796 12.307 1.00 93.56 387 LEU A C 1
ATOM 3153 O O . LEU A 1 387 ? 1.777 -13.392 13.284 1.00 93.56 387 LEU A O 1
ATOM 3157 N N . PRO A 1 388 ? 1.815 -13.068 11.058 1.00 92.06 388 PRO A N 1
ATOM 3158 C CA . PRO A 1 388 ? 0.855 -14.127 10.774 1.00 92.06 388 PR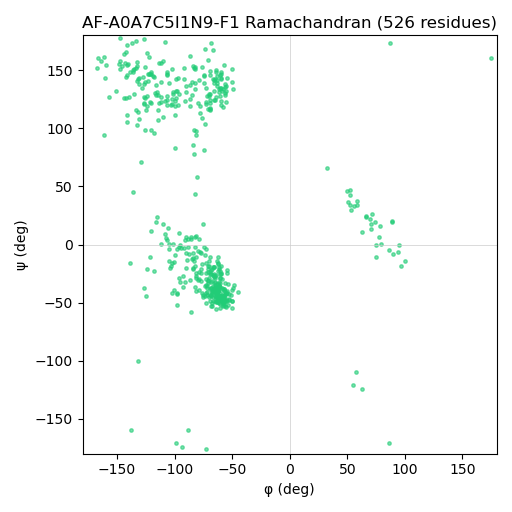O A CA 1
ATOM 3159 C C . PRO A 1 388 ? 1.359 -15.509 11.199 1.00 92.06 388 PRO A C 1
ATOM 3161 O O . PRO A 1 388 ? 2.541 -15.839 11.063 1.00 92.06 388 PRO A O 1
ATOM 3164 N N . ARG A 1 389 ? 0.434 -16.365 11.646 1.00 90.31 389 ARG A N 1
ATOM 3165 C CA . ARG A 1 389 ? 0.742 -17.766 11.949 1.00 90.31 389 ARG A CA 1
ATOM 3166 C C . ARG A 1 389 ? 1.263 -18.473 10.698 1.00 90.31 389 ARG A C 1
ATOM 3168 O O . ARG A 1 389 ? 0.664 -18.382 9.632 1.00 90.31 389 ARG A O 1
ATOM 3175 N N . GLY A 1 390 ? 2.335 -19.243 10.866 1.00 88.12 390 GLY A N 1
ATOM 3176 C CA . GLY A 1 390 ? 2.957 -20.026 9.795 1.00 88.12 390 GLY A CA 1
ATOM 3177 C C . GLY A 1 390 ? 4.202 -19.378 9.195 1.00 88.12 390 GLY A C 1
ATOM 3178 O O . GLY A 1 390 ? 4.972 -20.080 8.547 1.00 88.12 390 GLY A O 1
ATOM 3179 N N . LEU A 1 391 ? 4.444 -18.091 9.458 1.00 91.38 391 LEU A N 1
ATOM 3180 C CA . LEU A 1 391 ? 5.706 -17.446 9.106 1.00 91.38 391 LEU A CA 1
ATOM 3181 C C . LEU A 1 391 ? 6.787 -17.722 10.161 1.00 91.38 391 LEU A C 1
ATOM 3183 O O . LEU A 1 391 ? 6.500 -17.948 11.343 1.00 91.38 391 LEU A O 1
ATOM 3187 N N . LEU A 1 392 ? 8.045 -17.728 9.716 1.00 91.94 392 LEU A N 1
ATOM 3188 C CA . LEU A 1 392 ? 9.213 -17.941 10.570 1.00 91.94 392 LEU A CA 1
ATOM 3189 C C . LEU A 1 392 ? 9.245 -16.912 11.714 1.00 91.94 392 LEU A C 1
ATOM 3191 O O . LEU A 1 392 ? 9.017 -15.730 11.500 1.00 91.94 392 LEU A O 1
ATOM 3195 N N . GLY A 1 393 ? 9.530 -17.365 12.936 1.00 91.88 393 GLY A N 1
ATOM 3196 C CA . GLY A 1 393 ? 9.576 -16.500 14.123 1.00 91.88 393 GLY A CA 1
ATOM 3197 C C . GLY A 1 393 ? 8.226 -16.287 14.821 1.00 91.88 393 GLY A C 1
ATOM 3198 O O . GLY A 1 393 ? 8.197 -15.690 15.896 1.00 91.88 393 GLY A O 1
ATOM 3199 N N . TYR A 1 394 ? 7.117 -16.805 14.276 1.00 94.62 394 TYR A N 1
ATOM 3200 C CA . TYR A 1 394 ? 5.823 -16.769 14.962 1.00 94.62 394 TYR A CA 1
ATOM 3201 C C . TYR A 1 394 ? 5.878 -17.524 16.295 1.00 94.62 394 TYR A C 1
ATOM 3203 O O . TYR A 1 394 ? 6.273 -18.689 16.347 1.00 94.62 394 TYR A O 1
ATOM 3211 N N . ASN A 1 395 ? 5.445 -16.860 17.368 1.00 93.75 395 ASN A N 1
ATOM 3212 C CA . ASN A 1 395 ? 5.405 -17.418 18.714 1.00 93.75 395 ASN A CA 1
ATOM 3213 C C . ASN A 1 395 ? 4.028 -17.174 19.345 1.00 93.75 395 ASN A C 1
ATOM 3215 O O . ASN A 1 395 ? 3.699 -16.044 19.704 1.00 93.75 395 ASN A O 1
ATOM 3219 N N . GLU A 1 396 ? 3.236 -18.239 19.485 1.00 93.25 396 GLU A N 1
ATOM 3220 C CA . GLU A 1 396 ? 1.886 -18.185 20.064 1.00 93.25 396 GLU A CA 1
ATOM 3221 C C . GLU A 1 396 ? 1.862 -18.051 21.593 1.00 93.25 396 GLU A C 1
ATOM 3223 O O . GLU A 1 396 ? 0.848 -17.625 22.140 1.00 93.25 396 GLU A O 1
ATOM 3228 N N . ASP A 1 397 ? 2.976 -18.336 22.273 1.00 94.19 397 ASP A N 1
ATOM 3229 C CA . ASP A 1 397 ? 3.076 -18.294 23.739 1.00 94.19 397 ASP A CA 1
ATOM 3230 C C . ASP A 1 397 ? 3.320 -16.876 24.288 1.00 94.19 397 ASP A C 1
ATOM 3232 O O . ASP A 1 397 ? 3.401 -16.665 25.503 1.00 94.19 397 ASP A O 1
ATOM 3236 N N . LEU A 1 398 ? 3.463 -15.881 23.406 1.00 95.12 398 LEU A N 1
ATOM 3237 C CA . LEU A 1 398 ? 3.641 -14.487 23.802 1.00 95.12 398 LEU A CA 1
ATOM 3238 C C . LEU A 1 398 ? 2.403 -13.960 24.561 1.00 95.12 398 LEU A C 1
ATOM 3240 O O . LEU A 1 398 ? 1.262 -14.273 24.212 1.00 95.12 398 LEU A O 1
ATOM 3244 N N . PRO A 1 399 ? 2.602 -13.132 25.605 1.00 93.38 399 PRO A N 1
ATOM 3245 C CA . PRO A 1 399 ? 1.513 -12.689 26.466 1.00 93.38 399 PRO A CA 1
ATOM 3246 C C . PRO A 1 399 ? 0.514 -11.798 25.720 1.00 93.38 399 PRO A C 1
ATOM 3248 O O . PRO A 1 399 ? 0.891 -10.882 24.991 1.00 93.38 399 PRO A O 1
ATOM 3251 N N . MET A 1 400 ? -0.776 -12.014 25.987 1.00 92.06 400 MET A N 1
ATOM 3252 C CA . MET A 1 400 ? -1.881 -11.259 25.395 1.00 92.06 400 MET A CA 1
ATOM 3253 C C . MET A 1 400 ? -2.815 -10.682 26.464 1.00 92.06 400 MET A C 1
ATOM 3255 O O . MET A 1 400 ? -3.184 -11.365 27.421 1.00 92.06 400 MET A O 1
ATOM 3259 N N . TYR A 1 401 ? -3.239 -9.430 26.276 1.00 92.12 401 TYR A N 1
ATOM 3260 C CA . TYR A 1 401 ? -4.228 -8.756 27.128 1.00 92.12 401 TYR A CA 1
ATOM 3261 C C . TYR A 1 401 ? -5.595 -9.440 27.039 1.00 92.12 401 TYR A C 1
ATOM 3263 O O . TYR A 1 401 ? -6.126 -9.559 25.947 1.00 92.12 401 TYR A O 1
ATOM 3271 N N . GLN A 1 402 ? -6.202 -9.874 28.136 1.00 94.44 402 GLN A N 1
ATOM 3272 C CA . GLN A 1 402 ? -7.542 -10.485 28.089 1.00 94.44 402 GLN A CA 1
ATOM 3273 C C . GLN A 1 402 ? -8.632 -9.438 28.295 1.00 94.44 402 GLN A C 1
ATOM 3275 O O . GLN A 1 402 ? -8.370 -8.441 28.956 1.00 94.44 402 GLN A O 1
ATOM 3280 N N . PHE A 1 403 ? -9.829 -9.653 27.752 1.00 97.88 403 PHE A N 1
ATOM 3281 C CA . PHE A 1 403 ? -10.948 -8.740 27.982 1.00 97.88 403 PHE A CA 1
ATOM 3282 C C . PHE A 1 403 ? -11.273 -8.658 29.484 1.00 97.88 403 PHE A C 1
ATOM 3284 O O . PHE A 1 403 ? -11.525 -9.677 30.126 1.00 97.88 403 PHE A O 1
ATOM 3291 N N . ASP A 1 404 ? -11.187 -7.456 30.057 1.00 98.44 404 ASP A N 1
ATOM 3292 C CA . ASP A 1 404 ? -11.298 -7.210 31.498 1.00 98.44 404 ASP A CA 1
ATOM 3293 C C . ASP A 1 404 ? -11.610 -5.724 31.765 1.00 98.44 404 ASP A C 1
ATOM 3295 O O . ASP A 1 404 ? -10.718 -4.873 31.842 1.00 98.44 404 ASP A O 1
ATOM 3299 N N . LEU A 1 405 ? -12.899 -5.395 31.901 1.00 98.62 405 LEU A N 1
ATOM 3300 C CA . LEU A 1 405 ? -13.352 -4.011 32.091 1.00 98.62 405 LEU A CA 1
ATOM 3301 C C . LEU A 1 405 ? -12.898 -3.388 33.419 1.00 98.62 405 LEU A C 1
ATOM 3303 O O . LEU A 1 405 ? -12.695 -2.174 33.477 1.00 98.62 405 LEU A O 1
ATOM 3307 N N . GLU A 1 406 ? -12.685 -4.181 34.475 1.00 98.62 406 GLU A N 1
ATOM 3308 C CA . GLU A 1 406 ? -12.166 -3.638 35.736 1.00 98.62 406 GLU A CA 1
ATOM 3309 C C . GLU A 1 406 ? -10.689 -3.260 35.596 1.00 98.62 406 GLU A C 1
ATOM 3311 O O . GLU A 1 406 ? -10.305 -2.167 36.012 1.00 98.62 406 GLU A O 1
ATOM 3316 N N . LYS A 1 407 ? -9.869 -4.068 34.909 1.00 98.62 407 LYS A N 1
ATOM 3317 C CA . LYS A 1 407 ? -8.495 -3.651 34.571 1.00 98.62 407 LYS A CA 1
ATOM 3318 C C . LYS A 1 407 ? -8.463 -2.458 33.629 1.00 98.62 407 LYS A C 1
ATOM 3320 O O . LYS A 1 407 ? -7.639 -1.565 33.820 1.00 98.62 407 LYS A O 1
ATOM 3325 N N . ALA A 1 408 ? -9.352 -2.406 32.635 1.00 98.75 408 ALA A N 1
ATOM 3326 C CA . ALA A 1 408 ? -9.448 -1.249 31.746 1.00 98.75 408 ALA A CA 1
ATOM 3327 C C . ALA A 1 408 ? -9.708 0.042 32.539 1.00 98.75 408 ALA A C 1
ATOM 3329 O O . ALA A 1 408 ? -9.041 1.059 32.340 1.00 98.75 408 ALA A O 1
ATOM 3330 N N . LYS A 1 409 ? -10.627 -0.022 33.504 1.00 98.75 409 LYS A N 1
ATOM 3331 C CA . LYS A 1 409 ? -10.929 1.060 34.441 1.00 98.75 409 LYS A CA 1
ATOM 3332 C C . LYS A 1 409 ? -9.743 1.434 35.328 1.00 98.75 409 LYS A C 1
ATOM 3334 O O . LYS A 1 409 ? -9.447 2.620 35.448 1.00 98.75 409 LYS A O 1
ATOM 3339 N N . GLU A 1 410 ? -9.055 0.461 35.924 1.00 98.69 410 GLU A N 1
ATOM 3340 C CA . GLU A 1 410 ? -7.858 0.716 36.739 1.00 98.69 410 GLU A CA 1
ATOM 3341 C C . GLU A 1 410 ? -6.750 1.420 35.944 1.00 98.69 410 GLU A C 1
ATOM 3343 O O . GLU A 1 410 ? -6.064 2.294 36.475 1.00 98.69 410 GLU A O 1
ATOM 3348 N N . GLU A 1 411 ? -6.563 1.060 34.673 1.00 98.81 411 GLU A N 1
ATOM 3349 C CA . GLU A 1 411 ? -5.596 1.721 33.797 1.00 98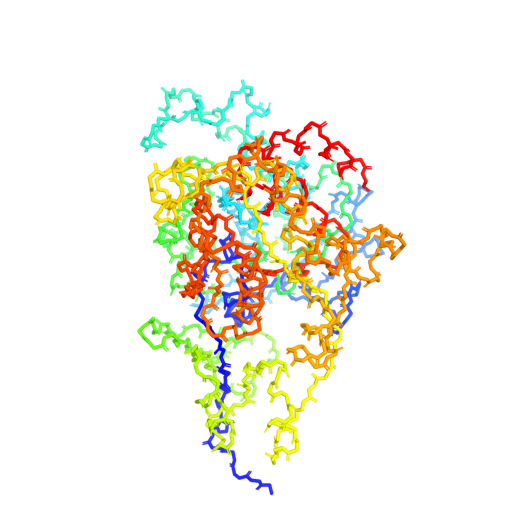.81 411 GLU A CA 1
ATOM 3350 C C . GLU A 1 411 ? -6.045 3.152 33.447 1.00 98.81 411 GLU A C 1
ATOM 3352 O O . GLU A 1 411 ? -5.250 4.082 33.574 1.00 98.81 411 GLU A O 1
ATOM 3357 N N . LEU A 1 412 ? -7.326 3.389 33.132 1.00 98.62 412 LEU A N 1
ATOM 3358 C CA . LEU A 1 412 ? -7.841 4.748 32.878 1.00 98.62 412 LEU A CA 1
ATOM 3359 C C . LEU A 1 412 ? -7.789 5.663 34.110 1.00 98.62 412 LEU A C 1
ATOM 3361 O O . LEU A 1 412 ? -7.661 6.875 33.960 1.00 98.62 412 LEU A O 1
ATOM 3365 N N . GLN A 1 413 ? -7.851 5.107 35.323 1.00 98.56 413 GLN A N 1
ATOM 3366 C CA . GLN A 1 413 ? -7.642 5.854 36.571 1.00 98.56 413 GLN A CA 1
ATOM 3367 C C . GLN A 1 413 ? -6.193 6.313 36.770 1.00 98.56 413 GLN A C 1
ATOM 3369 O O . GLN A 1 413 ? -5.959 7.278 37.495 1.00 98.56 413 GLN A O 1
ATOM 3374 N N . LYS A 1 414 ? -5.222 5.638 36.144 1.00 98.62 414 LYS A N 1
ATOM 3375 C CA . LYS A 1 414 ? -3.796 6.007 36.180 1.00 98.62 414 LYS A CA 1
ATOM 3376 C C . LYS A 1 414 ? -3.410 6.911 35.010 1.00 98.62 414 LYS A C 1
ATOM 3378 O O . LYS A 1 414 ? -2.477 7.702 35.138 1.00 98.62 414 LYS A O 1
ATOM 3383 N N . ALA A 1 415 ? -4.129 6.800 33.893 1.00 98.06 415 ALA A N 1
ATOM 3384 C CA . ALA A 1 415 ? -3.848 7.526 32.665 1.00 98.06 415 ALA A CA 1
ATOM 3385 C C . ALA A 1 415 ? -3.791 9.047 32.881 1.00 98.06 415 ALA A C 1
ATOM 3387 O O . ALA A 1 415 ? -4.657 9.648 33.522 1.00 98.06 415 ALA A O 1
ATOM 3388 N N . TRP A 1 416 ? -2.741 9.655 32.337 1.00 96.38 416 TRP A N 1
ATOM 3389 C CA . TRP A 1 416 ? -2.374 11.058 32.448 1.00 96.38 416 TRP A CA 1
ATOM 3390 C C . TRP A 1 416 ? -2.372 11.539 33.899 1.00 96.38 416 TRP A C 1
ATOM 3392 O O . TRP A 1 416 ? -2.933 12.580 34.225 1.00 96.38 416 TRP A O 1
ATOM 3402 N N . ASN A 1 417 ? -1.765 10.753 34.793 1.00 96.69 417 ASN A N 1
ATOM 3403 C CA . ASN A 1 417 ? -1.733 11.011 36.237 1.00 96.69 417 ASN A CA 1
ATOM 3404 C C . ASN A 1 417 ? -3.137 11.175 36.856 1.00 96.69 417 ASN A C 1
ATOM 3406 O O . ASN A 1 417 ? -3.319 11.946 37.796 1.00 96.69 417 ASN A O 1
ATOM 3410 N N . GLY A 1 418 ? -4.128 10.460 36.316 1.00 97.06 418 GLY A N 1
ATOM 3411 C CA . GLY A 1 418 ? -5.528 10.508 36.741 1.00 97.06 418 GLY A CA 1
ATOM 3412 C C . GLY A 1 418 ? -6.380 11.560 36.029 1.00 97.06 418 GLY A C 1
ATOM 3413 O O . GLY A 1 418 ? -7.606 11.531 36.160 1.00 97.06 418 GLY A O 1
ATOM 3414 N N . GLU A 1 419 ? -5.785 12.447 35.223 1.00 96.06 419 GLU A N 1
ATOM 3415 C CA . GLU A 1 419 ? -6.537 13.501 34.539 1.00 96.06 419 GLU A CA 1
ATOM 3416 C C . GLU A 1 419 ? -7.574 12.951 33.557 1.00 96.06 419 GLU A C 1
ATOM 3418 O O . GLU A 1 419 ? -8.653 13.533 33.441 1.00 96.06 419 GLU A O 1
ATOM 3423 N N . VAL A 1 420 ? -7.292 11.821 32.892 1.00 96.81 420 VAL A N 1
ATOM 3424 C CA . VAL A 1 420 ? -8.272 11.171 32.005 1.00 96.81 420 VAL A CA 1
ATOM 3425 C C . VAL A 1 420 ? -9.539 10.839 32.785 1.00 96.81 420 VAL A C 1
ATOM 3427 O O . VAL A 1 420 ? -10.630 11.214 32.367 1.00 96.81 420 VAL A O 1
ATOM 3430 N N . TRP A 1 421 ? -9.413 10.192 33.945 1.00 97.75 421 TRP A N 1
ATOM 3431 C CA . TRP A 1 421 ? -10.560 9.786 34.758 1.00 97.75 421 TRP A CA 1
ATOM 3432 C C . TRP A 1 421 ? -11.355 10.973 35.315 1.00 97.75 421 TRP A C 1
ATOM 3434 O O . TRP A 1 421 ? -12.590 10.937 35.375 1.00 97.75 421 TRP A O 1
ATOM 3444 N N . GLU A 1 422 ? -10.654 12.032 35.721 1.00 96.38 422 GLU A N 1
ATOM 3445 C CA . GLU A 1 422 ? -11.267 13.229 36.292 1.00 96.38 422 GLU A CA 1
ATOM 3446 C C . GLU A 1 422 ? -11.972 14.094 35.245 1.00 96.38 422 GLU A C 1
ATOM 3448 O O . GLU A 1 422 ? -13.094 14.551 35.492 1.00 96.38 422 GLU A O 1
ATOM 3453 N N . LYS A 1 423 ? -11.347 14.321 34.087 1.00 95.69 423 LYS A N 1
ATOM 3454 C CA . LYS A 1 423 ? -11.839 15.257 33.066 1.00 95.69 423 LYS A CA 1
ATOM 3455 C C . LYS A 1 423 ? -12.715 14.584 32.015 1.00 95.69 423 LYS A C 1
ATOM 3457 O O . LYS A 1 423 ? -13.717 15.168 31.617 1.00 95.69 423 LYS A O 1
ATOM 3462 N N . GLY A 1 424 ? -12.395 13.355 31.623 1.00 95.88 424 GLY A N 1
ATOM 3463 C CA . GLY A 1 424 ? -12.979 12.708 30.451 1.00 95.88 424 GLY A CA 1
ATOM 3464 C C . GLY A 1 424 ? -12.236 13.035 29.158 1.00 95.88 424 GLY A C 1
ATOM 3465 O O . GLY A 1 424 ? -11.153 13.620 29.182 1.00 95.88 424 GLY A O 1
ATOM 3466 N N . PHE A 1 425 ? -12.821 12.630 28.032 1.00 95.69 425 PHE A N 1
ATOM 3467 C CA . PHE A 1 425 ? -12.324 12.932 26.690 1.00 95.69 425 PHE A CA 1
ATOM 3468 C C . PHE A 1 425 ? -13.405 12.671 25.637 1.00 95.69 425 PHE A C 1
ATOM 3470 O O . PHE A 1 425 ? -14.280 11.822 25.839 1.00 95.69 425 PHE A O 1
ATOM 3477 N N . LYS A 1 426 ? -13.264 13.316 24.472 1.00 95.12 426 LYS A N 1
ATOM 3478 C CA . LYS A 1 426 ? -13.875 12.871 23.214 1.00 95.12 426 LYS A CA 1
ATOM 3479 C C . LYS A 1 426 ? -12.792 12.408 22.241 1.00 95.12 426 LYS A C 1
ATOM 3481 O O . LYS A 1 426 ? -11.857 13.153 21.959 1.00 95.12 426 LYS A O 1
ATOM 3486 N N . LEU A 1 427 ? -12.933 11.197 21.715 1.00 94.62 427 LEU A N 1
ATOM 3487 C CA . LEU A 1 427 ? -12.040 10.594 20.721 1.00 94.62 427 LEU A CA 1
ATOM 3488 C C . LEU A 1 427 ? -12.841 10.211 19.473 1.00 94.62 427 LEU A C 1
ATOM 3490 O O . LEU A 1 427 ? -13.985 9.787 19.591 1.00 94.62 427 LEU A O 1
ATOM 3494 N N . THR A 1 428 ? -12.231 10.295 18.292 1.00 95.44 428 THR A N 1
ATOM 3495 C CA . THR A 1 428 ? -12.801 9.715 17.067 1.00 95.44 428 THR A CA 1
ATOM 3496 C C . THR A 1 428 ? -12.083 8.403 16.741 1.00 95.44 428 THR A C 1
ATOM 3498 O O . THR A 1 428 ? -10.859 8.398 16.632 1.00 95.44 428 THR A O 1
ATOM 3501 N N . LEU A 1 429 ? -12.830 7.306 16.591 1.00 97.62 429 LEU A N 1
ATOM 3502 C CA . LEU A 1 429 ? -12.360 6.029 16.049 1.00 97.62 429 LEU A CA 1
ATOM 3503 C C . LEU A 1 429 ? -12.781 5.920 14.587 1.00 97.62 429 LEU A C 1
ATOM 3505 O O . LEU A 1 429 ? -13.972 6.000 14.274 1.00 97.62 429 LEU A O 1
ATOM 3509 N N . LEU A 1 430 ? -11.813 5.725 13.696 1.00 98.19 430 LEU A N 1
ATOM 3510 C CA . LEU A 1 430 ? -12.069 5.722 12.261 1.00 98.19 430 LEU A CA 1
ATOM 3511 C C . LEU A 1 430 ? -12.006 4.327 11.640 1.00 98.19 430 LEU A C 1
ATOM 3513 O O . LEU A 1 430 ? -11.200 3.480 12.022 1.00 98.19 430 LEU A O 1
ATOM 3517 N N . TYR A 1 431 ? -12.842 4.121 10.629 1.00 98.00 431 TYR A N 1
ATOM 3518 C CA . TYR A 1 431 ? -12.813 2.963 9.743 1.00 98.00 431 TYR A CA 1
ATOM 3519 C C . TYR A 1 431 ? -13.141 3.408 8.311 1.00 98.00 431 TYR A C 1
ATOM 3521 O O . TYR A 1 431 ? -13.636 4.518 8.093 1.00 98.00 431 TYR A O 1
ATOM 3529 N N . ASN A 1 432 ? -12.872 2.558 7.321 1.00 96.69 432 ASN A N 1
ATOM 3530 C CA . ASN A 1 432 ? -13.274 2.838 5.945 1.00 96.69 432 ASN A CA 1
ATOM 3531 C C . ASN A 1 432 ? -14.724 2.401 5.683 1.00 96.69 432 ASN A C 1
ATOM 3533 O O . ASN A 1 432 ? -15.133 1.326 6.125 1.00 96.69 432 ASN A O 1
ATOM 3537 N N . THR A 1 433 ? -15.486 3.203 4.941 1.00 95.69 433 THR A N 1
ATOM 3538 C CA . THR A 1 433 ? -16.875 2.884 4.567 1.00 95.69 433 THR A CA 1
ATOM 3539 C C . THR A 1 433 ? -16.986 1.546 3.826 1.00 95.69 433 THR A C 1
ATOM 3541 O O . THR A 1 433 ? -16.007 1.028 3.289 1.00 95.69 433 THR A O 1
ATOM 3544 N N . GLY A 1 434 ? -18.165 0.923 3.911 1.00 93.62 434 GLY A N 1
ATOM 3545 C CA . GLY A 1 434 ? -18.430 -0.413 3.366 1.00 93.62 434 GLY A CA 1
ATOM 3546 C C . GLY A 1 434 ? -17.830 -1.580 4.171 1.00 93.62 434 GLY A C 1
ATOM 3547 O O . GLY A 1 434 ? -18.196 -2.734 3.935 1.00 93.62 434 GLY A O 1
ATOM 3548 N N . ASN A 1 435 ? -16.953 -1.316 5.152 1.00 95.38 435 ASN A N 1
ATOM 3549 C CA . ASN A 1 435 ? -16.340 -2.340 6.002 1.00 95.38 435 ASN A CA 1
ATOM 3550 C C . ASN A 1 435 ? -17.021 -2.455 7.375 1.00 95.38 435 ASN A C 1
ATOM 3552 O O . ASN A 1 435 ? -16.558 -1.916 8.382 1.00 95.38 435 ASN A O 1
ATOM 3556 N N . GLU A 1 436 ? -18.120 -3.201 7.412 1.00 93.94 436 GLU A N 1
ATOM 3557 C CA . GLU A 1 436 ? -18.935 -3.356 8.620 1.00 93.94 436 GLU A CA 1
ATOM 3558 C C . GLU A 1 436 ? -18.207 -4.064 9.767 1.00 93.94 436 GLU A C 1
ATOM 3560 O O . GLU A 1 436 ? -18.391 -3.692 10.918 1.00 93.94 436 GLU A O 1
ATOM 3565 N N . ALA A 1 437 ? -17.317 -5.018 9.480 1.00 94.94 437 ALA A N 1
ATOM 3566 C CA . ALA A 1 437 ? -16.544 -5.673 10.535 1.00 94.94 437 ALA A CA 1
ATOM 3567 C C . ALA A 1 437 ? -15.646 -4.665 11.278 1.00 94.94 437 ALA A C 1
ATOM 3569 O O . ALA A 1 437 ? -15.542 -4.703 12.505 1.00 94.94 437 ALA A O 1
ATOM 3570 N N . ARG A 1 438 ? -15.026 -3.718 10.554 1.00 96.69 438 ARG A N 1
ATOM 3571 C CA . ARG A 1 438 ? -14.245 -2.632 11.171 1.00 96.69 438 ARG A CA 1
ATOM 3572 C C . ARG A 1 438 ? -15.138 -1.646 11.923 1.00 96.69 438 ARG A C 1
ATOM 3574 O O . ARG A 1 438 ? -14.756 -1.208 13.005 1.00 96.69 438 ARG A O 1
ATOM 3581 N N . GLN A 1 439 ? -16.319 -1.333 11.388 1.00 97.19 439 GLN A N 1
ATOM 3582 C CA . GLN A 1 439 ? -17.307 -0.505 12.081 1.00 97.19 439 GLN A CA 1
ATOM 3583 C C . GLN A 1 439 ? -17.700 -1.124 13.428 1.00 97.19 439 GLN A C 1
ATOM 3585 O O . GLN A 1 439 ? -17.578 -0.466 14.460 1.00 97.19 439 GLN A O 1
ATOM 3590 N N . THR A 1 440 ? -18.099 -2.398 13.430 1.00 97.06 440 THR A N 1
ATOM 3591 C CA . THR A 1 440 ? -18.513 -3.111 14.641 1.00 97.06 440 THR A CA 1
ATOM 3592 C C . THR A 1 440 ? -17.372 -3.208 15.650 1.00 97.06 440 THR A C 1
ATOM 3594 O O . THR A 1 440 ? -17.602 -3.001 16.837 1.00 97.06 440 THR A O 1
ATOM 3597 N N . ALA A 1 441 ? -16.122 -3.412 15.211 1.00 97.38 441 ALA A N 1
ATOM 3598 C CA . ALA A 1 441 ? -14.967 -3.358 16.112 1.00 97.38 441 ALA A CA 1
ATOM 3599 C C . ALA A 1 441 ? -14.852 -1.996 16.830 1.00 97.38 441 ALA A C 1
ATOM 3601 O O . ALA A 1 441 ? -14.653 -1.938 18.046 1.00 97.38 441 ALA A O 1
ATOM 3602 N N . CYS A 1 442 ? -15.007 -0.889 16.098 1.00 98.50 442 CYS A N 1
ATOM 3603 C CA . CYS A 1 442 ? -14.995 0.453 16.683 1.00 98.50 442 CYS A CA 1
ATOM 3604 C C . CYS A 1 442 ? -16.171 0.679 17.650 1.00 98.50 442 CYS A C 1
ATOM 3606 O O . CYS A 1 442 ? -15.985 1.273 18.713 1.00 98.50 442 CYS A O 1
ATOM 3608 N N . GLU A 1 443 ? -17.369 0.204 17.307 1.00 98.38 443 GLU A N 1
ATOM 3609 C CA . GLU A 1 443 ? -18.580 0.335 18.130 1.00 98.38 443 GLU A CA 1
ATOM 3610 C C . GLU A 1 443 ? -18.497 -0.474 19.430 1.00 98.38 443 GLU A C 1
ATOM 3612 O O . GLU A 1 443 ? -18.817 0.062 20.491 1.00 98.38 443 GLU A O 1
ATOM 3617 N N . MET A 1 444 ? -17.980 -1.706 19.378 1.00 98.06 444 MET A N 1
ATOM 3618 C CA . MET A 1 444 ? -17.741 -2.530 20.570 1.00 98.06 444 MET A CA 1
ATOM 3619 C C . MET A 1 444 ? -16.776 -1.841 21.540 1.00 98.06 444 MET A C 1
ATOM 3621 O O . MET A 1 444 ? -17.035 -1.763 22.742 1.00 98.06 444 MET A O 1
ATOM 3625 N N . LEU A 1 445 ? -15.668 -1.294 21.027 1.00 98.19 445 LEU A N 1
ATOM 3626 C CA . LEU A 1 445 ? -14.711 -0.573 21.863 1.00 98.19 445 LEU A CA 1
ATOM 3627 C C . LEU A 1 445 ? -15.318 0.709 22.447 1.00 98.19 445 LEU A C 1
ATOM 3629 O O . LEU A 1 445 ? -15.099 1.011 23.622 1.00 98.19 445 LEU A O 1
ATOM 3633 N N . LYS A 1 446 ? -16.097 1.447 21.645 1.00 98.44 446 LYS A N 1
ATOM 3634 C CA . LYS A 1 446 ? -16.861 2.614 22.099 1.00 98.44 446 LYS A CA 1
ATOM 3635 C C . LYS A 1 446 ? -17.768 2.256 23.271 1.00 98.44 446 LYS A C 1
ATOM 3637 O O . LYS A 1 446 ? -17.686 2.919 24.301 1.00 98.44 446 LYS A O 1
ATOM 3642 N N . GLU A 1 447 ? -18.611 1.239 23.121 1.00 98.56 447 GLU A N 1
ATOM 3643 C CA . GLU A 1 447 ? -19.562 0.823 24.154 1.00 98.56 447 GLU A CA 1
ATOM 3644 C C . GLU A 1 447 ? -18.839 0.472 25.457 1.00 98.56 447 GLU A C 1
ATOM 3646 O O . GLU A 1 447 ? -19.149 1.021 26.519 1.00 98.56 447 GLU A O 1
ATOM 3651 N N . ASN A 1 448 ? -17.805 -0.364 25.359 1.00 98.56 448 ASN A N 1
ATOM 3652 C CA . ASN A 1 448 ? -17.039 -0.812 26.512 1.00 98.56 448 ASN A CA 1
ATOM 3653 C C . ASN A 1 448 ? -16.341 0.345 27.232 1.00 98.56 448 ASN A C 1
ATOM 3655 O O . ASN A 1 448 ? -16.456 0.445 28.451 1.00 98.56 448 ASN A O 1
ATOM 3659 N N . ILE A 1 449 ? -15.675 1.255 26.517 1.00 98.56 449 ILE A N 1
ATOM 3660 C CA . ILE A 1 449 ? -14.989 2.400 27.132 1.00 98.56 449 ILE A CA 1
ATOM 3661 C C . ILE A 1 449 ? -15.983 3.401 27.737 1.0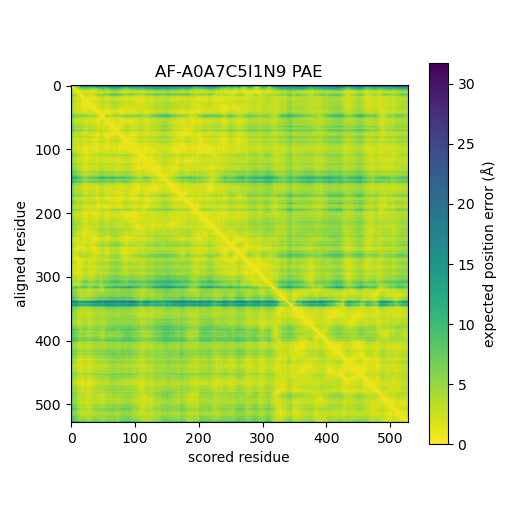0 98.56 449 ILE A C 1
ATOM 3663 O O . ILE A 1 449 ? -15.786 3.843 28.870 1.00 98.56 449 ILE A O 1
ATOM 3667 N N . GLU A 1 450 ? -17.067 3.748 27.035 1.00 98.56 450 GLU A N 1
ATOM 3668 C CA . GLU A 1 450 ? -18.069 4.696 27.546 1.00 98.56 450 GLU A CA 1
ATOM 3669 C C . GLU A 1 450 ? -18.826 4.162 28.770 1.00 98.56 450 GLU A C 1
ATOM 3671 O O . GLU A 1 450 ? -19.255 4.952 29.616 1.00 98.56 450 GLU A O 1
ATOM 3676 N N . SER A 1 451 ? -18.944 2.837 28.912 1.00 98.62 451 SER A N 1
ATOM 3677 C CA . SER A 1 451 ? -19.553 2.207 30.090 1.00 98.62 451 SER A CA 1
ATOM 3678 C C . SER A 1 451 ? -18.774 2.458 31.390 1.00 98.62 451 SER A C 1
ATOM 3680 O O . SER A 1 451 ? -19.365 2.474 32.472 1.00 98.62 451 SER A O 1
ATOM 3682 N N . LEU A 1 452 ? -17.457 2.696 31.304 1.00 98.62 452 LEU A N 1
ATOM 3683 C CA . LEU A 1 452 ? -16.581 2.829 32.474 1.00 98.62 452 LEU A CA 1
ATOM 3684 C C . LEU A 1 452 ? -16.726 4.187 33.166 1.00 98.62 452 LEU A C 1
ATOM 3686 O O . LEU A 1 452 ? -16.536 4.291 34.380 1.00 98.62 452 LEU A O 1
ATOM 3690 N N . ASN A 1 453 ? -17.026 5.240 32.401 1.00 98.25 453 ASN A N 1
ATOM 3691 C CA . ASN A 1 453 ? -17.180 6.595 32.916 1.00 98.25 453 ASN A CA 1
ATOM 3692 C C . ASN A 1 453 ? -18.054 7.431 31.963 1.00 98.25 453 ASN A C 1
ATOM 3694 O O . ASN A 1 453 ? -17.711 7.574 30.789 1.00 98.25 453 ASN A O 1
ATOM 3698 N N . PRO A 1 454 ? -19.130 8.080 32.449 1.00 97.31 454 PRO A N 1
ATOM 3699 C CA . PRO A 1 454 ? -20.030 8.861 31.599 1.00 97.31 454 PRO A CA 1
ATOM 3700 C C . PRO A 1 454 ? -19.363 10.060 30.905 1.00 97.31 454 PRO A C 1
ATOM 3702 O O . PRO A 1 454 ? -19.947 10.597 29.961 1.00 97.31 454 PRO A O 1
ATOM 3705 N N . LYS A 1 455 ? -18.171 10.483 31.353 1.00 97.25 455 LYS A N 1
ATOM 3706 C CA . LYS A 1 455 ? -17.364 11.548 30.734 1.00 97.25 455 LYS A CA 1
ATOM 3707 C C . LYS A 1 455 ? -16.535 11.075 29.537 1.00 97.25 455 LYS A C 1
ATOM 3709 O O . LYS A 1 455 ? -15.954 11.903 28.846 1.00 97.25 455 LYS A O 1
ATOM 3714 N N . PHE A 1 456 ? -16.442 9.770 29.299 1.00 98.00 456 PHE A N 1
ATOM 3715 C CA . PHE A 1 456 ? -15.789 9.246 28.105 1.00 98.00 456 PHE A CA 1
ATOM 3716 C C . PHE A 1 456 ? -16.775 9.281 26.946 1.00 98.00 456 PHE A C 1
ATOM 3718 O O . PHE A 1 456 ? -17.955 8.930 27.095 1.00 98.00 456 PHE A O 1
ATOM 3725 N N . LYS A 1 457 ? -16.297 9.778 25.807 1.00 96.94 457 LYS A N 1
ATOM 3726 C CA . LYS A 1 457 ? -17.045 9.869 24.561 1.00 96.94 457 LYS A CA 1
ATOM 3727 C C . LYS A 1 457 ? -16.169 9.392 23.413 1.00 96.94 457 LYS A C 1
ATOM 3729 O O . LYS A 1 457 ? -15.043 9.848 23.237 1.00 96.94 457 LYS A O 1
ATOM 3734 N N . ILE A 1 458 ? -16.700 8.485 22.614 1.00 97.19 458 ILE A N 1
ATOM 3735 C CA . ILE A 1 458 ? -16.083 7.999 21.391 1.00 97.19 458 ILE A CA 1
ATOM 3736 C C . ILE A 1 458 ? -17.057 8.225 20.240 1.00 97.19 458 ILE A C 1
ATOM 3738 O O . ILE A 1 458 ? -18.220 7.839 20.299 1.00 97.19 458 ILE A O 1
ATOM 3742 N N . GLU A 1 459 ? -16.592 8.867 19.183 1.00 96.56 459 GLU A N 1
ATOM 3743 C CA . GLU A 1 459 ? -17.301 8.988 17.918 1.00 96.56 459 GLU A CA 1
ATOM 3744 C C . GLU A 1 459 ? -16.756 7.937 16.954 1.00 96.56 459 GLU A C 1
ATOM 3746 O O . GLU A 1 459 ? -15.548 7.857 16.755 1.00 96.56 459 GLU A O 1
ATOM 3751 N N . VAL A 1 460 ? -17.628 7.110 16.378 1.00 98.38 460 VAL A N 1
ATOM 3752 C CA . VAL A 1 460 ? -17.236 6.142 15.346 1.00 98.38 460 VAL A CA 1
ATOM 3753 C C . VAL A 1 460 ? -17.540 6.759 13.990 1.00 98.38 460 VAL A C 1
ATOM 3755 O O . VAL A 1 460 ? -18.690 7.100 13.715 1.00 98.38 460 VAL A O 1
ATOM 3758 N N . GLN A 1 461 ? -16.514 6.922 13.156 1.00 97.94 461 GLN A N 1
ATOM 3759 C CA . GLN A 1 461 ? -16.625 7.644 11.892 1.00 97.94 461 GLN A CA 1
ATOM 3760 C C . GLN A 1 461 ? -16.123 6.803 10.714 1.00 97.94 461 GLN A C 1
ATOM 3762 O O . GLN A 1 461 ? -14.955 6.418 10.660 1.00 97.94 461 GLN A O 1
ATOM 3767 N N . GLY A 1 462 ? -17.010 6.570 9.744 1.00 97.62 462 GLY A N 1
ATOM 3768 C CA . GLY A 1 462 ? -16.660 5.990 8.449 1.00 97.62 462 GLY A CA 1
ATOM 3769 C C . GLY A 1 462 ? -16.117 7.052 7.492 1.00 97.62 462 GLY A C 1
ATOM 3770 O O . GLY A 1 462 ? -16.643 8.166 7.432 1.00 97.62 462 GLY A O 1
ATOM 3771 N N . VAL A 1 463 ? -15.074 6.715 6.734 1.00 97.50 463 VAL A N 1
ATOM 3772 C CA . VAL A 1 463 ? -14.473 7.588 5.711 1.00 97.50 463 VAL A CA 1
ATOM 3773 C C . VAL A 1 463 ? -14.270 6.803 4.413 1.00 97.50 463 VAL A C 1
ATOM 3775 O O . VAL A 1 463 ? -13.880 5.640 4.452 1.00 97.50 463 VAL A O 1
ATOM 3778 N N . GLN A 1 464 ? -14.515 7.435 3.264 1.00 96.00 464 GLN A N 1
ATOM 3779 C CA . GLN A 1 464 ? -14.250 6.831 1.951 1.00 96.00 464 GLN A CA 1
ATOM 3780 C C . GLN A 1 464 ? -12.766 6.484 1.790 1.00 96.00 464 GLN A C 1
ATOM 3782 O O . GLN A 1 464 ? -11.905 7.235 2.251 1.00 96.00 464 GLN A O 1
ATOM 3787 N N . TRP A 1 465 ? -12.470 5.354 1.142 1.00 96.12 465 TRP A N 1
ATOM 3788 C CA . TRP A 1 465 ? -11.137 4.740 1.162 1.00 96.12 465 TRP A CA 1
ATOM 3789 C C . TRP A 1 465 ? -9.992 5.667 0.701 1.00 96.12 465 TRP A C 1
ATOM 3791 O O . TRP A 1 465 ? -9.056 5.830 1.487 1.00 96.12 465 TRP A O 1
ATOM 3801 N N . PRO A 1 466 ? -10.072 6.382 -0.442 1.00 95.81 466 PRO A N 1
ATOM 3802 C CA . PRO A 1 466 ? -9.014 7.320 -0.839 1.00 95.81 466 PRO A CA 1
ATOM 3803 C C . PRO A 1 466 ? -8.773 8.431 0.196 1.00 95.81 466 PRO A C 1
ATOM 3805 O O . PRO A 1 466 ? -7.645 8.710 0.595 1.00 95.81 466 PRO A O 1
ATOM 3808 N N . THR A 1 467 ? -9.849 9.017 0.732 1.00 96.25 467 THR A N 1
ATOM 3809 C CA . THR A 1 467 ? -9.761 10.055 1.776 1.00 96.25 467 THR A CA 1
ATOM 3810 C C . THR A 1 467 ? -9.237 9.504 3.105 1.00 96.25 467 THR A C 1
ATOM 3812 O O . THR A 1 467 ? -8.590 10.224 3.869 1.00 96.25 467 THR A O 1
ATOM 3815 N N . TYR A 1 468 ? -9.524 8.237 3.407 1.00 97.25 468 TYR A N 1
ATOM 3816 C CA . TYR A 1 468 ? -9.002 7.549 4.582 1.00 97.25 468 TYR A CA 1
ATOM 3817 C C . TYR A 1 468 ? -7.486 7.365 4.476 1.00 97.25 468 TYR A C 1
ATOM 3819 O O . TYR A 1 468 ? -6.777 7.679 5.431 1.00 97.25 468 TYR A O 1
ATOM 3827 N N . LEU A 1 469 ? -6.992 6.938 3.309 1.00 96.00 469 LEU A N 1
ATOM 3828 C CA . LEU A 1 469 ? -5.563 6.804 3.028 1.00 96.00 469 LEU A CA 1
ATOM 3829 C C . LEU A 1 469 ? -4.834 8.153 3.077 1.00 96.00 469 LEU A C 1
ATOM 3831 O O . LEU A 1 469 ? -3.764 8.231 3.678 1.00 96.00 469 LEU A O 1
ATOM 3835 N N . ASP A 1 470 ? -5.430 9.229 2.559 1.00 95.50 470 ASP A N 1
ATOM 3836 C CA . ASP A 1 470 ? -4.849 10.577 2.653 1.00 95.50 470 ASP A CA 1
ATOM 3837 C C . ASP A 1 470 ? -4.698 11.039 4.102 1.00 95.50 470 ASP A C 1
ATOM 3839 O O . ASP A 1 470 ? -3.645 11.529 4.515 1.00 95.50 470 ASP A O 1
ATOM 3843 N N . ALA A 1 471 ? -5.745 10.857 4.910 1.00 95.81 471 ALA A N 1
ATOM 3844 C CA . ALA A 1 471 ? -5.719 11.215 6.323 1.00 95.81 471 ALA A CA 1
ATOM 3845 C C . ALA A 1 471 ? -4.735 10.338 7.122 1.00 95.81 471 ALA A C 1
ATOM 3847 O O . ALA A 1 471 ? -4.078 10.820 8.046 1.00 95.81 471 ALA A O 1
ATOM 3848 N N . TYR A 1 472 ? -4.615 9.063 6.754 1.00 94.62 472 TYR A N 1
ATOM 3849 C CA . TYR A 1 472 ? -3.649 8.129 7.319 1.00 94.62 472 TYR A CA 1
ATOM 3850 C C . TYR A 1 472 ? -2.202 8.553 7.019 1.00 94.62 472 TYR A C 1
ATOM 3852 O O . TYR A 1 472 ? -1.429 8.768 7.954 1.00 94.62 472 TYR A O 1
ATOM 3860 N N . ARG A 1 473 ? -1.850 8.753 5.741 1.00 92.44 473 ARG A N 1
ATOM 3861 C CA . ARG A 1 473 ? -0.488 9.127 5.320 1.00 92.44 473 ARG A CA 1
ATOM 3862 C C . ARG A 1 473 ? -0.081 10.507 5.836 1.00 92.44 473 ARG A C 1
ATOM 3864 O O . ARG A 1 473 ? 1.073 10.714 6.182 1.00 92.44 473 ARG A O 1
ATOM 3871 N N . SER A 1 474 ? -1.025 11.440 5.967 1.00 92.56 474 SER A N 1
ATOM 3872 C CA . SER A 1 474 ? -0.767 12.776 6.532 1.00 92.56 474 SER A CA 1
ATOM 3873 C C . SER A 1 474 ? -0.753 12.826 8.069 1.00 92.56 474 SER A C 1
ATOM 3875 O O . SER A 1 474 ? -0.699 13.913 8.647 1.00 92.56 474 SER A O 1
ATOM 3877 N N . GLY A 1 475 ? -0.819 11.676 8.754 1.00 93.88 475 GLY A N 1
ATOM 3878 C CA . GLY A 1 475 ? -0.719 11.599 10.215 1.00 93.88 475 GLY A CA 1
ATOM 3879 C C . GLY A 1 475 ? -1.894 12.248 10.955 1.00 93.88 475 GLY A C 1
ATOM 3880 O O . GLY A 1 475 ? -1.748 12.685 12.098 1.00 93.88 475 GLY A O 1
ATOM 3881 N N . GLN A 1 476 ? -3.060 12.353 10.312 1.00 95.44 476 GLN A N 1
ATOM 3882 C CA . GLN A 1 476 ? -4.245 13.012 10.869 1.00 95.44 476 GLN A CA 1
ATOM 3883 C C . GLN A 1 476 ? -5.029 12.105 11.821 1.00 95.44 476 GLN A C 1
ATOM 3885 O O . GLN A 1 476 ? -5.741 12.606 12.690 1.00 95.44 476 GLN A O 1
ATOM 3890 N N . LEU A 1 477 ? -4.955 10.785 11.650 1.00 95.94 477 LEU A N 1
ATOM 3891 C CA . LEU A 1 477 ? -5.830 9.848 12.355 1.00 95.94 477 LEU A CA 1
ATOM 3892 C C . LEU A 1 477 ? -5.340 9.592 13.793 1.00 95.94 477 LEU A C 1
ATOM 3894 O O . LEU A 1 477 ? -4.218 9.119 13.959 1.00 95.94 477 LEU A O 1
ATOM 3898 N N . PRO A 1 478 ? -6.149 9.849 14.839 1.00 94.75 478 PRO A N 1
ATOM 3899 C CA . PRO A 1 478 ? -5.764 9.530 16.213 1.00 94.75 478 PRO A CA 1
ATOM 3900 C C . PRO A 1 478 ? -5.847 8.036 16.522 1.00 94.75 478 PRO A C 1
ATOM 3902 O O . PRO A 1 478 ? -4.927 7.472 17.115 1.00 94.75 478 PRO A O 1
ATOM 3905 N N . ALA A 1 479 ? -6.939 7.390 16.117 1.00 96.25 479 ALA A N 1
ATOM 3906 C CA . ALA A 1 479 ? -7.146 5.964 16.297 1.00 96.25 479 ALA A CA 1
ATOM 3907 C C . ALA A 1 479 ? -8.038 5.410 15.186 1.00 96.25 479 ALA A C 1
ATOM 3909 O O . ALA A 1 479 ? -9.065 6.003 14.851 1.00 96.25 479 ALA A O 1
ATOM 3910 N N . PHE A 1 480 ? -7.628 4.303 14.575 1.00 97.44 480 PHE A N 1
ATOM 3911 C CA . PHE A 1 480 ? -8.229 3.848 13.323 1.00 97.44 480 PHE A CA 1
ATOM 3912 C C . PHE A 1 480 ? -7.988 2.357 13.069 1.00 97.44 480 PHE A C 1
ATOM 3914 O O . PHE A 1 480 ? -7.022 1.793 13.579 1.00 97.44 480 PHE A O 1
ATOM 3921 N N . VAL A 1 481 ? -8.856 1.704 12.293 1.00 97.50 481 VAL A N 1
ATOM 3922 C CA . VAL A 1 481 ? -8.724 0.276 11.952 1.00 97.50 481 VAL A CA 1
ATOM 3923 C C . VAL A 1 481 ? -8.276 0.107 10.507 1.00 97.50 481 VAL A C 1
ATOM 3925 O O . VAL A 1 481 ? -8.928 0.576 9.575 1.00 97.50 481 VAL A O 1
ATOM 3928 N N . ILE A 1 482 ? -7.180 -0.605 10.292 1.00 95.31 482 ILE A N 1
ATOM 3929 C CA . ILE A 1 482 ? -6.678 -0.935 8.956 1.00 95.31 482 ILE A CA 1
ATOM 3930 C C . ILE A 1 482 ? -6.137 -2.364 8.967 1.00 95.31 482 ILE A C 1
ATOM 3932 O O . ILE A 1 482 ? -6.098 -3.013 10.010 1.00 95.31 482 ILE A O 1
ATOM 3936 N N . GLY A 1 483 ? -5.789 -2.903 7.807 1.00 93.31 483 GLY A N 1
ATOM 3937 C CA . GLY A 1 483 ? -5.164 -4.210 7.738 1.00 93.31 483 GLY A CA 1
ATOM 3938 C C . GLY A 1 483 ? -4.067 -4.254 6.698 1.00 93.31 483 GLY A C 1
ATOM 3939 O O . GLY A 1 483 ? -4.105 -3.494 5.732 1.00 93.31 483 GLY A O 1
ATOM 3940 N N . TRP A 1 484 ? -3.141 -5.175 6.923 1.00 94.62 484 TRP A N 1
ATOM 3941 C CA . TRP A 1 484 ? -2.062 -5.522 6.019 1.00 94.62 484 TRP A CA 1
ATOM 3942 C C . TRP A 1 484 ? -2.362 -6.844 5.333 1.00 94.62 484 TRP A C 1
ATOM 3944 O O . TRP A 1 484 ? -2.850 -7.788 5.966 1.00 94.62 484 TRP A O 1
ATOM 3954 N N . LEU A 1 485 ? -2.057 -6.920 4.047 1.00 92.25 485 LEU A N 1
ATOM 3955 C CA . LEU A 1 485 ? -1.958 -8.161 3.292 1.00 92.25 485 LEU A CA 1
ATOM 3956 C C . LEU A 1 485 ? -0.482 -8.332 2.942 1.00 92.25 485 LEU A C 1
ATOM 3958 O O . LEU A 1 485 ? 0.159 -7.344 2.611 1.00 92.25 485 LEU A O 1
ATOM 3962 N N . ALA A 1 486 ? 0.042 -9.555 3.025 1.00 92.31 486 ALA A N 1
ATOM 3963 C CA . ALA A 1 486 ? 1.424 -9.816 2.642 1.00 92.31 486 ALA A CA 1
ATOM 3964 C C . ALA A 1 486 ? 1.693 -9.346 1.205 1.00 92.31 486 ALA A C 1
ATOM 3966 O O . ALA A 1 486 ? 1.063 -9.849 0.273 1.00 92.31 486 ALA A O 1
ATOM 3967 N N . ASP A 1 487 ? 2.668 -8.457 1.039 1.00 92.75 487 ASP A N 1
ATOM 3968 C CA . ASP A 1 487 ? 3.230 -8.118 -0.273 1.00 92.75 487 ASP A CA 1
ATOM 3969 C C . ASP A 1 487 ? 4.075 -9.282 -0.798 1.00 92.75 487 ASP A C 1
ATOM 3971 O O . ASP A 1 487 ? 4.067 -9.623 -1.979 1.00 92.75 487 ASP A O 1
ATOM 3975 N N . TYR A 1 488 ? 4.776 -9.934 0.129 1.00 91.38 488 TYR A N 1
ATOM 3976 C CA . TYR A 1 488 ? 5.488 -11.183 -0.064 1.00 91.38 488 TYR A CA 1
ATOM 3977 C C . TYR A 1 488 ? 5.461 -12.004 1.238 1.00 91.38 488 TYR A C 1
ATOM 3979 O O . TYR A 1 488 ? 5.366 -11.440 2.331 1.00 91.38 488 TYR A O 1
ATOM 3987 N N . PRO A 1 489 ? 5.507 -13.344 1.153 1.00 90.06 489 PRO A N 1
ATOM 3988 C CA . PRO A 1 489 ? 5.246 -14.252 2.271 1.00 90.06 489 PRO A CA 1
ATOM 3989 C C . PRO A 1 489 ? 6.465 -14.418 3.198 1.00 90.06 489 PRO A C 1
ATOM 3991 O O . PRO A 1 489 ? 6.948 -15.529 3.408 1.00 90.06 489 PRO A O 1
ATOM 3994 N N . ASP A 1 490 ? 6.958 -13.317 3.764 1.00 91.94 490 ASP A N 1
ATOM 3995 C CA . ASP A 1 490 ? 8.149 -13.280 4.617 1.00 91.94 490 ASP A CA 1
ATOM 3996 C C . ASP A 1 490 ? 7.883 -12.493 5.918 1.00 91.94 490 ASP A C 1
ATOM 3998 O O . ASP A 1 490 ? 7.175 -11.479 5.879 1.00 91.94 490 ASP A O 1
ATOM 4002 N N . PRO A 1 491 ? 8.428 -12.922 7.077 1.00 92.88 491 PRO A N 1
ATOM 4003 C CA . PRO A 1 491 ? 8.341 -12.173 8.333 1.00 92.88 491 PRO A CA 1
ATOM 4004 C C . PRO A 1 491 ? 8.725 -10.700 8.221 1.00 92.88 491 PRO A C 1
ATOM 4006 O O . PRO A 1 491 ? 8.092 -9.853 8.857 1.00 92.88 491 PRO A O 1
ATOM 4009 N N . HIS A 1 492 ? 9.731 -10.399 7.403 1.00 91.88 492 HIS A N 1
ATOM 4010 C CA . HIS A 1 492 ? 10.236 -9.056 7.183 1.00 91.88 492 HIS A CA 1
ATOM 4011 C C . HIS A 1 492 ? 9.131 -8.107 6.703 1.00 91.88 492 HIS A C 1
ATOM 4013 O O . HIS A 1 492 ? 8.976 -7.024 7.264 1.00 91.88 492 HIS A O 1
ATOM 4019 N N . ASN A 1 493 ? 8.266 -8.553 5.781 1.00 93.81 493 ASN A N 1
ATOM 4020 C CA . ASN A 1 493 ? 7.158 -7.745 5.261 1.00 93.81 493 ASN A CA 1
ATOM 4021 C C . ASN A 1 493 ? 6.158 -7.303 6.344 1.00 93.81 493 ASN A C 1
ATOM 4023 O O . ASN A 1 493 ? 5.464 -6.305 6.178 1.00 93.81 493 ASN A O 1
ATOM 4027 N N . PHE A 1 494 ? 6.088 -8.015 7.468 1.00 95.12 494 PHE A N 1
ATOM 4028 C CA . PHE A 1 494 ? 5.205 -7.674 8.578 1.00 95.12 494 PHE A CA 1
ATOM 4029 C C . PHE A 1 494 ? 5.938 -6.915 9.682 1.00 95.12 494 PHE A C 1
ATOM 4031 O O . PHE A 1 494 ? 5.499 -5.845 10.104 1.00 95.12 494 PHE A O 1
ATOM 4038 N N . ILE A 1 495 ? 7.060 -7.456 10.158 1.00 94.44 495 ILE A N 1
ATOM 4039 C CA . ILE A 1 495 ? 7.798 -6.884 11.286 1.00 94.44 495 ILE A CA 1
ATOM 4040 C C . ILE A 1 495 ? 8.347 -5.503 10.931 1.00 94.44 495 ILE A C 1
ATOM 4042 O O . ILE A 1 495 ? 8.149 -4.564 11.705 1.00 94.44 495 ILE A O 1
ATOM 4046 N N . PHE A 1 496 ? 8.962 -5.355 9.754 1.00 93.12 496 PHE A N 1
ATOM 4047 C CA . PHE A 1 496 ? 9.470 -4.066 9.300 1.00 93.12 496 PHE A CA 1
ATOM 4048 C C . PHE A 1 496 ? 8.331 -3.049 9.191 1.00 93.12 496 PHE A C 1
ATOM 4050 O O . PHE A 1 496 ? 8.345 -2.021 9.867 1.00 93.12 496 PHE A O 1
ATOM 4057 N N . THR A 1 497 ? 7.288 -3.390 8.432 1.00 93.81 497 THR A N 1
ATOM 4058 C CA . THR A 1 497 ? 6.118 -2.539 8.171 1.00 93.81 497 THR A CA 1
ATOM 4059 C C . THR A 1 497 ? 5.484 -1.976 9.442 1.00 93.81 497 THR A C 1
ATOM 4061 O O . THR A 1 497 ? 5.132 -0.796 9.478 1.00 93.81 497 THR A O 1
ATOM 4064 N N . TYR A 1 498 ? 5.331 -2.794 10.487 1.00 94.69 498 TYR A N 1
ATOM 4065 C CA . TYR A 1 498 ? 4.625 -2.405 11.709 1.00 94.69 498 TYR A CA 1
ATOM 4066 C C . TYR A 1 498 ? 5.505 -1.794 12.802 1.00 94.69 498 TYR A C 1
ATOM 4068 O O . TYR A 1 498 ? 5.006 -0.976 13.580 1.00 94.69 498 TYR A O 1
ATOM 4076 N N . TYR A 1 499 ? 6.768 -2.212 12.915 1.00 94.56 499 TYR A N 1
ATOM 4077 C CA . TYR A 1 499 ? 7.600 -1.902 14.082 1.00 94.56 499 TYR A CA 1
ATOM 4078 C C . TYR A 1 499 ? 8.847 -1.078 13.775 1.00 94.56 499 TYR A C 1
ATOM 4080 O O . TYR A 1 499 ? 9.341 -0.403 14.679 1.00 94.56 499 TYR A O 1
ATOM 4088 N N . HIS A 1 500 ? 9.347 -1.093 12.539 1.00 94.88 500 HIS A N 1
ATOM 4089 C CA . HIS A 1 500 ? 10.511 -0.296 12.169 1.00 94.88 500 HIS A CA 1
ATOM 4090 C C . HIS A 1 500 ? 10.141 1.186 12.037 1.00 94.88 500 HIS A C 1
ATOM 4092 O O . HIS A 1 500 ? 9.049 1.519 11.575 1.00 94.88 500 HIS A O 1
ATOM 4098 N N . SER A 1 501 ? 11.050 2.101 12.387 1.00 93.50 501 SER A N 1
ATOM 4099 C CA . SER A 1 501 ? 10.774 3.547 12.321 1.00 93.50 501 SER A CA 1
ATOM 4100 C C . SER A 1 501 ? 10.485 4.071 10.912 1.00 93.50 501 SER A C 1
ATOM 4102 O O . SER A 1 501 ? 9.879 5.130 10.788 1.00 93.50 501 SER A O 1
ATOM 4104 N N . ASN A 1 502 ? 10.950 3.343 9.892 1.00 91.38 502 ASN A N 1
ATOM 4105 C CA . ASN A 1 502 ? 10.732 3.629 8.469 1.00 91.38 502 ASN A CA 1
ATOM 4106 C C . ASN A 1 502 ? 9.687 2.688 7.836 1.00 91.38 502 ASN A C 1
ATOM 4108 O O . ASN A 1 502 ? 9.401 2.798 6.649 1.00 91.38 502 ASN A O 1
ATOM 4112 N N . GLY A 1 503 ? 9.111 1.763 8.611 1.00 92.38 503 GLY A N 1
ATOM 4113 C CA . GLY A 1 503 ? 8.026 0.908 8.141 1.00 92.38 503 GLY A CA 1
ATOM 4114 C C . GLY A 1 503 ? 6.744 1.708 7.932 1.00 92.38 503 GLY A C 1
ATOM 4115 O O . GLY A 1 503 ? 6.479 2.668 8.648 1.00 92.38 503 GLY A O 1
ATOM 4116 N N . VAL A 1 504 ? 5.904 1.296 6.987 1.00 91.56 504 VAL A N 1
ATOM 4117 C CA . VAL A 1 504 ? 4.681 2.017 6.577 1.00 91.56 504 VAL A CA 1
ATOM 4118 C C . VAL A 1 504 ? 3.795 2.410 7.768 1.00 91.56 504 VAL A C 1
ATOM 4120 O O . VAL A 1 504 ? 3.424 3.577 7.930 1.00 91.56 504 VAL A O 1
ATOM 4123 N N . TYR A 1 505 ? 3.509 1.466 8.670 1.00 93.06 505 TYR A N 1
ATOM 4124 C CA . TYR A 1 505 ? 2.749 1.729 9.896 1.00 93.06 505 TYR A CA 1
ATOM 4125 C C . TYR A 1 505 ? 3.595 2.265 11.049 1.00 93.06 505 TYR A C 1
ATOM 4127 O O . TYR A 1 505 ? 3.044 2.868 11.971 1.00 93.06 505 TYR A O 1
ATOM 4135 N N . GLY A 1 506 ? 4.909 2.060 11.027 1.00 92.50 506 GLY A N 1
ATOM 4136 C CA . GLY A 1 506 ? 5.806 2.666 12.003 1.00 92.50 506 GLY A CA 1
ATOM 4137 C C . GLY A 1 506 ? 5.892 4.182 11.820 1.00 92.50 506 GLY A C 1
ATOM 4138 O O . GLY A 1 506 ? 5.596 4.943 12.741 1.00 92.50 506 GLY A O 1
ATOM 4139 N N . THR A 1 507 ? 6.192 4.635 10.605 1.00 90.50 507 THR A N 1
ATOM 4140 C CA . THR A 1 507 ? 6.328 6.054 10.257 1.00 90.50 507 THR A CA 1
ATOM 4141 C C . THR A 1 507 ? 5.026 6.828 10.503 1.00 90.50 507 THR A C 1
ATOM 4143 O O . THR A 1 507 ? 5.030 7.921 11.072 1.00 90.50 507 THR A O 1
ATOM 4146 N N . THR A 1 508 ? 3.879 6.241 10.156 1.00 91.81 508 THR A N 1
ATOM 4147 C CA . THR A 1 508 ? 2.561 6.897 10.273 1.00 91.81 508 THR A CA 1
ATOM 4148 C C . THR A 1 508 ? 1.989 6.933 11.695 1.00 91.81 508 THR A C 1
ATOM 4150 O O . THR A 1 508 ? 0.994 7.619 11.929 1.00 91.81 508 THR A O 1
ATOM 4153 N N . GLN A 1 509 ? 2.636 6.283 12.674 1.00 93.62 509 GLN A N 1
ATOM 4154 C CA . GLN A 1 509 ? 2.319 6.459 14.102 1.00 93.62 509 GLN A CA 1
ATOM 4155 C C . GLN A 1 509 ? 2.874 7.764 14.695 1.00 93.62 509 GLN A C 1
ATOM 4157 O O . GLN A 1 509 ? 2.545 8.122 15.834 1.00 93.62 509 GLN A O 1
ATOM 4162 N N . GLY A 1 510 ? 3.679 8.489 13.913 1.00 93.31 510 GLY A N 1
ATOM 4163 C CA . GLY A 1 510 ? 4.165 9.825 14.215 1.00 93.31 510 GLY A CA 1
ATOM 4164 C C . GLY A 1 510 ? 5.449 9.855 15.047 1.00 93.31 510 GLY A C 1
ATOM 4165 O O . GLY A 1 510 ? 5.958 8.836 15.517 1.00 93.31 510 GLY A O 1
ATOM 4166 N N . LYS A 1 511 ? 5.991 11.067 15.230 1.00 94.75 511 LYS A N 1
ATOM 4167 C CA . LYS A 1 511 ? 7.350 11.311 15.753 1.00 94.75 511 LYS A CA 1
ATOM 4168 C C . LYS A 1 511 ? 7.692 10.564 17.049 1.00 94.75 511 LYS A C 1
ATOM 4170 O O . LYS A 1 511 ? 8.812 10.085 17.185 1.00 94.75 511 LYS A O 1
ATOM 4175 N N . ASN A 1 512 ? 6.746 10.447 17.986 1.00 96.19 512 ASN A N 1
ATOM 4176 C CA . ASN A 1 512 ? 6.997 9.788 19.268 1.00 96.19 512 ASN A CA 1
ATOM 4177 C C . ASN A 1 512 ? 7.225 8.278 19.091 1.00 96.19 512 ASN A C 1
ATOM 4179 O O . ASN A 1 512 ? 8.067 7.712 19.782 1.00 96.19 512 ASN A O 1
ATOM 4183 N N . PHE A 1 513 ? 6.502 7.632 18.168 1.00 96.38 513 PHE A N 1
ATOM 4184 C CA . PHE A 1 513 ? 6.737 6.224 17.846 1.00 96.38 513 PHE A CA 1
ATOM 4185 C C . PHE A 1 513 ? 8.038 6.052 17.066 1.00 96.38 513 PHE A C 1
ATOM 4187 O O . PHE A 1 513 ? 8.818 5.168 17.395 1.00 96.38 513 PHE A O 1
ATOM 4194 N N . ILE A 1 514 ? 8.302 6.916 16.080 1.00 95.31 514 ILE A N 1
ATOM 4195 C CA . ILE A 1 514 ? 9.540 6.882 15.285 1.00 95.31 514 ILE A CA 1
ATOM 4196 C C . ILE A 1 514 ? 10.768 6.929 16.202 1.00 95.31 514 ILE A C 1
ATOM 4198 O O . ILE A 1 514 ? 11.662 6.099 16.071 1.00 95.31 514 ILE A O 1
ATOM 4202 N N . GLU A 1 515 ? 10.797 7.858 17.161 1.00 96.38 515 GLU A N 1
ATOM 4203 C CA . GLU A 1 515 ? 11.904 7.971 18.118 1.00 96.38 515 GLU A CA 1
ATOM 4204 C C . GLU A 1 515 ? 12.009 6.733 19.019 1.00 96.38 515 GLU A C 1
ATOM 4206 O O . GLU A 1 515 ? 13.098 6.205 19.240 1.00 96.38 515 GLU A O 1
ATOM 4211 N N . PHE A 1 516 ? 10.871 6.221 19.497 1.00 96.62 516 PHE A N 1
ATOM 4212 C CA . PHE A 1 516 ? 10.837 4.983 20.269 1.00 96.62 516 PHE A CA 1
ATOM 4213 C C . PHE A 1 516 ? 11.392 3.793 19.469 1.00 96.62 516 PHE A C 1
ATOM 4215 O O . PHE A 1 516 ? 12.220 3.046 19.990 1.00 96.62 516 PHE A O 1
ATOM 4222 N N . ALA A 1 517 ? 10.983 3.629 18.211 1.00 96.88 517 ALA A N 1
ATOM 4223 C CA . ALA A 1 517 ? 11.427 2.549 17.340 1.00 96.88 517 ALA A CA 1
ATOM 4224 C C . ALA A 1 517 ? 12.928 2.646 17.038 1.00 96.88 517 ALA A C 1
ATOM 4226 O O . ALA A 1 517 ? 13.636 1.654 17.201 1.00 96.88 517 ALA A O 1
ATOM 4227 N N . LYS A 1 518 ? 13.447 3.843 16.734 1.00 95.62 518 LYS A N 1
ATOM 4228 C CA . LYS A 1 518 ? 14.891 4.072 16.537 1.00 95.62 518 LYS A CA 1
ATOM 4229 C C . LYS A 1 518 ? 15.724 3.633 17.739 1.00 95.62 518 LYS A C 1
ATOM 4231 O O . LYS A 1 518 ? 16.773 3.023 17.572 1.00 95.62 518 LYS A O 1
ATOM 4236 N N . GLN A 1 519 ? 15.249 3.925 18.948 1.00 96.94 519 GLN A N 1
ATOM 4237 C CA . GLN A 1 519 ? 15.973 3.605 20.178 1.00 96.94 519 GLN A CA 1
ATOM 4238 C C . GLN A 1 519 ? 15.851 2.138 20.609 1.00 96.94 519 GLN A C 1
ATOM 4240 O O . GLN A 1 519 ? 16.746 1.637 21.286 1.00 96.94 519 GLN A O 1
ATOM 4245 N N . ASN A 1 520 ? 14.737 1.468 20.290 1.00 96.88 520 ASN A N 1
ATOM 4246 C CA . ASN A 1 520 ? 14.380 0.195 20.928 1.00 96.88 520 ASN A CA 1
ATOM 4247 C C . ASN A 1 520 ? 14.147 -0.970 19.956 1.00 96.88 520 ASN A C 1
ATOM 4249 O O . ASN A 1 520 ? 14.180 -2.115 20.401 1.00 96.88 520 ASN A O 1
ATOM 4253 N N . LEU A 1 521 ? 13.861 -0.705 18.677 1.00 96.19 521 LEU A N 1
ATOM 4254 C CA . LEU A 1 521 ? 13.358 -1.707 17.730 1.00 96.19 521 LEU A CA 1
ATOM 4255 C C . LEU A 1 521 ? 14.212 -1.831 16.468 1.00 96.19 521 LEU A C 1
ATOM 4257 O O . LEU A 1 521 ? 14.489 -2.956 16.071 1.00 96.19 521 LEU A O 1
ATOM 4261 N N . ASN A 1 522 ? 14.645 -0.723 15.857 1.00 94.19 522 ASN A N 1
ATOM 4262 C CA . ASN A 1 522 ? 15.280 -0.747 14.534 1.00 94.19 522 ASN A CA 1
ATOM 4263 C C . ASN A 1 522 ? 16.462 -1.714 14.462 1.00 94.19 522 ASN A C 1
ATOM 4265 O O . ASN A 1 522 ? 16.442 -2.616 13.637 1.00 94.19 522 ASN A O 1
ATOM 4269 N N . GLN A 1 523 ? 17.418 -1.605 15.390 1.00 92.62 523 GLN A N 1
ATOM 4270 C CA . GLN A 1 523 ? 18.588 -2.487 15.413 1.00 92.62 523 GLN A CA 1
ATOM 4271 C C . GLN A 1 523 ? 18.197 -3.973 15.482 1.00 92.62 523 GLN A C 1
ATOM 4273 O O . GLN A 1 523 ? 18.798 -4.798 14.807 1.00 92.62 523 GLN A O 1
ATOM 4278 N N . LEU A 1 524 ? 17.173 -4.323 16.269 1.00 92.62 524 LEU A N 1
ATOM 4279 C CA . LEU A 1 524 ? 16.714 -5.711 16.386 1.00 92.62 524 LEU A CA 1
ATOM 4280 C C . LEU A 1 524 ? 16.073 -6.220 15.091 1.00 92.62 524 LEU A C 1
ATOM 4282 O O . LEU A 1 524 ? 16.135 -7.413 14.821 1.00 92.62 524 LEU A O 1
ATOM 4286 N N . ILE A 1 525 ? 15.420 -5.334 14.338 1.00 91.75 525 ILE A N 1
ATOM 4287 C CA . ILE A 1 525 ? 14.771 -5.658 13.064 1.00 91.75 525 ILE A CA 1
ATOM 4288 C C . ILE A 1 525 ? 15.812 -5.752 11.946 1.00 91.75 525 ILE A C 1
ATOM 4290 O O . ILE A 1 525 ? 15.707 -6.638 11.116 1.00 91.75 525 ILE A O 1
ATOM 4294 N N . GLU A 1 526 ? 16.812 -4.871 11.937 1.00 86.88 526 GLU A N 1
ATOM 4295 C CA . GLU A 1 526 ? 17.898 -4.855 10.947 1.00 86.88 526 GLU A CA 1
ATOM 4296 C C . GLU A 1 526 ? 18.881 -6.029 11.120 1.00 86.88 526 GLU A C 1
ATOM 4298 O O . GLU A 1 526 ? 19.490 -6.475 10.149 1.00 86.88 526 GLU A O 1
ATOM 4303 N N . GLU A 1 527 ? 19.072 -6.517 12.352 1.00 85.62 527 GLU A N 1
ATOM 4304 C CA . GLU A 1 527 ? 19.912 -7.688 12.648 1.00 85.62 527 GLU A CA 1
ATOM 4305 C C . GLU A 1 527 ? 19.227 -9.032 12.345 1.00 85.62 527 GLU A C 1
ATOM 4307 O O . GLU A 1 527 ? 19.927 -10.038 12.184 1.00 85.62 527 GLU A O 1
ATOM 4312 N N . ALA A 1 528 ? 17.890 -9.063 12.334 1.00 81.94 528 ALA A N 1
ATOM 4313 C CA . ALA A 1 528 ? 17.074 -10.259 12.112 1.00 81.94 528 ALA A CA 1
ATOM 4314 C C . ALA A 1 528 ? 16.889 -10.547 10.619 1.00 81.94 528 ALA A C 1
ATOM 4316 O O . ALA A 1 528 ? 16.926 -11.752 10.267 1.00 81.94 528 ALA A O 1
#

pLDDT: mean 95.17, std 4.44, range [56.06, 98.94]

Foldseek 3Di:
DDDQPAVQEAEEEEAAFFLFCQLLFGDDDRNLVVVLQFFFFQWAADPPDQPDIGGDQFNDDFDVVVVQQDDQQFKGKTQGDFPFAKLVGHTDALVLQLCLLLLSLLAFAFLTDNLVSCCFAPVDRHSQVVLCVVVVHGSVQQADPVRHGPDPVVQVSQLCCCVVRRAVQWDDDPSMIMGGHPDRDVCVSLCRHRSNSSSTGDDLVVQCVLPRDVSHSGPSNVNYNDDLVPRSRRFAGMYRHQWHWDDQDPVFSKTKIAGRPSRPDPHDSRGIYMYTNDLDPVVQLVCVLVSVHPYYDDFQLCPVVCPPRPPDDDDDDDFQKDKDKDAFQFFDPPFPFAPPQDLQLEGHHRRQVVQPLQVLLLQLQFAPPCLCCNRNVVVDDDALALGDPPAPPGDRPHDGHHRDLVSSLVSLCPRPPRSCVVRPHEGEEEEAGSRVSQQVRQVSSQVSVCVSDVSYHYHYDHDHDSVVVVCQSNLNHRIYMDMDGQSRRHRLSRLCQCQALSHSNQVSSDDVSSVVSVVPPNVVSSVD

Solvent-accessible surface area (backbone atoms only — not comparable to full-atom values): 28112 Å² total; per-residue (Å²): 131,84,82,68,78,50,81,44,48,48,30,36,35,37,51,44,45,51,72,33,44,27,39,49,54,37,76,48,68,50,16,38,58,58,41,56,39,22,31,43,19,42,26,25,53,47,80,90,43,87,83,46,69,36,51,52,49,12,71,50,67,62,32,66,90,80,61,25,32,35,81,86,53,19,30,40,43,34,43,49,43,78,87,35,38,33,77,88,64,50,72,57,52,38,65,19,47,41,44,29,55,52,49,26,48,53,24,43,30,81,80,33,53,31,36,62,58,37,29,44,37,66,72,30,64,45,60,54,60,44,51,17,66,77,69,76,46,54,53,76,72,45,37,42,97,87,68,46,65,68,47,78,72,50,56,59,53,52,30,50,47,33,66,71,56,54,52,71,29,44,40,73,56,88,59,19,35,35,39,40,29,79,46,65,46,88,62,51,68,49,55,36,14,52,82,36,40,60,39,37,41,39,52,47,68,60,39,34,75,62,67,48,74,77,84,53,52,82,68,46,74,78,50,35,50,58,56,64,86,72,41,72,30,28,91,38,64,70,16,49,23,55,24,39,69,75,46,72,42,74,91,64,26,32,39,37,32,33,47,32,90,72,33,72,65,87,67,66,89,43,51,31,40,34,45,30,26,48,53,53,63,70,58,52,51,52,31,43,75,70,50,72,30,78,42,64,73,72,59,56,62,49,47,75,77,56,59,84,40,86,96,60,82,88,85,85,79,91,72,64,58,50,77,47,77,48,65,20,26,23,26,46,85,85,19,88,68,29,71,88,44,42,80,75,22,73,16,34,29,43,45,57,44,61,40,63,32,45,51,51,16,55,48,14,30,38,56,61,65,59,45,27,51,66,42,34,59,55,77,57,80,91,67,60,56,82,55,54,86,88,40,78,86,57,58,86,84,49,82,70,77,59,64,34,62,68,59,15,44,57,25,33,48,50,17,76,86,24,46,43,61,75,49,20,25,31,45,50,38,37,26,43,42,51,41,60,66,52,46,50,55,46,49,52,36,35,53,47,52,33,70,74,37,88,50,39,44,63,44,78,43,73,31,56,52,48,64,43,51,51,35,42,72,66,20,32,53,54,27,37,49,52,68,52,66,62,81,40,97,47,50,62,66,34,51,38,28,56,50,21,34,80,14,53,56,14,43,42,18,18,69,59,38,24,54,50,13,61,76,73,34,32,67,66,60,76,74,103

Mean predicted aligned error: 4.1 Å

Nearest PDB structures (foldseek):
  5kzt-assembly1_A  TM=8.181E-01  e=2.112E-26  Listeria monocytogenes 10403S
  4faj-assembly1_A  TM=7.941E-01  e=4.337E-26  Enterococcus faecalis
  6dth-assembly1_A  TM=7.367E-01  e=3.213E-26  Haemophilus influenzae 86-028NP
  6npo-assembly1_A  TM=7.715E-01  e=1.106E-24  Bacillus anthracis
  2grv-assembly3_C  TM=6.030E-01  e=3.001E-18  Mycolicibacterium smegmatis MC2 155